Protein AF-A0A2T2W142-F1 (afdb_monomer_lite)

Structure (mmCIF, N/CA/C/O backbone):
data_AF-A0A2T2W142-F1
#
_entry.id   AF-A0A2T2W142-F1
#
loop_
_atom_site.group_PDB
_atom_site.id
_atom_site.type_symbol
_atom_site.label_atom_id
_atom_site.label_alt_id
_atom_site.label_comp_id
_atom_site.label_asym_id
_atom_site.label_entity_id
_atom_site.label_seq_id
_atom_site.pdbx_PDB_ins_code
_atom_site.Cartn_x
_atom_site.Cartn_y
_atom_site.Cartn_z
_atom_site.occupancy
_atom_site.B_iso_or_equiv
_atom_site.auth_seq_id
_atom_site.auth_comp_id
_atom_site.auth_asym_id
_atom_site.auth_atom_id
_atom_site.pdbx_PDB_model_num
ATOM 1 N N . MET A 1 1 ? 31.904 1.984 -30.936 1.00 34.91 1 MET A N 1
ATOM 2 C CA . MET A 1 1 ? 32.055 2.731 -29.671 1.00 34.91 1 MET A CA 1
ATOM 3 C C . MET A 1 1 ? 30.909 3.723 -29.613 1.00 34.91 1 MET A C 1
ATOM 5 O O . MET A 1 1 ? 31.020 4.806 -30.165 1.00 34.91 1 MET A O 1
ATOM 9 N N . THR A 1 2 ? 29.767 3.281 -29.095 1.00 36.16 2 THR A N 1
ATOM 10 C CA . THR A 1 2 ? 28.560 4.094 -28.913 1.00 36.16 2 THR A CA 1
ATOM 11 C C . THR A 1 2 ? 28.808 5.092 -27.784 1.00 36.16 2 THR A C 1
ATOM 13 O O . THR A 1 2 ? 29.339 4.726 -26.738 1.00 36.16 2 THR A O 1
ATOM 16 N N . THR A 1 3 ? 28.498 6.360 -28.032 1.00 33.56 3 THR A N 1
ATOM 17 C CA . THR A 1 3 ? 28.722 7.515 -27.151 1.00 33.56 3 THR A CA 1
ATOM 18 C C . THR A 1 3 ? 27.723 7.555 -25.996 1.00 33.56 3 THR A C 1
ATOM 20 O O . THR A 1 3 ? 26.951 8.493 -25.864 1.00 33.56 3 THR A O 1
ATOM 23 N N . ALA A 1 4 ? 27.776 6.559 -25.118 1.00 43.31 4 ALA A N 1
ATOM 24 C CA . ALA A 1 4 ? 27.441 6.780 -23.721 1.00 43.31 4 ALA A CA 1
ATOM 25 C C . ALA A 1 4 ? 28.763 6.857 -22.968 1.00 43.31 4 ALA A C 1
ATOM 27 O O . ALA A 1 4 ? 29.541 5.900 -22.939 1.00 43.31 4 ALA A O 1
ATOM 28 N N . LEU A 1 5 ? 29.067 8.034 -22.425 1.00 40.81 5 LEU A N 1
ATOM 29 C CA . LEU A 1 5 ? 30.211 8.182 -21.542 1.00 40.81 5 LEU A CA 1
ATOM 30 C C . LEU A 1 5 ? 29.972 7.243 -20.353 1.00 40.81 5 LEU A C 1
ATOM 32 O O . LEU A 1 5 ? 28.958 7.349 -19.669 1.00 40.81 5 LEU A O 1
ATOM 36 N N . LYS A 1 6 ? 30.894 6.306 -20.110 1.00 50.47 6 LYS A N 1
ATOM 37 C CA . LYS A 1 6 ? 31.033 5.722 -18.776 1.00 50.47 6 LYS A CA 1
ATOM 38 C C . LYS A 1 6 ? 31.537 6.863 -17.903 1.00 50.47 6 LYS A C 1
ATOM 40 O O . LYS A 1 6 ? 32.728 7.178 -17.931 1.00 50.47 6 LYS A O 1
ATOM 45 N N . ILE A 1 7 ? 30.617 7.548 -17.244 1.00 54.53 7 ILE A N 1
ATOM 46 C CA . ILE A 1 7 ? 30.944 8.743 -16.482 1.00 54.53 7 ILE A CA 1
ATOM 47 C C . ILE A 1 7 ? 31.582 8.286 -15.167 1.00 54.53 7 ILE A C 1
ATOM 49 O O . ILE A 1 7 ? 31.124 7.350 -14.514 1.00 54.53 7 ILE A O 1
ATOM 53 N N . SER A 1 8 ? 32.730 8.884 -14.844 1.00 48.59 8 SER A N 1
ATOM 54 C CA . SER A 1 8 ? 33.408 8.699 -13.558 1.00 48.59 8 SER A CA 1
ATOM 55 C C . SER A 1 8 ? 32.445 9.065 -12.428 1.00 48.59 8 SER A C 1
ATOM 57 O O . SER A 1 8 ? 31.708 10.035 -12.573 1.00 48.59 8 SER A O 1
ATOM 59 N N . THR A 1 9 ? 32.513 8.373 -11.286 1.00 53.56 9 THR A N 1
ATOM 60 C CA . THR A 1 9 ? 31.696 8.559 -10.059 1.00 53.56 9 THR A CA 1
ATOM 61 C C . THR A 1 9 ? 31.815 9.953 -9.399 1.00 53.56 9 THR A C 1
ATOM 63 O O . THR A 1 9 ? 31.549 10.121 -8.212 1.00 53.56 9 THR A O 1
ATOM 66 N N . THR A 1 10 ? 32.302 10.949 -10.135 1.00 48.62 10 THR A N 1
ATOM 67 C CA . THR A 1 10 ? 32.576 12.331 -9.735 1.00 48.62 10 THR A CA 1
ATOM 68 C C . THR A 1 10 ? 31.622 13.357 -10.352 1.00 48.62 10 THR A C 1
ATOM 70 O O . THR A 1 10 ? 31.603 14.485 -9.864 1.00 48.62 10 THR A O 1
ATOM 73 N N . GLU A 1 11 ? 30.845 13.027 -11.392 1.00 57.62 11 GLU A N 1
ATOM 74 C CA . GLU A 1 11 ? 29.783 13.928 -11.872 1.00 57.62 11 GLU A CA 1
ATOM 75 C C . GLU A 1 11 ? 28.528 13.753 -11.008 1.00 57.62 11 GLU A C 1
ATOM 77 O O . GLU A 1 11 ? 27.898 12.701 -10.989 1.00 57.62 11 GLU A O 1
ATOM 82 N N . LEU A 1 12 ? 28.183 14.791 -10.246 1.00 66.06 12 LEU A N 1
ATOM 83 C CA . LEU A 1 12 ? 26.975 14.820 -9.427 1.00 66.06 12 LEU A CA 1
ATOM 84 C C . LEU A 1 12 ? 25.785 15.242 -10.294 1.00 66.06 12 LEU A C 1
ATOM 86 O O . LEU A 1 12 ? 25.626 16.424 -10.597 1.00 66.06 12 LEU A O 1
ATOM 90 N N . PHE A 1 13 ? 24.935 14.286 -10.657 1.00 81.00 13 PHE A N 1
ATOM 91 C CA . PHE A 1 13 ? 23.633 14.570 -11.257 1.00 81.00 13 PHE A CA 1
ATOM 92 C C . PHE A 1 13 ? 22.675 15.125 -10.198 1.00 81.00 13 PHE A C 1
ATOM 94 O O . PHE A 1 13 ? 22.393 14.468 -9.196 1.00 81.00 13 PHE A O 1
ATOM 101 N N . THR A 1 14 ? 22.187 16.349 -10.399 1.00 85.50 14 THR A N 1
ATOM 102 C CA . THR A 1 14 ? 21.260 17.022 -9.470 1.00 85.50 14 THR A CA 1
ATOM 103 C C . THR A 1 14 ? 19.789 16.873 -9.857 1.00 85.50 14 THR A C 1
ATOM 105 O O . THR A 1 14 ? 18.915 17.287 -9.103 1.00 85.50 14 THR A O 1
ATOM 108 N N . ASP A 1 15 ? 19.527 16.326 -11.041 1.00 92.25 15 ASP A N 1
ATOM 109 C CA . ASP A 1 15 ? 18.220 16.117 -11.675 1.00 92.25 15 ASP A CA 1
ATOM 110 C C . ASP A 1 15 ? 17.622 14.725 -11.395 1.00 92.25 15 ASP A C 1
ATOM 112 O O . ASP A 1 15 ? 16.501 14.445 -11.802 1.00 92.25 15 ASP A O 1
ATOM 116 N N . ILE A 1 16 ? 18.341 13.851 -10.683 1.00 94.38 16 ILE A N 1
ATOM 117 C CA . ILE A 1 16 ? 17.907 12.488 -10.330 1.00 94.38 16 ILE A CA 1
ATOM 118 C C . ILE A 1 16 ? 18.120 12.205 -8.834 1.00 94.38 16 ILE A C 1
ATOM 120 O O . ILE A 1 16 ? 18.906 12.899 -8.181 1.00 94.38 16 ILE A O 1
ATOM 124 N N . PRO A 1 17 ? 17.472 11.170 -8.261 1.00 93.50 17 PRO A N 1
ATOM 125 C CA . PRO A 1 17 ? 17.667 10.811 -6.863 1.00 93.50 17 PRO A CA 1
ATOM 126 C C . PRO A 1 17 ? 19.130 10.473 -6.529 1.00 93.50 17 PRO A C 1
ATOM 128 O O . PRO A 1 17 ? 19.847 9.887 -7.362 1.00 93.50 17 PRO A O 1
ATOM 131 N N . PRO A 1 18 ? 19.572 10.772 -5.290 1.00 94.25 18 PRO A N 1
ATOM 132 C CA . PRO A 1 18 ? 20.905 10.405 -4.838 1.00 94.25 18 PRO A CA 1
ATOM 133 C C . PRO A 1 18 ? 21.102 8.881 -4.914 1.00 94.25 18 PRO A C 1
ATOM 135 O O . PRO A 1 18 ? 20.128 8.128 -4.802 1.00 94.25 18 PRO A O 1
ATOM 138 N N . PRO A 1 19 ? 22.345 8.407 -5.097 1.00 94.75 19 PRO A N 1
ATOM 139 C CA . PRO A 1 19 ? 22.646 6.984 -5.055 1.00 94.75 19 PRO A CA 1
ATOM 140 C C . PRO A 1 19 ? 22.116 6.302 -3.789 1.00 94.75 19 PRO A C 1
ATOM 142 O O . PRO A 1 19 ? 22.293 6.806 -2.682 1.00 94.75 19 PRO A O 1
ATOM 145 N N . LEU A 1 20 ? 21.498 5.130 -3.959 1.00 94.69 20 LEU A N 1
ATOM 146 C CA . LEU A 1 20 ? 21.007 4.294 -2.857 1.00 94.69 20 LEU A CA 1
ATOM 147 C C . LEU A 1 20 ? 22.149 3.584 -2.110 1.00 94.69 20 LEU A C 1
ATOM 149 O O . LEU A 1 20 ? 21.983 3.176 -0.963 1.00 94.69 20 LEU A O 1
ATOM 153 N N . GLY A 1 21 ? 23.299 3.427 -2.766 1.00 94.88 21 GLY A N 1
ATOM 154 C CA . GLY A 1 21 ? 24.477 2.728 -2.268 1.00 94.88 21 GLY A CA 1
ATOM 155 C C . GLY A 1 21 ? 25.709 3.014 -3.128 1.00 94.88 21 GLY A C 1
ATOM 156 O O . GLY A 1 21 ? 25.745 3.989 -3.879 1.00 94.88 21 GLY A O 1
ATOM 157 N N . GLU A 1 22 ? 26.718 2.154 -3.035 1.00 95.56 22 GLU A N 1
ATOM 158 C CA . GLU A 1 22 ? 27.960 2.249 -3.806 1.00 95.56 22 GLU A CA 1
ATOM 159 C C . GLU A 1 22 ? 27.701 2.012 -5.300 1.00 95.56 22 GLU A C 1
ATOM 161 O O . GLU A 1 22 ? 27.257 0.928 -5.694 1.00 95.56 22 GLU A O 1
ATOM 166 N N . VAL A 1 23 ? 27.988 3.025 -6.123 1.00 95.44 23 VAL A N 1
ATOM 167 C CA . VAL A 1 23 ? 27.823 3.011 -7.584 1.00 95.44 23 VAL A CA 1
ATOM 168 C C . VAL A 1 23 ? 29.103 2.527 -8.255 1.00 95.44 23 VAL A C 1
ATOM 170 O O . VAL A 1 23 ? 30.186 3.029 -7.967 1.00 95.44 23 VAL A O 1
ATOM 173 N N . VAL A 1 24 ? 28.978 1.584 -9.189 1.00 95.31 24 VAL A N 1
ATOM 174 C CA . VAL A 1 24 ? 30.106 1.048 -9.977 1.00 95.31 24 VAL A CA 1
ATOM 175 C C . VAL A 1 24 ? 30.088 1.499 -11.437 1.00 95.31 24 VAL A C 1
ATOM 177 O O . VAL A 1 24 ? 31.122 1.472 -12.112 1.00 95.31 24 VAL A O 1
ATOM 180 N N . ALA A 1 25 ? 28.921 1.901 -11.938 1.00 94.38 25 ALA A N 1
ATOM 181 C CA . ALA A 1 25 ? 28.750 2.492 -13.256 1.00 94.38 25 ALA A CA 1
ATOM 182 C C . ALA A 1 25 ? 27.448 3.292 -13.309 1.00 94.38 25 ALA A C 1
ATOM 184 O O . ALA A 1 25 ? 26.464 2.923 -12.672 1.00 94.38 25 ALA A O 1
ATOM 185 N N . GLU A 1 26 ? 27.429 4.345 -14.113 1.00 94.31 26 GLU A N 1
ATOM 186 C CA . GLU A 1 26 ? 26.221 5.101 -14.416 1.00 94.31 26 GLU A CA 1
ATOM 187 C C . GLU A 1 26 ? 26.256 5.635 -15.848 1.00 94.31 26 GLU A C 1
ATOM 189 O O . GLU A 1 26 ? 27.329 5.889 -16.408 1.00 94.31 26 GLU A O 1
ATOM 194 N N . TYR A 1 27 ? 25.075 5.747 -16.451 1.00 95.25 27 TYR A N 1
ATOM 195 C CA . TYR A 1 27 ? 24.883 6.083 -17.853 1.00 95.25 27 TYR A CA 1
ATOM 196 C C . TYR A 1 27 ? 23.648 6.973 -18.019 1.00 95.25 27 TYR A C 1
ATOM 198 O O . TYR A 1 27 ? 22.543 6.599 -17.624 1.00 95.25 27 TYR A O 1
ATOM 206 N N . ARG A 1 28 ? 23.816 8.132 -18.662 1.00 96.62 28 ARG A N 1
ATOM 207 C CA . ARG A 1 28 ? 22.710 8.942 -19.192 1.00 96.62 28 ARG A CA 1
ATOM 208 C C . ARG A 1 28 ? 22.454 8.506 -20.634 1.00 96.62 28 ARG A C 1
ATOM 210 O O . ARG A 1 28 ? 23.360 8.590 -21.461 1.00 96.62 28 ARG A O 1
ATOM 217 N N . ILE A 1 29 ? 21.243 8.041 -20.924 1.00 97.25 29 ILE A N 1
ATOM 218 C CA . ILE A 1 29 ? 20.835 7.602 -22.264 1.00 97.25 29 ILE A CA 1
ATOM 219 C C . ILE A 1 29 ? 19.951 8.700 -22.842 1.00 97.25 29 ILE A C 1
ATOM 221 O O . ILE A 1 29 ? 18.933 9.037 -22.242 1.00 97.25 29 ILE A O 1
ATOM 225 N N . ALA A 1 30 ? 20.372 9.295 -23.957 1.00 97.44 30 ALA A N 1
ATOM 226 C CA . ALA A 1 30 ? 19.612 10.352 -24.616 1.00 97.44 30 ALA A CA 1
ATOM 227 C C . ALA A 1 30 ? 18.273 9.823 -25.149 1.00 97.44 30 ALA A C 1
ATOM 229 O O . ALA A 1 30 ? 18.162 8.641 -25.473 1.00 97.44 30 ALA A O 1
ATOM 230 N N . ALA A 1 31 ? 17.287 10.713 -25.270 1.00 96.81 31 ALA A N 1
ATOM 231 C CA . ALA A 1 31 ? 15.998 10.408 -25.880 1.00 96.81 31 ALA A CA 1
ATOM 232 C C . ALA A 1 31 ? 16.178 9.726 -27.248 1.00 96.81 31 ALA A C 1
ATOM 234 O O . ALA A 1 31 ? 16.949 10.198 -28.089 1.00 96.81 31 ALA A O 1
ATOM 235 N N . GLY A 1 32 ? 15.492 8.602 -27.455 1.00 97.00 32 GLY A N 1
ATOM 236 C CA . GLY A 1 32 ? 15.574 7.829 -28.692 1.00 97.00 32 GLY A CA 1
ATOM 237 C C . GLY A 1 32 ? 16.902 7.108 -28.937 1.00 97.00 32 GLY A C 1
ATOM 238 O O . GLY A 1 32 ? 17.152 6.682 -30.067 1.00 97.00 32 GLY A O 1
ATOM 239 N N . ASP A 1 33 ? 17.747 6.940 -27.917 1.00 98.00 33 ASP A N 1
ATOM 240 C CA . ASP A 1 33 ? 18.974 6.139 -27.973 1.00 98.00 33 ASP A CA 1
ATOM 241 C C . ASP A 1 33 ? 18.916 4.950 -26.997 1.00 98.00 33 ASP A C 1
ATOM 243 O O . ASP A 1 33 ? 18.046 4.854 -26.131 1.00 98.00 33 ASP A O 1
ATOM 247 N N . ALA A 1 34 ? 19.864 4.026 -27.135 1.00 98.25 34 ALA A N 1
ATOM 248 C CA . ALA A 1 34 ? 20.024 2.875 -26.262 1.00 98.25 34 ALA A CA 1
ATOM 249 C C . ALA A 1 34 ? 21.494 2.628 -25.936 1.00 98.25 34 ALA A C 1
ATOM 251 O O . ALA A 1 34 ? 22.404 3.113 -26.610 1.00 98.25 34 ALA A O 1
ATOM 252 N N . ILE A 1 35 ? 21.731 1.798 -24.925 1.00 97.81 35 ILE A N 1
ATOM 253 C CA . ILE A 1 35 ? 23.046 1.224 -24.637 1.00 97.81 35 ILE A CA 1
ATOM 254 C C . ILE A 1 35 ? 22.915 -0.252 -24.285 1.00 97.81 35 ILE A C 1
ATOM 256 O O . ILE A 1 35 ? 21.871 -0.695 -23.813 1.00 97.81 35 ILE A O 1
ATOM 260 N N . ALA A 1 36 ? 24.007 -0.991 -24.457 1.00 96.56 36 ALA A N 1
ATOM 261 C CA . ALA A 1 36 ? 24.186 -2.315 -23.880 1.00 96.56 36 ALA A CA 1
ATOM 262 C C . ALA A 1 36 ? 25.337 -2.270 -22.868 1.00 96.56 36 ALA A C 1
ATOM 264 O O . ALA A 1 36 ? 26.343 -1.593 -23.097 1.00 96.56 36 ALA A O 1
ATOM 265 N N . TYR A 1 37 ? 25.182 -2.955 -21.739 1.00 95.88 37 TYR A N 1
ATOM 266 C CA . TYR A 1 37 ? 26.117 -2.900 -20.619 1.00 95.88 37 TYR A CA 1
ATOM 267 C C . TYR A 1 37 ? 26.152 -4.231 -19.848 1.00 95.88 37 TYR A C 1
ATOM 269 O O . TYR A 1 37 ? 25.104 -4.840 -19.623 1.00 95.88 37 TYR A O 1
ATOM 277 N N . PRO A 1 38 ? 27.345 -4.712 -19.447 1.00 94.50 38 PRO A N 1
ATOM 278 C CA . PRO A 1 38 ? 27.468 -5.912 -18.626 1.00 94.50 38 PRO A CA 1
ATOM 279 C C . PRO A 1 38 ? 27.093 -5.623 -17.167 1.00 94.50 38 PRO A C 1
ATOM 281 O O . PRO A 1 38 ? 27.401 -4.550 -16.643 1.00 94.50 38 PRO A O 1
ATOM 284 N N . VAL A 1 39 ? 26.473 -6.598 -16.506 1.00 95.62 39 VAL A N 1
ATOM 285 C CA . VAL A 1 39 ? 26.093 -6.556 -15.089 1.00 95.62 39 VAL A CA 1
ATOM 286 C C . VAL A 1 39 ? 26.484 -7.878 -14.441 1.00 95.62 39 VAL A C 1
ATOM 288 O O . VAL A 1 39 ? 26.095 -8.944 -14.914 1.00 95.62 39 VAL A O 1
ATOM 291 N N . ALA A 1 40 ? 27.255 -7.808 -13.360 1.00 95.31 40 ALA A N 1
ATOM 292 C CA . ALA A 1 40 ? 27.691 -8.990 -12.630 1.00 95.31 40 ALA A CA 1
ATOM 293 C C . ALA A 1 40 ? 26.593 -9.525 -11.698 1.00 95.31 40 ALA A C 1
ATOM 295 O O . ALA A 1 40 ? 25.733 -8.775 -11.222 1.00 95.31 40 ALA A O 1
ATOM 296 N N . ALA A 1 41 ? 26.658 -10.813 -11.373 1.00 95.69 41 ALA A N 1
ATOM 297 C CA . ALA A 1 41 ? 25.751 -11.441 -10.423 1.00 95.69 41 ALA A CA 1
ATOM 298 C C . ALA A 1 41 ? 25.779 -10.711 -9.066 1.00 95.69 41 ALA A C 1
ATOM 300 O O . ALA A 1 41 ? 26.838 -10.397 -8.518 1.00 95.69 41 ALA A O 1
ATOM 301 N N . GLY A 1 42 ? 24.601 -10.440 -8.504 1.00 96.75 42 GLY A N 1
ATOM 302 C CA . GLY A 1 42 ? 24.446 -9.732 -7.235 1.00 96.75 42 GLY A CA 1
ATOM 303 C C . GLY A 1 42 ? 24.510 -8.203 -7.327 1.00 96.75 42 GLY A C 1
ATOM 304 O O . GLY A 1 42 ? 24.250 -7.543 -6.320 1.00 96.75 42 GLY A O 1
ATOM 305 N N . GLN A 1 43 ? 24.841 -7.624 -8.488 1.00 98.00 43 GLN A N 1
ATOM 306 C CA . GLN A 1 43 ? 24.725 -6.179 -8.708 1.00 98.00 43 GLN A CA 1
ATOM 307 C C . GLN A 1 43 ? 23.263 -5.762 -8.855 1.00 98.00 43 GLN A C 1
ATOM 309 O O . GLN A 1 43 ? 22.405 -6.571 -9.216 1.00 98.00 43 GLN A O 1
ATOM 314 N N . HIS A 1 44 ? 22.993 -4.480 -8.602 1.00 98.56 44 HIS A N 1
ATOM 315 C CA . HIS A 1 44 ? 21.669 -3.912 -8.832 1.00 98.56 44 HIS A CA 1
ATOM 316 C C . HIS A 1 44 ? 21.680 -2.911 -9.979 1.00 98.56 44 HIS A C 1
ATOM 318 O O . HIS A 1 44 ? 22.617 -2.128 -10.102 1.00 98.56 44 HIS A O 1
ATOM 324 N N . ILE A 1 45 ? 20.624 -2.920 -10.783 1.00 98.44 45 ILE A N 1
ATOM 325 C CA . ILE A 1 45 ? 20.393 -2.032 -11.919 1.00 98.44 45 ILE A CA 1
ATOM 326 C C . ILE A 1 45 ? 19.248 -1.104 -11.537 1.00 98.44 45 ILE A C 1
ATOM 328 O O . ILE A 1 45 ? 18.144 -1.569 -11.277 1.00 98.44 45 ILE A O 1
ATOM 332 N N . GLN A 1 46 ? 19.495 0.197 -11.508 1.00 98.44 46 GLN A N 1
ATOM 333 C CA . GLN A 1 46 ? 18.465 1.206 -11.323 1.00 98.44 46 GLN A CA 1
ATOM 334 C C . GLN A 1 46 ? 18.218 1.920 -12.644 1.00 98.44 46 GLN A C 1
ATOM 336 O O . GLN A 1 46 ? 19.134 2.550 -13.170 1.00 98.44 46 GLN A O 1
ATOM 341 N N . ILE A 1 47 ? 16.998 1.825 -13.161 1.00 98.50 47 ILE A N 1
ATOM 342 C CA . ILE A 1 47 ? 16.550 2.552 -14.352 1.00 98.50 47 ILE A CA 1
ATOM 343 C C . ILE A 1 47 ? 15.651 3.680 -13.865 1.00 98.50 47 ILE A C 1
ATOM 345 O O . ILE A 1 47 ? 14.674 3.413 -13.170 1.00 98.50 47 ILE A O 1
ATOM 349 N N . ILE A 1 48 ? 16.020 4.920 -14.175 1.00 98.50 48 ILE A N 1
ATOM 350 C CA . ILE A 1 48 ? 15.406 6.141 -13.649 1.00 98.50 48 ILE A CA 1
ATOM 351 C C . ILE A 1 48 ? 14.837 6.945 -14.815 1.00 98.50 48 ILE A C 1
ATOM 353 O O . ILE A 1 48 ? 15.566 7.257 -15.761 1.00 98.50 48 ILE A O 1
ATOM 357 N N . ASP A 1 49 ? 13.571 7.320 -14.701 1.00 97.81 49 ASP A N 1
ATOM 358 C CA . ASP A 1 49 ? 12.964 8.370 -15.509 1.00 97.81 49 ASP A CA 1
ATOM 359 C C . ASP A 1 49 ? 13.422 9.737 -14.972 1.00 97.81 49 ASP A C 1
ATOM 361 O O . ASP A 1 49 ? 13.253 10.054 -13.794 1.00 97.81 49 ASP A O 1
ATOM 365 N N . VAL A 1 50 ? 14.081 10.531 -15.812 1.00 97.19 50 VAL A N 1
ATOM 366 C CA . VAL A 1 50 ? 14.761 11.765 -15.392 1.00 97.19 50 VAL A CA 1
ATOM 367 C C . VAL A 1 50 ? 13.780 12.914 -15.264 1.00 97.19 50 VAL A C 1
ATOM 369 O O . VAL A 1 50 ? 13.780 13.617 -14.255 1.00 97.19 50 VAL A O 1
ATOM 372 N N . GLU A 1 51 ? 12.950 13.098 -16.285 1.00 96.50 51 GLU A N 1
ATOM 373 C CA . GLU A 1 51 ? 12.056 14.248 -16.419 1.00 96.50 51 GLU A CA 1
ATOM 374 C C . GLU A 1 51 ? 10.590 13.883 -16.150 1.00 96.50 51 GLU A C 1
ATOM 376 O O . GLU A 1 51 ? 9.743 14.773 -16.070 1.00 96.50 51 GLU A O 1
ATOM 381 N N . GLY A 1 52 ? 10.292 12.603 -15.919 1.00 95.50 52 GLY A N 1
ATOM 382 C CA . GLY A 1 52 ? 8.928 12.103 -15.866 1.00 95.50 52 GLY A CA 1
ATOM 383 C C . GLY A 1 52 ? 8.398 11.805 -17.262 1.00 95.50 52 GLY A C 1
ATOM 384 O O . GLY A 1 52 ? 8.926 12.270 -18.273 1.00 95.50 52 GLY A O 1
ATOM 385 N N . SER A 1 53 ? 7.319 11.036 -17.294 1.00 95.69 53 SER A N 1
ATOM 386 C CA . SER A 1 53 ? 6.641 10.617 -18.513 1.00 95.69 53 SER A CA 1
ATOM 387 C C . SER A 1 53 ? 7.502 9.880 -19.551 1.00 95.69 53 SER A C 1
ATOM 389 O O . SER A 1 53 ? 7.007 9.636 -20.643 1.00 95.69 53 SER A O 1
ATOM 391 N N . GLN A 1 54 ? 8.749 9.492 -19.259 1.00 97.62 54 GLN A N 1
ATOM 392 C CA . GLN A 1 54 ? 9.616 8.790 -20.204 1.00 97.62 54 GLN A CA 1
ATOM 393 C C . GLN A 1 54 ? 9.598 7.290 -19.957 1.00 97.62 54 GLN A C 1
ATOM 395 O O . GLN A 1 54 ? 9.963 6.803 -18.885 1.00 97.62 54 GLN A O 1
ATOM 400 N N . CYS A 1 55 ? 9.292 6.534 -21.004 1.00 97.44 55 CYS A N 1
ATOM 401 C CA . CYS A 1 55 ? 9.360 5.088 -20.955 1.00 97.44 55 CYS A CA 1
ATOM 402 C C . CYS A 1 55 ? 10.753 4.537 -21.265 1.00 97.44 55 CYS A C 1
ATOM 404 O O . CYS A 1 55 ? 11.522 5.095 -22.057 1.00 97.44 55 CYS A O 1
ATOM 406 N N . SER A 1 56 ? 11.065 3.388 -20.662 1.00 97.69 56 SER A N 1
ATOM 407 C CA . SER A 1 56 ? 12.305 2.659 -20.923 1.00 97.69 56 SER A CA 1
ATOM 408 C C . SER A 1 56 ? 12.031 1.204 -21.249 1.00 97.69 56 SER A C 1
ATOM 410 O O . SER A 1 56 ? 11.597 0.439 -20.393 1.00 97.69 56 SER A O 1
ATOM 412 N N . ASP A 1 57 ? 12.436 0.771 -22.430 1.00 97.69 57 ASP A N 1
ATOM 413 C CA . ASP A 1 57 ? 12.488 -0.645 -22.773 1.00 97.69 57 ASP A CA 1
ATOM 414 C C . ASP A 1 57 ? 13.742 -1.272 -22.162 1.00 97.69 57 ASP A C 1
ATOM 416 O O . ASP A 1 57 ? 14.829 -0.685 -22.221 1.00 97.69 57 ASP A O 1
ATOM 420 N N . PHE A 1 58 ? 13.609 -2.467 -21.588 1.00 97.88 58 PHE A N 1
ATOM 421 C CA . PHE A 1 58 ? 14.704 -3.193 -20.950 1.00 97.88 58 PHE A CA 1
ATOM 422 C C . PHE A 1 58 ? 14.821 -4.633 -21.450 1.00 97.88 58 PHE A C 1
ATOM 424 O O . PHE A 1 58 ? 13.847 -5.390 -21.493 1.00 97.88 58 PHE A O 1
ATOM 431 N N . LEU A 1 59 ? 16.056 -5.026 -21.760 1.00 96.56 59 LEU A N 1
ATOM 432 C CA . LEU A 1 59 ? 16.456 -6.378 -22.126 1.00 96.56 59 LEU A CA 1
ATOM 433 C C . LEU A 1 59 ? 17.544 -6.887 -21.182 1.00 96.56 59 LEU A C 1
ATOM 435 O O . LEU A 1 59 ? 18.442 -6.146 -20.781 1.00 96.56 59 LEU A O 1
ATOM 439 N N . ALA A 1 60 ? 17.510 -8.187 -20.906 1.00 95.81 60 ALA A N 1
ATOM 440 C CA . ALA A 1 60 ? 18.566 -8.900 -20.201 1.00 95.81 60 ALA A CA 1
ATOM 441 C C . ALA A 1 60 ? 18.820 -10.255 -20.869 1.00 95.81 60 ALA A C 1
ATOM 443 O O . ALA A 1 60 ? 17.884 -10.914 -21.320 1.00 95.81 60 ALA A O 1
ATOM 444 N N . PHE A 1 61 ? 20.082 -10.671 -20.914 1.00 93.88 61 PHE A N 1
ATOM 445 C CA . PHE A 1 61 ? 20.540 -11.933 -21.494 1.00 93.88 61 PHE A CA 1
ATOM 446 C C . PHE A 1 61 ? 21.436 -12.645 -20.476 1.00 93.88 61 PHE A C 1
ATOM 448 O O . PHE A 1 61 ? 22.373 -12.029 -19.967 1.00 93.88 61 PHE A O 1
ATOM 455 N N . GLY A 1 62 ? 21.151 -13.913 -20.165 1.00 87.50 62 GLY A N 1
ATOM 456 C CA . GLY A 1 62 ? 21.879 -14.680 -19.144 1.00 87.50 62 GLY A CA 1
ATOM 457 C C . GLY A 1 62 ? 23.000 -15.581 -19.681 1.00 87.50 62 GLY A C 1
ATOM 458 O O . GLY A 1 62 ? 22.841 -16.241 -20.710 1.00 87.50 62 GLY A O 1
ATOM 459 N N . GLY A 1 63 ? 24.107 -15.674 -18.931 1.00 68.88 63 GLY A N 1
ATOM 460 C CA . GLY A 1 63 ? 25.190 -16.655 -19.133 1.00 68.88 63 GLY A CA 1
ATOM 461 C C . GLY A 1 63 ? 26.014 -16.486 -20.423 1.00 68.88 63 GLY A C 1
ATOM 462 O O . GLY A 1 63 ? 25.959 -15.452 -21.080 1.00 68.88 63 GLY A O 1
ATOM 463 N N . ASP A 1 64 ? 26.756 -17.532 -20.826 1.00 60.25 64 ASP A N 1
ATOM 464 C CA . ASP A 1 64 ? 27.588 -17.601 -22.057 1.00 60.25 64 ASP A CA 1
ATOM 465 C C . ASP A 1 64 ? 26.785 -17.486 -23.384 1.00 60.25 64 ASP A C 1
ATOM 467 O O . ASP A 1 64 ? 27.282 -17.804 -24.468 1.00 60.25 64 ASP A O 1
ATOM 471 N N . ARG A 1 65 ? 25.504 -17.099 -23.338 1.00 58.06 65 ARG A N 1
ATOM 472 C CA 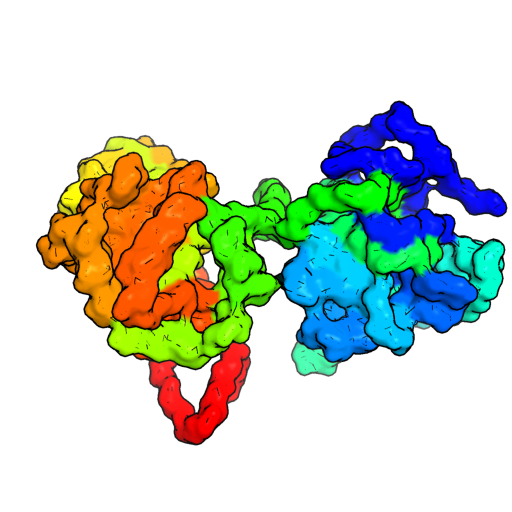. ARG A 1 65 ? 24.552 -17.252 -24.442 1.00 58.06 65 ARG A CA 1
ATOM 473 C C . ARG A 1 65 ? 24.014 -15.905 -24.909 1.00 58.06 65 ARG A C 1
ATOM 475 O O . ARG A 1 65 ? 23.081 -15.359 -24.338 1.00 58.06 65 ARG A O 1
ATOM 482 N N . GLN A 1 66 ? 24.458 -15.491 -26.094 1.00 60.12 66 GLN A N 1
ATOM 483 C CA . GLN A 1 66 ? 23.836 -14.455 -26.942 1.00 60.12 66 GLN A CA 1
ATOM 484 C C . GLN A 1 66 ? 22.357 -14.742 -27.330 1.00 60.12 66 GLN A C 1
ATOM 486 O O . GLN A 1 66 ? 21.788 -14.031 -28.155 1.00 60.12 66 GLN A O 1
ATOM 491 N N . HIS A 1 67 ? 21.730 -15.798 -26.794 1.00 70.25 67 HIS A N 1
ATOM 492 C CA . HIS A 1 67 ? 20.512 -16.408 -27.341 1.00 70.25 67 HIS A CA 1
ATOM 493 C C . HIS A 1 67 ? 19.406 -16.704 -26.318 1.00 70.25 67 HIS A C 1
ATOM 495 O O . HIS A 1 67 ? 18.370 -17.217 -26.729 1.00 70.25 67 HIS A O 1
ATOM 501 N N . ASP A 1 68 ? 19.586 -16.402 -25.029 1.00 84.50 68 ASP A N 1
ATOM 502 C CA . ASP A 1 68 ? 18.549 -16.632 -24.008 1.00 84.50 68 ASP A CA 1
ATOM 503 C C . ASP A 1 68 ? 18.082 -15.298 -23.403 1.00 84.50 68 ASP A C 1
ATOM 505 O O . ASP A 1 68 ? 18.527 -14.916 -22.315 1.00 84.50 68 ASP A O 1
ATOM 509 N N . PRO A 1 69 ? 17.272 -14.524 -24.153 1.00 90.44 69 PRO A N 1
ATOM 510 C CA . PRO A 1 69 ? 16.777 -13.241 -23.689 1.00 90.44 69 PRO A CA 1
ATOM 511 C C . PRO A 1 69 ? 15.718 -13.422 -22.602 1.00 90.44 69 PRO A C 1
ATOM 513 O O . PRO A 1 69 ? 15.055 -14.460 -22.506 1.00 90.44 69 PRO A O 1
ATOM 516 N N . LEU A 1 70 ? 15.514 -12.345 -21.851 1.00 93.50 70 LEU A N 1
ATOM 517 C CA . LEU A 1 70 ? 14.300 -12.080 -21.095 1.00 93.50 70 LEU A CA 1
ATOM 518 C C . LEU A 1 70 ? 13.062 -12.403 -21.937 1.00 93.50 70 LEU A C 1
ATOM 520 O O . LEU A 1 70 ? 12.969 -12.024 -23.105 1.00 93.50 70 LEU A O 1
ATOM 524 N N . ASP A 1 71 ? 12.104 -13.093 -21.323 1.00 93.19 71 ASP A N 1
ATOM 525 C CA . ASP A 1 71 ? 10.835 -13.435 -21.949 1.00 93.19 71 ASP A CA 1
ATOM 526 C C . ASP A 1 71 ? 9.675 -13.090 -21.014 1.00 93.19 71 ASP A C 1
ATOM 528 O O . ASP A 1 71 ? 9.463 -13.700 -19.958 1.00 93.19 71 ASP A O 1
ATOM 532 N N . ALA A 1 72 ? 8.907 -12.077 -21.409 1.00 92.12 72 ALA A N 1
ATOM 533 C CA . ALA A 1 72 ? 7.773 -11.609 -20.632 1.00 92.12 72 ALA A CA 1
ATOM 534 C C . ALA A 1 72 ? 6.640 -12.649 -20.570 1.00 92.12 72 ALA A C 1
ATOM 536 O O . ALA A 1 72 ? 5.956 -12.746 -19.554 1.00 92.12 72 ALA A O 1
ATOM 537 N N . THR A 1 73 ? 6.474 -13.493 -21.594 1.00 93.88 73 THR A N 1
ATOM 538 C CA . THR A 1 73 ? 5.464 -14.565 -21.589 1.00 93.88 73 THR A CA 1
ATOM 539 C C . THR A 1 73 ? 5.819 -15.639 -20.573 1.00 93.88 73 THR A C 1
ATOM 541 O O . THR A 1 73 ? 4.965 -16.034 -19.774 1.00 93.88 73 THR A O 1
ATOM 544 N N . VAL A 1 74 ? 7.079 -16.080 -20.550 1.00 94.44 74 VAL A N 1
ATOM 545 C CA . VAL A 1 74 ? 7.570 -17.003 -19.515 1.00 94.44 74 VAL A CA 1
ATOM 546 C C . VAL A 1 74 ? 7.429 -16.371 -18.138 1.00 94.44 74 VAL A C 1
ATOM 548 O O . VAL A 1 74 ? 6.933 -17.012 -17.214 1.00 94.44 74 VAL A O 1
ATOM 551 N N . THR A 1 75 ? 7.795 -15.096 -18.012 1.00 94.75 75 THR A N 1
ATOM 552 C CA . THR A 1 75 ? 7.686 -14.366 -16.752 1.00 94.75 75 THR A CA 1
ATOM 553 C C . THR A 1 75 ? 6.252 -14.363 -16.228 1.00 94.75 75 THR A C 1
ATOM 555 O O . THR A 1 75 ? 6.028 -14.857 -15.128 1.00 94.75 75 THR A O 1
ATOM 558 N N . ARG A 1 76 ? 5.264 -13.928 -17.024 1.00 94.19 76 ARG A N 1
ATOM 559 C CA . ARG A 1 76 ? 3.843 -13.953 -16.627 1.00 94.19 76 ARG A CA 1
ATOM 560 C C . ARG A 1 76 ? 3.345 -15.362 -16.306 1.00 94.19 76 ARG A C 1
ATOM 562 O O . ARG A 1 76 ? 2.557 -15.539 -15.383 1.00 94.19 76 ARG A O 1
ATOM 569 N N . THR A 1 77 ? 3.816 -16.367 -17.048 1.00 93.75 77 THR A N 1
ATOM 570 C CA . THR A 1 77 ? 3.454 -17.775 -16.819 1.00 93.75 77 THR A CA 1
ATOM 571 C C . THR A 1 77 ? 3.919 -18.257 -15.445 1.00 93.75 77 THR A C 1
ATOM 573 O O . THR A 1 77 ? 3.180 -18.960 -14.761 1.00 93.75 77 THR A O 1
ATOM 576 N N . LEU A 1 78 ? 5.132 -17.884 -15.031 1.00 93.81 78 LEU A N 1
ATOM 577 C CA . LEU A 1 78 ? 5.725 -18.337 -13.772 1.00 93.81 78 LEU A CA 1
ATOM 578 C C . LEU A 1 78 ? 5.303 -17.489 -12.568 1.00 93.81 78 LEU A C 1
ATOM 580 O O . LEU A 1 78 ? 5.198 -18.021 -11.464 1.00 93.81 78 LEU A O 1
ATOM 584 N N . THR A 1 79 ? 5.066 -16.189 -12.755 1.00 91.50 79 THR A N 1
ATOM 585 C CA . THR A 1 79 ? 4.662 -15.286 -11.666 1.00 91.50 79 THR A CA 1
ATOM 586 C C . THR A 1 79 ? 3.151 -15.242 -11.457 1.00 91.50 79 THR A C 1
ATOM 588 O O . THR A 1 79 ? 2.702 -14.891 -10.367 1.00 91.50 79 THR A O 1
ATOM 591 N N . GLY A 1 80 ? 2.361 -15.569 -12.485 1.00 91.00 80 GLY A N 1
ATOM 592 C CA . GLY A 1 80 ? 0.908 -15.403 -12.470 1.00 91.00 80 GLY A CA 1
ATOM 593 C C . GLY A 1 80 ? 0.456 -13.938 -12.444 1.00 91.00 80 GLY A C 1
ATOM 594 O O . GLY A 1 80 ? -0.710 -13.677 -12.157 1.00 91.00 80 GLY A O 1
ATOM 595 N N . LEU A 1 81 ? 1.355 -12.984 -12.719 1.00 89.31 81 LEU A N 1
ATOM 596 C CA . LEU A 1 81 ? 1.060 -11.553 -12.777 1.00 89.31 81 LEU A CA 1
ATOM 597 C C . LEU A 1 81 ? 1.349 -10.988 -14.162 1.00 89.31 81 LEU A C 1
ATOM 599 O O . LEU A 1 81 ? 2.312 -11.386 -14.810 1.00 89.31 81 LEU A O 1
ATOM 603 N N . ALA A 1 82 ? 0.546 -10.005 -14.571 1.00 88.12 82 ALA A N 1
ATOM 604 C CA . ALA A 1 82 ? 0.769 -9.221 -15.782 1.00 88.12 82 ALA A CA 1
ATOM 605 C C . ALA A 1 82 ? 2.126 -8.508 -15.778 1.00 88.12 82 ALA A C 1
ATOM 607 O O . ALA A 1 82 ? 2.797 -8.467 -16.801 1.00 88.12 82 ALA A O 1
ATOM 608 N N . VAL A 1 83 ? 2.541 -7.976 -14.630 1.00 89.12 83 VAL A N 1
ATOM 609 C CA . VAL A 1 83 ? 3.809 -7.269 -14.444 1.00 89.12 83 VAL A CA 1
ATOM 610 C C . VAL A 1 83 ? 4.453 -7.790 -13.154 1.00 89.12 83 VAL A C 1
ATOM 612 O O . VAL A 1 83 ? 3.756 -7.897 -12.142 1.00 89.12 83 VAL A O 1
ATOM 615 N N . PRO A 1 84 ? 5.749 -8.152 -13.162 1.00 86.88 84 PRO A N 1
ATOM 616 C CA . PRO A 1 84 ? 6.486 -8.508 -11.950 1.00 86.88 84 PRO A CA 1
ATOM 617 C C . PRO A 1 84 ? 6.486 -7.365 -10.934 1.00 86.88 84 PRO A C 1
ATOM 619 O O . PRO A 1 84 ? 6.657 -6.208 -11.301 1.00 86.88 84 PRO A O 1
ATOM 622 N N . GLN A 1 85 ? 6.335 -7.689 -9.652 1.00 88.19 85 GLN A N 1
ATOM 623 C CA . GLN A 1 85 ? 6.276 -6.703 -8.567 1.00 88.19 85 GLN A CA 1
ATOM 624 C C . GLN A 1 85 ? 7.193 -7.117 -7.420 1.00 88.19 85 GLN A C 1
ATOM 626 O O . GLN A 1 85 ? 7.380 -8.310 -7.171 1.00 88.19 85 GLN A O 1
ATOM 631 N N . ALA A 1 86 ? 7.731 -6.143 -6.681 1.00 88.12 86 ALA A N 1
ATOM 632 C CA . ALA A 1 86 ? 8.508 -6.430 -5.478 1.00 88.12 86 ALA A CA 1
ATOM 633 C C . ALA A 1 86 ? 7.698 -7.314 -4.505 1.00 88.12 86 ALA A C 1
ATOM 635 O O . ALA A 1 86 ? 6.531 -7.044 -4.226 1.00 88.12 86 ALA A O 1
ATOM 636 N N . GLY A 1 87 ? 8.311 -8.385 -3.990 1.00 85.38 87 GLY A N 1
ATOM 637 C CA . GLY A 1 87 ? 7.625 -9.399 -3.180 1.00 85.38 87 GLY A CA 1
ATOM 638 C C . GLY A 1 87 ? 7.952 -10.818 -3.644 1.00 85.38 87 GLY A C 1
ATOM 639 O O . GLY A 1 87 ? 9.070 -11.079 -4.076 1.00 85.38 87 GLY A O 1
ATOM 640 N N . LEU A 1 88 ? 6.994 -11.743 -3.538 1.00 83.25 88 LEU A N 1
ATOM 641 C CA . LEU A 1 88 ? 7.138 -13.103 -4.079 1.00 83.25 88 LEU A CA 1
ATOM 642 C C . LEU A 1 88 ? 7.206 -13.169 -5.622 1.00 83.25 88 LEU A C 1
ATOM 644 O O . LEU A 1 88 ? 8.050 -13.907 -6.134 1.00 83.25 88 LEU A O 1
ATOM 648 N N . PRO A 1 89 ? 6.368 -12.441 -6.390 1.00 89.19 89 PRO A N 1
ATOM 649 C CA . PRO A 1 89 ? 6.350 -12.516 -7.854 1.00 89.19 89 PRO A CA 1
ATOM 650 C C . PRO A 1 89 ? 7.314 -11.500 -8.500 1.00 89.19 89 PRO A C 1
ATOM 652 O O . PRO A 1 89 ? 6.985 -10.854 -9.493 1.00 89.19 89 PRO A O 1
ATOM 655 N N . SER A 1 90 ? 8.503 -11.343 -7.918 1.00 92.56 90 SER A N 1
ATOM 656 C CA . SER A 1 90 ? 9.473 -10.294 -8.258 1.00 92.56 90 SER A CA 1
ATOM 657 C C . SER A 1 90 ? 10.420 -10.655 -9.398 1.00 92.56 90 SER A C 1
ATOM 659 O O . SER A 1 90 ? 11.057 -9.779 -9.979 1.00 92.56 90 SER A O 1
ATOM 661 N N . LYS A 1 91 ? 10.549 -11.944 -9.715 1.00 95.69 91 LYS A N 1
ATOM 662 C CA . LYS A 1 91 ? 11.535 -12.439 -10.677 1.00 95.69 91 LYS A CA 1
ATOM 663 C C . LYS A 1 91 ? 11.064 -12.280 -12.114 1.00 95.69 91 LYS A C 1
ATOM 665 O O . LYS A 1 91 ? 9.911 -12.544 -12.445 1.00 95.69 91 LYS A O 1
ATOM 670 N N . VAL A 1 92 ? 12.019 -11.936 -12.964 1.00 95.88 92 VAL A N 1
ATOM 671 C CA . VAL A 1 92 ? 11.893 -11.883 -14.415 1.00 95.88 92 VAL A CA 1
ATOM 672 C C . VAL A 1 92 ? 12.751 -12.989 -15.011 1.00 95.88 92 VAL A C 1
ATOM 674 O O . VAL A 1 92 ? 13.898 -13.189 -14.601 1.00 95.88 92 VAL A O 1
ATOM 677 N N . PHE A 1 93 ? 12.191 -13.727 -15.961 1.00 95.00 93 PHE A N 1
ATOM 678 C CA . PHE A 1 93 ? 12.751 -14.985 -16.436 1.00 95.00 93 PHE A CA 1
ATOM 679 C C . PHE A 1 93 ? 13.172 -14.911 -17.901 1.00 95.00 93 PHE A C 1
ATOM 681 O O . PHE A 1 93 ? 12.592 -14.175 -18.699 1.00 95.00 93 PHE A O 1
ATOM 688 N N . ALA A 1 94 ? 14.182 -15.703 -18.245 1.00 93.75 94 ALA A N 1
ATOM 689 C CA . ALA A 1 94 ? 14.571 -15.964 -19.623 1.00 93.75 94 ALA A CA 1
ATOM 690 C C . ALA A 1 94 ? 13.641 -16.994 -20.289 1.00 93.75 94 ALA A C 1
ATOM 692 O O . ALA A 1 94 ? 12.850 -17.661 -19.613 1.00 93.75 94 ALA A O 1
ATOM 693 N N . GLN A 1 95 ? 13.803 -17.211 -21.597 1.00 89.44 95 GLN A N 1
ATOM 694 C CA . GLN A 1 95 ? 13.115 -18.291 -22.324 1.00 89.44 95 GLN A CA 1
ATOM 695 C C . GLN A 1 95 ? 13.385 -19.676 -21.726 1.00 89.44 95 GLN A C 1
ATOM 697 O O . GLN A 1 95 ? 12.501 -20.531 -21.699 1.00 89.44 95 GLN A O 1
ATOM 702 N N . SER A 1 96 ? 14.585 -19.886 -21.182 1.00 90.94 96 SER A N 1
ATOM 703 C CA . SER A 1 96 ? 14.959 -21.104 -20.454 1.00 90.94 96 SER A CA 1
ATOM 704 C C . SER A 1 96 ? 14.310 -21.268 -19.071 1.00 90.94 96 SER A C 1
ATOM 706 O O . SER A 1 96 ? 14.645 -22.213 -18.350 1.00 90.94 96 SER A O 1
ATOM 708 N N . MET A 1 97 ? 13.409 -20.361 -18.671 1.00 93.12 97 MET A N 1
ATOM 709 C CA . MET A 1 97 ? 12.788 -20.306 -17.341 1.00 93.12 97 MET A CA 1
ATOM 710 C C . MET A 1 97 ? 13.784 -20.084 -16.191 1.00 93.12 97 MET A C 1
ATOM 712 O O . MET A 1 97 ? 13.448 -20.302 -15.028 1.00 93.12 97 MET A O 1
ATOM 716 N N . GLN A 1 98 ? 15.010 -19.640 -16.485 1.00 92.62 98 GLN A N 1
ATOM 717 C CA . GLN A 1 98 ? 15.965 -19.224 -15.458 1.00 92.62 98 GLN A CA 1
ATOM 718 C C . GLN A 1 98 ? 15.732 -17.761 -15.061 1.00 92.62 98 GLN A C 1
ATOM 720 O O . GLN A 1 98 ? 15.469 -16.931 -15.936 1.00 92.62 98 GLN A O 1
ATOM 725 N N . PRO A 1 99 ? 15.825 -17.414 -13.765 1.00 94.69 99 PRO A N 1
ATOM 726 C CA . PRO A 1 99 ? 15.690 -16.031 -13.328 1.00 94.69 99 PRO A CA 1
ATOM 727 C C . PRO A 1 99 ? 16.889 -15.199 -13.805 1.00 94.69 99 PRO A C 1
ATOM 729 O O . PRO A 1 99 ? 18.046 -15.583 -13.627 1.00 94.69 99 PRO A O 1
ATOM 732 N N . LEU A 1 100 ? 16.609 -14.047 -14.411 1.00 95.56 100 LEU A N 1
ATOM 733 C CA . LEU A 1 100 ? 17.619 -13.081 -14.849 1.00 95.56 100 LEU A CA 1
ATOM 734 C C . LEU A 1 100 ? 17.771 -11.986 -13.802 1.00 95.56 100 LEU A C 1
ATOM 736 O O . LEU A 1 100 ? 18.840 -11.827 -13.211 1.00 95.56 100 LEU A O 1
ATOM 740 N N . VAL A 1 101 ? 16.672 -11.282 -13.541 1.00 96.62 101 VAL A N 1
ATOM 741 C CA . VAL A 1 101 ? 16.611 -10.182 -12.582 1.00 96.62 101 VAL A CA 1
ATOM 742 C C . VAL A 1 101 ? 15.434 -10.338 -11.627 1.00 96.62 101 VAL A C 1
ATOM 744 O O . VAL A 1 101 ? 14.470 -11.044 -11.919 1.00 96.62 101 VAL A O 1
ATOM 747 N N . GLU A 1 102 ? 15.507 -9.665 -10.488 1.00 96.38 102 GLU A N 1
ATOM 748 C CA . GLU A 1 102 ? 14.435 -9.549 -9.502 1.00 96.38 102 GLU A CA 1
ATOM 749 C C . GLU A 1 102 ? 14.107 -8.074 -9.252 1.00 96.38 102 GLU A C 1
ATOM 751 O O . GLU A 1 102 ? 15.006 -7.287 -8.978 1.00 96.38 102 GLU A O 1
ATOM 756 N N . VAL A 1 103 ? 12.828 -7.694 -9.304 1.00 96.75 103 VAL A N 1
ATOM 757 C CA . VAL A 1 103 ? 12.361 -6.354 -8.924 1.00 96.75 103 VAL A CA 1
ATOM 758 C C . VAL A 1 103 ? 12.477 -6.188 -7.408 1.00 96.75 103 VAL A C 1
ATOM 760 O O . VAL A 1 103 ? 11.778 -6.846 -6.636 1.00 96.75 103 VAL A O 1
ATOM 763 N N . VAL A 1 104 ? 13.368 -5.296 -6.975 1.00 96.62 104 VAL A N 1
ATOM 764 C CA . VAL A 1 104 ? 13.609 -4.977 -5.562 1.00 96.62 104 VAL A CA 1
ATOM 765 C C . VAL A 1 104 ? 12.806 -3.751 -5.147 1.00 96.62 104 VAL A C 1
ATOM 767 O O . VAL A 1 104 ? 12.120 -3.786 -4.128 1.00 96.62 104 VAL A O 1
ATOM 770 N N . GLN A 1 105 ? 12.869 -2.677 -5.933 1.00 96.88 105 GLN A N 1
ATOM 771 C CA . GLN A 1 105 ? 12.062 -1.476 -5.724 1.00 96.88 105 GLN A CA 1
ATOM 772 C C . GLN A 1 105 ? 11.420 -1.046 -7.033 1.00 96.88 105 GLN A C 1
ATOM 774 O O . GLN A 1 105 ? 12.043 -1.145 -8.085 1.00 96.88 105 GLN A O 1
ATOM 779 N N . ASP A 1 106 ? 10.199 -0.545 -6.960 1.00 96.38 106 ASP A N 1
ATOM 780 C CA . ASP A 1 106 ? 9.498 0.046 -8.096 1.00 96.38 106 ASP A CA 1
ATOM 781 C C . ASP A 1 106 ? 8.697 1.236 -7.587 1.00 96.38 106 ASP A C 1
ATOM 783 O O . ASP A 1 106 ? 7.808 1.060 -6.757 1.00 96.38 106 ASP A O 1
ATOM 787 N N . THR A 1 107 ? 9.036 2.446 -8.033 1.00 95.75 107 THR A N 1
ATOM 788 C CA . THR A 1 107 ? 8.389 3.669 -7.549 1.00 95.75 107 THR A CA 1
ATOM 789 C C . THR A 1 107 ? 7.197 4.132 -8.384 1.00 95.75 107 THR A C 1
ATOM 791 O O . THR A 1 107 ? 6.503 5.059 -7.964 1.00 95.75 107 THR A O 1
ATOM 794 N N . CYS A 1 108 ? 6.952 3.499 -9.535 1.00 92.50 108 CYS A N 1
ATOM 795 C CA . CYS A 1 108 ? 5.920 3.892 -10.493 1.00 92.50 108 CYS A CA 1
ATOM 796 C C . CYS A 1 108 ? 4.740 2.911 -10.505 1.00 92.50 108 CYS A C 1
ATOM 798 O O . CYS A 1 108 ? 3.592 3.346 -10.577 1.00 92.50 108 CYS A O 1
ATOM 800 N N . SER A 1 109 ? 5.006 1.603 -10.405 1.00 88.50 109 SER A N 1
ATOM 801 C CA . SER A 1 109 ? 3.993 0.532 -10.403 1.00 88.50 109 SER A CA 1
ATOM 802 C C . SER A 1 109 ? 3.147 0.408 -11.673 1.00 88.50 109 SER A C 1
ATOM 804 O O . SER A 1 109 ? 2.202 -0.380 -11.694 1.00 88.50 109 SER A O 1
ATOM 806 N N . SER A 1 110 ? 3.493 1.141 -12.734 1.00 91.19 110 SER A N 1
ATOM 807 C CA . SER A 1 110 ? 2.851 1.071 -14.048 1.00 91.19 110 SER A CA 1
ATOM 808 C C . SER A 1 110 ? 3.897 0.768 -15.113 1.00 91.19 110 SER A C 1
ATOM 810 O O . SER A 1 110 ? 4.808 1.568 -15.343 1.00 91.19 110 SER A O 1
ATOM 812 N N . HIS A 1 111 ? 3.820 -0.428 -15.691 1.00 94.69 111 HIS A N 1
ATOM 813 C CA . HIS A 1 111 ? 4.752 -0.937 -16.694 1.00 94.69 111 HIS A CA 1
ATOM 814 C C . HIS A 1 111 ? 3.997 -1.797 -17.710 1.00 94.69 111 HIS A C 1
ATOM 816 O O . HIS A 1 111 ? 2.911 -2.304 -17.425 1.00 94.69 111 HIS A O 1
ATOM 822 N N . ASP A 1 112 ? 4.632 -2.061 -18.845 1.00 93.31 112 ASP A N 1
ATOM 823 C CA . ASP A 1 112 ? 4.152 -3.005 -19.843 1.00 93.31 112 ASP A CA 1
ATOM 824 C C . ASP A 1 112 ? 5.082 -4.224 -19.949 1.00 93.31 112 ASP A C 1
ATOM 826 O O . ASP A 1 112 ? 6.308 -4.124 -19.979 1.00 93.31 112 ASP A O 1
ATOM 830 N N . SER A 1 113 ? 4.478 -5.412 -19.978 1.00 90.75 113 SER A N 1
ATOM 831 C CA . SER A 1 113 ? 5.167 -6.664 -20.311 1.00 90.75 113 SER A CA 1
ATOM 832 C C . SER A 1 113 ? 4.474 -7.424 -21.450 1.00 90.75 113 SER A C 1
ATOM 834 O O . SER A 1 113 ? 4.905 -8.510 -21.836 1.00 90.75 113 SER A O 1
ATOM 836 N N . PHE A 1 114 ? 3.367 -6.907 -21.978 1.00 86.88 114 PHE A N 1
ATOM 837 C CA . PHE A 1 114 ? 2.545 -7.558 -22.989 1.00 86.88 114 PHE A CA 1
ATOM 838 C C . PHE A 1 114 ? 3.110 -7.362 -24.388 1.00 86.88 114 PHE A C 1
ATOM 840 O O . PHE A 1 114 ? 3.132 -8.319 -25.168 1.00 86.88 114 PHE A O 1
ATOM 847 N N . LEU A 1 115 ? 3.533 -6.138 -24.701 1.00 91.62 115 LEU A N 1
ATOM 848 C CA . LEU A 1 115 ? 3.948 -5.762 -26.041 1.00 91.62 115 LEU A CA 1
ATOM 849 C C . LEU A 1 115 ? 5.463 -5.833 -26.219 1.00 91.62 115 LEU A C 1
ATOM 851 O O . LEU A 1 115 ? 6.251 -5.949 -25.281 1.00 91.62 115 LEU A O 1
ATOM 855 N N . LEU A 1 116 ? 5.865 -5.818 -27.485 1.00 94.81 116 LEU A N 1
ATOM 856 C CA . LEU A 1 116 ? 7.264 -5.672 -27.854 1.00 94.81 116 LEU A CA 1
ATOM 857 C C . LEU A 1 116 ? 7.700 -4.228 -27.613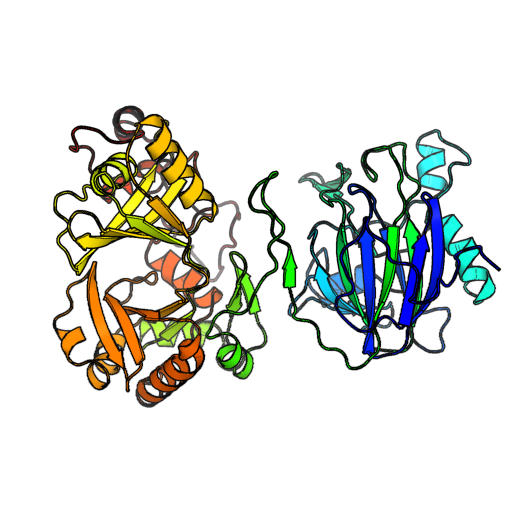 1.00 94.81 116 LEU A C 1
ATOM 859 O O . LEU A 1 116 ? 6.875 -3.317 -27.660 1.00 94.81 116 LEU A O 1
ATOM 863 N N . ALA A 1 117 ? 9.007 -4.026 -27.484 1.00 96.00 117 ALA A N 1
ATOM 864 C CA . ALA A 1 117 ? 9.582 -2.705 -27.673 1.00 96.00 117 ALA A CA 1
ATOM 865 C C . ALA A 1 117 ? 9.145 -2.133 -29.029 1.00 96.00 117 ALA A C 1
ATOM 867 O O . ALA A 1 117 ? 8.988 -2.894 -29.997 1.00 96.00 117 ALA A O 1
ATOM 868 N N . CYS A 1 118 ? 8.979 -0.810 -29.125 1.00 96.25 118 CYS A N 1
ATOM 869 C CA . CYS A 1 118 ? 8.470 -0.197 -30.351 1.00 96.25 118 CYS A CA 1
ATOM 870 C C . CYS A 1 118 ? 9.316 -0.597 -31.578 1.00 96.25 118 CYS A C 1
ATOM 872 O O . CYS A 1 118 ? 10.519 -0.893 -31.489 1.00 96.25 118 CYS A O 1
ATOM 874 N N . THR A 1 119 ? 8.660 -0.673 -32.737 1.00 97.62 119 THR A N 1
ATOM 875 C CA . THR A 1 119 ? 9.230 -1.249 -33.966 1.00 97.62 119 THR A CA 1
ATOM 876 C C . THR A 1 119 ? 9.096 -0.278 -35.129 1.00 97.62 119 THR A C 1
ATOM 878 O O . THR A 1 119 ? 8.133 0.482 -35.188 1.00 97.62 119 THR A O 1
ATOM 881 N N . ALA A 1 120 ? 10.000 -0.349 -36.109 1.00 96.38 120 ALA A N 1
ATOM 882 C CA . ALA A 1 120 ? 9.858 0.413 -37.353 1.00 96.38 120 ALA A CA 1
ATOM 883 C C . ALA A 1 120 ? 8.501 0.160 -38.036 1.00 96.38 120 ALA A C 1
ATOM 885 O O . ALA A 1 120 ? 7.877 1.085 -38.549 1.00 96.38 120 ALA A O 1
ATOM 886 N N . ARG A 1 121 ? 8.003 -1.084 -37.972 1.00 96.44 121 ARG A N 1
ATOM 887 C CA . ARG A 1 121 ? 6.713 -1.478 -38.549 1.00 96.44 121 ARG A CA 1
ATOM 888 C C . ARG A 1 121 ? 5.536 -0.714 -37.939 1.00 96.44 121 ARG A C 1
ATOM 890 O O . ARG A 1 121 ? 4.640 -0.323 -38.678 1.00 96.44 121 ARG A O 1
ATOM 897 N N . TYR A 1 122 ? 5.544 -0.516 -36.619 1.00 95.12 122 TYR A N 1
ATOM 898 C CA . TYR A 1 122 ? 4.523 0.269 -35.922 1.00 95.12 122 TYR A CA 1
ATOM 899 C C . TYR A 1 122 ? 4.444 1.688 -36.494 1.00 95.12 122 TYR A C 1
ATOM 901 O O . TYR A 1 122 ? 3.377 2.129 -36.913 1.00 95.12 122 TYR A O 1
ATOM 909 N N . TYR A 1 123 ? 5.588 2.362 -36.607 1.00 97.44 123 TYR A N 1
ATOM 910 C CA . TYR A 1 123 ? 5.643 3.725 -37.127 1.00 97.44 123 TYR A CA 1
ATOM 911 C C . TYR A 1 123 ? 5.289 3.811 -38.615 1.00 97.44 123 TYR A C 1
ATOM 913 O O . TYR A 1 123 ? 4.559 4.715 -39.014 1.00 97.44 123 TYR A O 1
ATOM 921 N N . GLU A 1 124 ? 5.746 2.864 -39.438 1.00 97.31 124 GLU A N 1
ATOM 922 C CA . GLU A 1 124 ? 5.379 2.786 -40.858 1.00 97.31 124 GLU A CA 1
ATOM 923 C C . GLU A 1 124 ? 3.863 2.674 -41.056 1.00 97.31 124 GLU A C 1
ATOM 925 O O . GLU A 1 124 ? 3.294 3.427 -41.849 1.00 97.31 124 GLU A O 1
ATOM 930 N N . ASP A 1 125 ? 3.209 1.770 -40.320 1.00 96.69 125 ASP A N 1
ATOM 931 C CA . ASP A 1 125 ? 1.761 1.555 -40.409 1.00 96.69 125 ASP A CA 1
ATOM 932 C C . ASP A 1 125 ? 0.968 2.757 -39.856 1.00 96.69 125 ASP A C 1
ATOM 934 O O . ASP A 1 125 ? -0.117 3.058 -40.358 1.00 96.69 125 ASP A O 1
ATOM 938 N N . SER A 1 126 ? 1.538 3.495 -38.899 1.00 95.75 126 SER A N 1
ATOM 939 C CA . SER A 1 126 ? 0.998 4.762 -38.383 1.00 95.75 126 SER A CA 1
ATOM 940 C C . SER A 1 126 ? 1.263 5.972 -39.296 1.00 95.75 126 SER A C 1
ATOM 942 O O . SER A 1 126 ? 0.769 7.064 -39.020 1.00 95.75 126 SER A O 1
ATOM 944 N N . GLY A 1 127 ? 2.003 5.807 -40.400 1.00 97.31 127 GLY A N 1
ATOM 945 C CA . GLY A 1 127 ? 2.264 6.867 -41.383 1.00 97.31 127 GLY A CA 1
ATOM 946 C C . GLY A 1 127 ? 3.553 7.669 -41.167 1.00 97.31 127 GLY A C 1
ATOM 947 O O . GLY A 1 127 ? 3.730 8.710 -41.802 1.00 97.31 127 GLY A O 1
ATOM 948 N N . TYR A 1 128 ? 4.470 7.173 -40.334 1.00 96.88 128 TYR A N 1
ATOM 949 C CA . TYR A 1 128 ? 5.757 7.788 -39.991 1.00 96.88 128 TYR A CA 1
ATOM 950 C C . TYR A 1 128 ? 6.943 6.910 -40.446 1.00 96.88 128 TYR A C 1
ATOM 952 O O . TYR A 1 128 ? 7.704 6.393 -39.625 1.00 96.88 128 TYR A O 1
ATOM 960 N N . PRO A 1 129 ? 7.134 6.692 -41.763 1.00 95.12 129 PRO A N 1
ATOM 961 C CA . PRO A 1 129 ? 8.225 5.860 -42.260 1.00 95.12 129 PRO A CA 1
ATOM 962 C C . PRO A 1 129 ? 9.596 6.460 -41.912 1.00 95.12 129 PRO A C 1
ATOM 964 O O . PRO A 1 129 ? 9.838 7.650 -42.111 1.00 95.12 129 PRO A O 1
ATOM 967 N N . GLY A 1 130 ? 10.515 5.615 -41.439 1.00 94.38 130 GLY A N 1
ATOM 968 C CA . GLY A 1 130 ? 11.868 6.023 -41.043 1.00 94.38 130 GLY A CA 1
ATOM 969 C C . GLY A 1 130 ? 11.976 6.612 -39.634 1.00 94.38 130 GLY A C 1
ATOM 970 O O . GLY A 1 130 ? 13.071 7.017 -39.243 1.00 94.38 130 GLY A O 1
ATOM 971 N N . HIS A 1 131 ? 10.877 6.646 -38.874 1.00 97.50 131 HIS A N 1
ATOM 972 C CA . HIS A 1 131 ? 10.914 6.994 -37.458 1.00 97.50 131 HIS A CA 1
ATOM 973 C C . HIS A 1 131 ? 11.810 6.006 -36.680 1.00 97.50 131 HIS A C 1
ATOM 975 O O . HIS A 1 131 ? 11.731 4.796 -36.925 1.00 97.50 131 HIS A O 1
ATOM 981 N N . PRO A 1 132 ? 12.677 6.480 -35.763 1.00 95.94 132 PRO A N 1
ATOM 982 C CA . PRO A 1 132 ? 13.507 5.603 -34.940 1.00 95.94 132 PRO A CA 1
ATOM 983 C C . PRO A 1 132 ? 12.658 4.695 -34.043 1.00 95.94 132 PRO A C 1
ATOM 985 O O . PRO A 1 132 ? 11.573 5.064 -33.605 1.00 95.94 132 PRO A O 1
ATOM 988 N N . SER A 1 133 ? 13.168 3.504 -33.734 1.00 97.88 133 SER A N 1
ATOM 989 C CA . SER A 1 133 ? 12.487 2.554 -32.853 1.00 97.88 133 SER A CA 1
ATOM 990 C C . SER A 1 133 ? 13.444 1.952 -31.828 1.00 97.88 133 SER A C 1
ATOM 992 O O . SER A 1 133 ? 14.639 1.787 -32.094 1.00 97.88 133 SER A O 1
ATOM 994 N N . CYS A 1 134 ? 12.922 1.575 -30.661 1.00 97.88 134 CYS A N 1
ATOM 995 C CA . CYS A 1 134 ? 13.678 0.866 -29.630 1.00 97.88 134 CYS A CA 1
ATOM 996 C C . CYS A 1 134 ? 14.252 -0.440 -30.157 1.00 97.88 134 CYS A C 1
ATOM 998 O O . CYS A 1 134 ? 15.393 -0.783 -29.852 1.00 97.88 134 CYS A O 1
ATOM 1000 N N . SER A 1 135 ? 13.504 -1.150 -31.002 1.00 98.00 135 SER A N 1
ATOM 1001 C CA . SER A 1 135 ? 13.987 -2.397 -31.585 1.00 98.00 135 SER A CA 1
ATOM 1002 C C . SER A 1 135 ? 15.211 -2.191 -32.485 1.00 98.00 135 SER A C 1
ATOM 1004 O O . SER A 1 135 ? 16.168 -2.966 -32.404 1.00 98.00 135 SER A O 1
ATOM 1006 N N . ASP A 1 136 ? 15.245 -1.115 -33.275 1.00 97.94 136 ASP A N 1
ATOM 1007 C CA . ASP A 1 136 ? 16.416 -0.760 -34.087 1.00 97.94 136 ASP A CA 1
ATOM 1008 C C . ASP A 1 136 ? 17.581 -0.248 -33.235 1.00 97.94 136 ASP A C 1
ATOM 1010 O O . ASP A 1 136 ? 18.740 -0.604 -33.482 1.00 97.94 136 ASP A O 1
ATOM 1014 N N . ASN A 1 137 ? 17.283 0.527 -32.189 1.00 98.06 137 ASN A N 1
ATOM 1015 C CA . ASN A 1 137 ? 18.274 0.961 -31.211 1.00 98.06 137 ASN A CA 1
ATOM 1016 C C . ASN A 1 137 ? 18.948 -0.242 -30.537 1.00 98.06 137 ASN A C 1
ATOM 1018 O O . ASN A 1 137 ? 20.179 -0.302 -30.478 1.00 98.06 137 ASN A O 1
ATOM 1022 N N . PHE A 1 138 ? 18.173 -1.245 -30.112 1.00 98.00 138 PHE A N 1
ATOM 1023 C CA . PHE A 1 138 ? 18.701 -2.491 -29.559 1.00 98.00 138 PHE A CA 1
ATOM 1024 C C . PHE A 1 138 ? 19.554 -3.254 -30.565 1.00 98.00 138 PHE A C 1
ATOM 1026 O O . PHE A 1 138 ? 20.678 -3.634 -30.237 1.00 98.00 138 PHE A O 1
ATOM 1033 N N . ASN A 1 139 ? 19.086 -3.417 -31.804 1.00 97.31 139 ASN A N 1
ATOM 1034 C CA . ASN A 1 139 ? 19.871 -4.065 -32.857 1.00 97.31 139 ASN A CA 1
ATOM 1035 C C . ASN A 1 139 ? 21.245 -3.395 -33.033 1.00 97.31 139 ASN A C 1
ATOM 1037 O O . ASN A 1 139 ? 22.263 -4.083 -33.126 1.00 97.31 139 ASN A O 1
ATOM 1041 N N . ARG A 1 140 ? 21.297 -2.055 -33.012 1.00 97.75 140 ARG A N 1
ATOM 1042 C CA . ARG A 1 140 ? 22.544 -1.283 -33.116 1.00 97.75 140 ARG A CA 1
ATOM 1043 C C . ARG A 1 140 ? 23.497 -1.556 -31.953 1.00 97.75 140 ARG A C 1
ATOM 1045 O O . ARG A 1 140 ? 24.689 -1.756 -32.186 1.00 97.75 140 ARG A O 1
ATOM 1052 N N . VAL A 1 141 ? 23.007 -1.529 -30.713 1.00 96.88 141 VAL A N 1
ATOM 1053 C CA . VAL A 1 141 ? 23.876 -1.615 -29.523 1.00 96.88 141 VAL A CA 1
ATOM 1054 C C . VAL A 1 141 ? 24.231 -3.038 -29.116 1.00 96.88 141 VAL A C 1
ATOM 1056 O O . VAL A 1 141 ? 25.255 -3.239 -28.467 1.00 96.88 141 VAL A O 1
ATOM 1059 N N . LEU A 1 142 ? 23.438 -4.024 -29.535 1.00 95.25 142 LEU A N 1
ATOM 1060 C CA . LEU A 1 142 ? 23.683 -5.442 -29.279 1.00 95.25 142 LEU A CA 1
ATOM 1061 C C . LEU A 1 142 ? 24.560 -6.101 -30.361 1.00 95.25 142 LEU A C 1
ATOM 1063 O O . LEU A 1 142 ? 25.235 -7.090 -30.074 1.00 95.25 142 LEU A O 1
ATOM 1067 N N . ALA A 1 143 ? 24.639 -5.535 -31.574 1.00 95.00 143 ALA A N 1
ATOM 1068 C CA . ALA A 1 143 ? 25.479 -6.062 -32.657 1.00 95.00 143 ALA A CA 1
ATOM 1069 C C . ALA A 1 143 ? 26.970 -6.255 -32.282 1.00 95.00 143 ALA A C 1
ATOM 1071 O O . ALA A 1 143 ? 27.525 -7.304 -32.620 1.00 95.00 143 ALA A O 1
ATOM 1072 N N . PRO A 1 144 ? 27.639 -5.340 -31.543 1.00 93.69 144 PRO A N 1
ATOM 1073 C CA . PRO A 1 144 ? 29.017 -5.547 -31.080 1.00 93.69 144 PRO A CA 1
ATOM 1074 C C . PRO A 1 144 ? 29.198 -6.760 -30.159 1.00 93.69 144 PRO A C 1
ATOM 1076 O O . PRO A 1 144 ? 30.309 -7.269 -30.033 1.00 93.69 144 PRO A O 1
ATOM 1079 N N . TYR A 1 145 ? 28.117 -7.224 -29.530 1.00 90.75 145 TYR A N 1
ATOM 1080 C CA . TYR A 1 145 ? 28.097 -8.396 -28.658 1.00 90.75 145 TYR A CA 1
ATOM 1081 C C . TYR A 1 145 ? 27.719 -9.678 -29.405 1.00 90.75 145 TYR A C 1
ATOM 1083 O O . TYR A 1 145 ? 27.568 -10.715 -28.768 1.00 90.75 145 TYR A O 1
ATOM 1091 N N . GLY A 1 146 ? 27.577 -9.631 -30.737 1.00 91.25 146 GLY A N 1
ATOM 1092 C CA . GLY A 1 146 ? 27.264 -10.786 -31.583 1.00 91.25 146 GLY A CA 1
ATOM 1093 C C . GLY A 1 146 ? 25.802 -11.235 -31.543 1.00 91.25 146 GLY A C 1
ATOM 1094 O O . GLY A 1 146 ? 25.486 -12.312 -32.039 1.00 91.25 146 GLY A O 1
ATOM 1095 N N . ILE A 1 147 ? 24.903 -10.432 -30.972 1.00 91.56 147 ILE A N 1
ATOM 1096 C CA . ILE A 1 147 ? 23.474 -10.747 -30.917 1.00 91.56 147 ILE A CA 1
ATOM 1097 C C . ILE A 1 147 ? 22.826 -10.387 -32.257 1.00 91.56 147 ILE A C 1
ATOM 1099 O O . ILE A 1 147 ? 22.964 -9.266 -32.752 1.00 91.56 147 ILE A O 1
ATOM 1103 N N . ALA A 1 148 ? 22.121 -11.353 -32.847 1.00 92.25 148 ALA A N 1
ATOM 1104 C CA . ALA A 1 148 ? 21.448 -11.176 -34.127 1.00 92.25 148 ALA A CA 1
ATOM 1105 C C . ALA A 1 148 ? 20.297 -10.155 -34.026 1.00 92.25 148 ALA A C 1
ATOM 1107 O O . ALA A 1 148 ? 19.557 -10.169 -33.036 1.00 92.25 148 ALA A O 1
ATOM 1108 N N . PRO A 1 149 ? 20.105 -9.303 -35.051 1.00 94.81 149 PRO A N 1
ATOM 1109 C CA . PRO A 1 149 ? 19.036 -8.318 -35.045 1.00 94.81 149 PRO A CA 1
ATOM 1110 C C . PRO A 1 149 ? 17.657 -8.983 -35.112 1.00 94.81 149 PRO A C 1
ATOM 1112 O O . PRO A 1 149 ? 17.487 -10.037 -35.733 1.00 94.81 149 PRO A O 1
ATOM 1115 N N . ARG A 1 150 ? 16.655 -8.337 -34.512 1.00 94.69 150 ARG A N 1
ATOM 1116 C CA . ARG A 1 150 ? 15.245 -8.746 -34.566 1.00 94.69 150 ARG A CA 1
ATOM 1117 C C . ARG A 1 150 ? 14.368 -7.593 -35.056 1.00 94.69 150 ARG A C 1
ATOM 1119 O O . ARG A 1 150 ? 14.671 -6.444 -34.745 1.00 94.69 150 ARG A O 1
ATOM 1126 N N . PRO A 1 151 ? 13.266 -7.877 -35.773 1.00 95.12 151 PRO A N 1
ATOM 1127 C CA . PRO A 1 151 ? 12.309 -6.840 -36.170 1.00 95.12 151 PRO A CA 1
ATOM 1128 C C . PRO A 1 151 ? 11.549 -6.242 -34.975 1.00 95.12 151 PRO A C 1
ATOM 1130 O O . PRO A 1 151 ? 11.057 -5.124 -35.061 1.00 95.12 151 PRO A O 1
ATOM 1133 N N . GLY A 1 152 ? 11.459 -6.983 -33.868 1.00 95.00 152 GLY A N 1
ATOM 1134 C CA . GLY A 1 152 ? 10.870 -6.538 -32.612 1.00 95.00 152 GLY A CA 1
ATOM 1135 C C . GLY A 1 152 ? 11.429 -7.341 -31.442 1.00 95.00 152 GLY A C 1
ATOM 1136 O O . GLY A 1 152 ? 11.688 -8.543 -31.581 1.00 95.00 152 GLY A O 1
ATOM 1137 N N . TRP A 1 153 ? 11.639 -6.683 -30.304 1.00 94.94 153 TRP A N 1
ATOM 1138 C CA . TRP A 1 153 ? 12.203 -7.305 -29.105 1.00 94.94 153 TRP A CA 1
ATOM 1139 C C . TRP A 1 153 ? 11.145 -7.492 -28.012 1.00 94.94 153 TRP A C 1
ATOM 1141 O O . TRP A 1 153 ? 10.448 -6.532 -27.692 1.00 94.94 153 TRP A O 1
ATOM 1151 N N . PRO A 1 154 ? 11.022 -8.693 -27.412 1.00 91.38 154 PRO A N 1
ATOM 1152 C CA . PRO A 1 154 ? 10.234 -8.867 -26.199 1.00 91.38 154 PRO A CA 1
ATOM 1153 C C . PRO A 1 154 ? 11.002 -8.230 -25.039 1.00 91.38 154 PRO A C 1
ATOM 1155 O O . PRO A 1 154 ? 12.000 -8.779 -24.575 1.00 91.38 154 PRO A O 1
ATOM 1158 N N . ALA A 1 155 ? 10.564 -7.049 -24.623 1.00 91.81 155 ALA A N 1
ATOM 1159 C CA . ALA A 1 155 ? 11.187 -6.278 -23.562 1.00 91.81 155 ALA A CA 1
ATOM 1160 C C . ALA A 1 155 ? 10.272 -6.210 -22.339 1.00 91.81 155 ALA A C 1
ATOM 1162 O O . ALA A 1 155 ? 9.081 -6.521 -22.399 1.00 91.81 155 ALA A O 1
ATOM 1163 N N . LEU A 1 156 ? 10.864 -5.840 -21.207 1.00 94.69 156 LEU A N 1
ATOM 1164 C CA . LEU A 1 156 ? 10.100 -5.296 -20.097 1.00 94.69 156 LEU A CA 1
ATOM 1165 C C . LEU A 1 156 ? 10.093 -3.777 -20.275 1.00 94.69 156 LEU A C 1
ATOM 1167 O O . LEU A 1 156 ? 11.148 -3.146 -20.219 1.00 94.69 156 LEU A O 1
ATOM 1171 N N . ASN A 1 157 ? 8.921 -3.217 -20.542 1.00 95.56 157 ASN A N 1
ATOM 1172 C CA . ASN A 1 157 ? 8.747 -1.827 -20.935 1.00 95.56 157 ASN A CA 1
ATOM 1173 C C . ASN A 1 157 ? 8.381 -1.020 -19.682 1.00 95.56 157 ASN A C 1
ATOM 1175 O O . ASN A 1 157 ? 7.221 -0.932 -19.273 1.00 95.56 157 ASN A O 1
ATOM 1179 N N . PHE A 1 158 ? 9.391 -0.482 -19.005 1.00 97.06 158 PHE A N 1
ATOM 1180 C CA . PHE A 1 158 ? 9.208 0.279 -17.776 1.00 97.06 158 PHE A CA 1
ATOM 1181 C C . PHE A 1 158 ? 8.530 1.625 -18.037 1.00 97.06 158 PHE A C 1
ATOM 1183 O O . PHE A 1 158 ? 8.746 2.264 -19.066 1.00 97.06 158 PHE A O 1
ATOM 1190 N N . PHE A 1 159 ? 7.735 2.037 -17.050 1.00 96.56 159 PHE A N 1
ATOM 1191 C CA . PHE A 1 159 ? 6.929 3.266 -16.988 1.00 96.56 159 PHE A CA 1
ATOM 1192 C C . PHE A 1 159 ? 5.748 3.360 -17.968 1.00 96.56 159 PHE A C 1
ATOM 1194 O O . PHE A 1 159 ? 4.895 4.226 -17.794 1.00 96.56 159 PHE A O 1
ATOM 1201 N N . TYR A 1 160 ? 5.616 2.432 -18.917 1.00 95.75 160 TYR A N 1
ATOM 1202 C CA . TYR A 1 160 ? 4.473 2.390 -19.830 1.00 95.75 160 TYR A CA 1
ATOM 1203 C C . TYR A 1 160 ? 3.136 2.251 -19.097 1.00 95.75 160 TYR A C 1
ATOM 1205 O O . TYR A 1 160 ? 2.917 1.293 -18.356 1.00 95.75 160 TYR A O 1
ATOM 1213 N N . ASN A 1 161 ? 2.203 3.159 -19.395 1.00 94.25 161 ASN A N 1
ATOM 1214 C CA . ASN A 1 161 ? 0.819 3.095 -18.933 1.00 94.25 161 ASN A CA 1
ATOM 1215 C C . ASN A 1 161 ? -0.057 2.401 -19.987 1.00 94.25 161 ASN A C 1
ATOM 1217 O O . ASN A 1 161 ? -0.777 3.033 -20.761 1.00 94.25 161 ASN A O 1
ATOM 1221 N N . THR A 1 162 ? 0.082 1.075 -20.057 1.00 92.56 162 THR A N 1
ATOM 1222 C CA . THR A 1 162 ? -0.656 0.228 -21.003 1.00 92.56 162 THR A CA 1
ATOM 1223 C C . THR A 1 162 ? -1.889 -0.368 -20.337 1.00 92.56 162 THR A C 1
ATOM 1225 O O . THR A 1 162 ? -1.806 -0.928 -19.243 1.00 92.56 162 THR A O 1
ATOM 1228 N N . SER A 1 163 ? -3.033 -0.301 -21.016 1.00 90.00 163 SER A N 1
ATOM 1229 C CA . SER A 1 163 ? -4.292 -0.888 -20.553 1.00 90.00 163 SER A CA 1
ATOM 1230 C C . SER A 1 163 ? -4.831 -1.918 -21.543 1.00 90.00 163 SER A C 1
ATOM 1232 O O . SER A 1 163 ? -4.567 -1.854 -22.743 1.00 90.00 163 SER A O 1
ATOM 1234 N N . VAL A 1 164 ? -5.590 -2.888 -21.027 1.00 89.31 164 VAL A N 1
ATOM 1235 C CA . VAL A 1 164 ? -6.373 -3.831 -21.832 1.00 89.31 164 VAL A CA 1
ATOM 1236 C C . VAL A 1 164 ? -7.822 -3.728 -21.383 1.00 89.31 164 VAL A C 1
ATOM 1238 O O . VAL A 1 164 ? -8.129 -3.993 -20.219 1.00 89.31 164 VAL A O 1
ATOM 1241 N N . ASP A 1 165 ? -8.706 -3.308 -22.282 1.00 87.62 165 ASP A N 1
ATOM 1242 C CA . ASP A 1 165 ? -10.116 -3.119 -21.954 1.00 87.62 165 ASP A CA 1
ATOM 1243 C C . ASP A 1 165 ? -10.917 -4.437 -21.975 1.00 87.62 165 ASP A C 1
ATOM 1245 O O . ASP A 1 165 ? -10.418 -5.516 -22.306 1.00 87.62 165 ASP A O 1
ATOM 1249 N N . CYS A 1 166 ? -12.205 -4.361 -21.630 1.00 87.12 166 CYS A N 1
ATOM 1250 C CA . CYS A 1 166 ? -13.093 -5.528 -21.607 1.00 87.12 166 CYS A CA 1
ATOM 1251 C C . CYS A 1 166 ? -13.383 -6.147 -22.990 1.00 87.12 166 CYS A C 1
ATOM 1253 O O . CYS A 1 166 ? -13.925 -7.250 -23.061 1.00 87.12 166 CYS A O 1
ATOM 1255 N N . HIS A 1 167 ? -13.028 -5.462 -24.081 1.00 93.19 167 HIS A N 1
ATOM 1256 C CA . HIS A 1 167 ? -13.093 -5.970 -25.450 1.00 93.19 167 HIS A CA 1
ATOM 1257 C C . HIS A 1 167 ? -11.753 -6.552 -25.922 1.00 93.19 167 HIS A C 1
ATOM 1259 O O . HIS A 1 167 ? -11.675 -7.075 -27.035 1.00 93.19 167 HIS A O 1
ATOM 1265 N N . GLY A 1 168 ? -10.717 -6.502 -25.080 1.00 87.75 168 GLY A N 1
ATOM 1266 C CA . GLY A 1 168 ? -9.368 -6.941 -25.411 1.00 87.75 168 GLY A CA 1
ATOM 1267 C C . GLY A 1 168 ? -8.594 -5.937 -26.265 1.00 87.75 168 GLY A C 1
ATOM 1268 O O . GLY A 1 168 ? -7.575 -6.312 -26.844 1.00 87.75 168 GLY A O 1
ATOM 1269 N N . ALA A 1 169 ? -9.059 -4.688 -26.375 1.00 90.69 169 ALA A N 1
ATOM 1270 C CA . ALA A 1 169 ? -8.301 -3.635 -27.032 1.00 90.69 169 ALA A CA 1
ATOM 1271 C C . ALA A 1 169 ? -7.156 -3.186 -26.121 1.00 90.69 169 ALA A C 1
ATOM 1273 O O . ALA A 1 169 ? -7.359 -2.963 -24.926 1.00 90.69 169 ALA A O 1
ATOM 1274 N N . ILE A 1 170 ? -5.961 -3.062 -26.698 1.00 91.00 170 ILE A N 1
ATOM 1275 C CA . ILE A 1 170 ? -4.780 -2.558 -25.999 1.00 91.00 170 ILE A CA 1
ATOM 1276 C C . ILE A 1 170 ? -4.669 -1.061 -26.279 1.00 91.00 170 ILE A C 1
ATOM 1278 O O . ILE A 1 170 ? -4.687 -0.653 -27.442 1.00 91.00 170 ILE A O 1
ATOM 1282 N N . GLY A 1 171 ? -4.590 -0.261 -25.220 1.00 89.69 171 GLY A N 1
ATOM 1283 C CA . GLY A 1 171 ? -4.467 1.191 -25.287 1.00 89.69 171 GLY A CA 1
ATOM 1284 C C . GLY A 1 171 ? -3.228 1.695 -24.558 1.00 89.69 171 GLY A C 1
ATOM 1285 O O . GLY A 1 171 ? -2.747 1.058 -23.619 1.00 89.69 171 GLY A O 1
ATOM 1286 N N . PHE A 1 172 ? -2.752 2.863 -24.984 1.00 90.25 172 PHE A N 1
ATOM 1287 C CA . PHE A 1 172 ? -1.657 3.592 -24.352 1.00 90.25 172 PHE A CA 1
ATOM 1288 C C . PHE A 1 172 ? -2.182 4.905 -23.793 1.00 90.25 172 PHE A C 1
ATOM 1290 O O . PHE A 1 172 ? -2.889 5.648 -24.478 1.00 90.25 172 PHE A O 1
ATOM 1297 N N . GLU A 1 173 ? -1.820 5.187 -22.554 1.00 93.50 173 GLU A N 1
ATOM 1298 C CA . GLU A 1 173 ? -2.048 6.468 -21.906 1.00 93.50 173 GLU A CA 1
ATOM 1299 C C . GLU A 1 173 ? -0.706 7.107 -21.549 1.00 93.50 173 GLU A C 1
ATOM 1301 O O . GLU A 1 173 ? 0.347 6.470 -21.627 1.00 93.50 173 GLU A O 1
ATOM 1306 N N . GLU A 1 174 ? -0.743 8.379 -21.158 1.00 94.75 174 GLU A N 1
ATOM 1307 C CA . GLU A 1 174 ? 0.452 9.053 -20.663 1.00 94.75 174 GLU A CA 1
ATOM 1308 C C . GLU A 1 174 ? 1.013 8.288 -19.446 1.00 94.75 174 GLU A C 1
ATOM 1310 O O . GLU A 1 174 ? 0.234 7.884 -18.565 1.00 94.75 174 GLU A O 1
ATOM 1315 N N . PRO A 1 175 ? 2.335 8.040 -19.389 1.00 95.00 175 PRO A N 1
ATOM 1316 C CA . PRO A 1 175 ? 2.957 7.374 -18.256 1.00 95.00 175 PRO A CA 1
ATOM 1317 C C . PRO A 1 175 ? 2.666 8.064 -16.926 1.00 95.00 175 PRO A C 1
ATOM 1319 O O . PRO A 1 175 ? 2.522 9.281 -16.830 1.00 95.00 175 PRO A O 1
ATOM 1322 N N . LEU A 1 176 ? 2.629 7.266 -15.861 1.00 93.38 176 LEU A N 1
ATOM 1323 C CA . LEU A 1 176 ? 2.408 7.771 -14.503 1.00 93.38 176 LEU A CA 1
ATOM 1324 C C . LEU A 1 176 ? 3.715 8.144 -13.784 1.00 93.38 176 LEU A C 1
ATOM 1326 O O . LEU A 1 176 ? 3.672 8.625 -12.645 1.00 93.38 176 LEU A O 1
ATOM 1330 N N . SER A 1 177 ? 4.865 7.885 -14.413 1.00 94.81 177 SER A N 1
ATOM 1331 C CA . SER A 1 177 ? 6.184 8.200 -13.871 1.00 94.81 177 SER A CA 1
A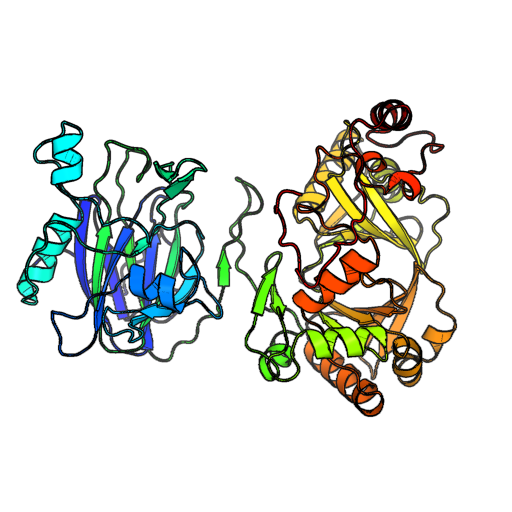TOM 1332 C C . SER A 1 177 ? 6.387 9.708 -13.743 1.00 94.81 177 SER A C 1
ATOM 1334 O O . SER A 1 177 ? 5.960 10.512 -14.568 1.00 94.81 177 SER A O 1
ATOM 1336 N N . ARG A 1 178 ? 7.057 10.105 -12.666 1.00 94.38 178 ARG A N 1
ATOM 1337 C CA . ARG A 1 178 ? 7.451 11.488 -12.378 1.00 94.38 178 ARG A CA 1
ATOM 1338 C C . ARG A 1 178 ? 8.969 11.625 -12.425 1.00 94.38 178 ARG A C 1
ATOM 1340 O O . ARG A 1 178 ? 9.651 10.607 -12.303 1.00 94.38 178 ARG A O 1
ATOM 1347 N N . PRO A 1 179 ? 9.508 12.860 -12.492 1.00 95.88 179 PRO A N 1
ATOM 1348 C CA . PRO A 1 179 ? 10.944 13.076 -12.380 1.00 95.88 179 PRO A CA 1
ATOM 1349 C C . PRO A 1 179 ? 11.551 12.308 -11.202 1.00 95.88 179 PRO A C 1
ATOM 1351 O O . PRO A 1 179 ? 11.139 12.474 -10.046 1.00 95.88 179 PRO A O 1
ATOM 1354 N N . GLY A 1 180 ? 12.530 11.463 -11.504 1.00 95.81 180 GLY A N 1
ATOM 1355 C CA . GLY A 1 180 ? 13.243 10.640 -10.542 1.00 95.81 180 GLY A CA 1
ATOM 1356 C C . GLY A 1 180 ? 12.540 9.352 -10.118 1.00 95.81 180 GLY A C 1
ATOM 1357 O O . GLY A 1 180 ? 13.072 8.681 -9.233 1.00 95.81 180 GLY A O 1
ATOM 1358 N N . ASP A 1 181 ? 11.391 8.984 -10.692 1.00 97.12 181 ASP A N 1
ATOM 1359 C CA . ASP A 1 181 ? 10.836 7.643 -10.494 1.00 97.12 181 ASP A CA 1
ATOM 1360 C C . ASP A 1 181 ? 11.754 6.584 -11.123 1.00 97.12 181 ASP A C 1
ATOM 1362 O O . ASP A 1 181 ? 12.451 6.828 -12.108 1.00 97.12 181 ASP A O 1
ATOM 1366 N N . TYR A 1 182 ? 11.820 5.405 -10.506 1.00 97.81 182 TYR A N 1
ATOM 1367 C CA . TYR A 1 182 ? 12.754 4.362 -10.899 1.00 97.81 182 TYR A CA 1
ATOM 1368 C C . TYR A 1 182 ? 12.249 2.954 -10.608 1.00 97.81 182 TYR A C 1
ATOM 1370 O O . TYR A 1 182 ? 11.413 2.722 -9.732 1.00 97.81 182 TYR A O 1
ATOM 1378 N N . VAL A 1 183 ? 12.871 1.998 -11.291 1.00 98.00 183 VAL A N 1
ATOM 1379 C CA . VAL A 1 183 ? 12.873 0.581 -10.922 1.00 98.00 183 VAL A CA 1
ATOM 1380 C C . VAL A 1 183 ? 14.283 0.166 -10.519 1.00 98.00 183 VAL A C 1
ATOM 1382 O O . VAL A 1 183 ? 15.263 0.589 -11.131 1.00 98.00 183 VAL A O 1
ATOM 1385 N N . LEU A 1 184 ? 14.398 -0.641 -9.467 1.00 98.25 184 LEU A N 1
ATOM 1386 C CA . LEU A 1 184 ? 15.643 -1.224 -8.977 1.00 98.25 184 LEU A CA 1
ATOM 1387 C C . LEU A 1 184 ? 15.563 -2.741 -9.112 1.00 98.25 184 LEU A C 1
ATOM 1389 O O . LEU A 1 184 ? 14.709 -3.380 -8.499 1.00 98.25 184 LEU A O 1
ATOM 1393 N N . LEU A 1 185 ? 16.481 -3.312 -9.877 1.00 98.25 185 LEU A N 1
ATOM 1394 C CA . LEU A 1 185 ? 16.522 -4.725 -10.228 1.00 98.25 185 LEU A CA 1
ATOM 1395 C C . LEU A 1 185 ? 17.781 -5.369 -9.644 1.00 98.25 185 LEU A C 1
ATOM 1397 O O . LEU A 1 185 ? 18.853 -4.791 -9.759 1.00 98.25 185 LEU A O 1
ATOM 1401 N N . LEU A 1 186 ? 17.689 -6.561 -9.064 1.00 98.00 186 LEU A N 1
ATOM 1402 C CA . LEU A 1 186 ? 18.828 -7.384 -8.642 1.00 98.00 186 LEU A CA 1
ATOM 1403 C C . LEU A 1 186 ? 19.170 -8.393 -9.741 1.00 98.00 186 LEU A C 1
ATOM 1405 O O . LEU A 1 186 ? 18.295 -9.142 -10.160 1.00 98.00 186 LEU A O 1
ATOM 1409 N N . ALA A 1 187 ? 20.429 -8.468 -10.171 1.00 97.19 187 ALA A N 1
ATOM 1410 C CA . ALA A 1 187 ? 20.895 -9.489 -11.109 1.00 97.19 187 ALA A CA 1
ATOM 1411 C C . ALA A 1 187 ? 21.182 -10.823 -10.394 1.00 97.19 187 ALA A C 1
ATOM 1413 O O . ALA A 1 187 ? 21.955 -10.872 -9.437 1.00 97.19 187 ALA A O 1
ATOM 1414 N N . HIS A 1 188 ? 20.604 -11.928 -10.875 1.00 95.25 188 HIS A N 1
ATOM 1415 C CA . HIS A 1 188 ? 20.812 -13.266 -10.295 1.00 95.25 188 HIS A CA 1
ATOM 1416 C C . HIS A 1 188 ? 22.010 -14.028 -10.874 1.00 95.25 188 HIS A C 1
ATOM 1418 O O . HIS A 1 188 ? 22.423 -15.045 -10.319 1.00 95.25 188 HIS A O 1
ATOM 1424 N N . GLN A 1 189 ? 22.561 -13.552 -11.984 1.00 93.50 189 GLN A N 1
ATOM 1425 C CA . GLN A 1 189 ? 23.683 -14.155 -12.698 1.00 93.50 189 GLN A CA 1
ATOM 1426 C C . GLN A 1 189 ? 24.443 -13.067 -13.467 1.00 93.50 189 GLN A C 1
ATOM 1428 O O . GLN A 1 189 ? 24.055 -11.902 -13.416 1.00 93.50 189 GLN A O 1
ATOM 1433 N N . GLU A 1 190 ? 25.518 -13.435 -14.162 1.00 93.88 190 GLU A N 1
ATOM 1434 C CA . GLU A 1 190 ? 26.163 -12.535 -15.122 1.00 93.88 190 GLU A CA 1
ATOM 1435 C C . GLU A 1 190 ? 25.195 -12.254 -16.277 1.00 93.88 190 GLU A C 1
ATOM 1437 O O . GLU A 1 190 ? 24.670 -13.187 -16.899 1.00 93.88 190 GLU A O 1
ATOM 1442 N N . LEU A 1 191 ? 24.956 -10.972 -16.543 1.00 95.06 191 LEU A N 1
ATOM 1443 C CA . LEU A 1 191 ? 24.026 -10.502 -17.557 1.00 95.06 191 LEU A CA 1
ATOM 1444 C C . LEU A 1 191 ? 24.716 -9.562 -18.539 1.00 95.06 191 LEU A C 1
ATOM 1446 O O . LEU A 1 191 ? 25.513 -8.701 -18.161 1.00 95.06 191 LEU A O 1
ATOM 1450 N N . LEU A 1 192 ? 24.321 -9.659 -19.803 1.00 95.31 192 LEU A N 1
ATOM 1451 C CA . LEU A 1 192 ? 24.352 -8.509 -20.697 1.00 95.31 192 LEU A CA 1
ATOM 1452 C C . LEU A 1 192 ? 22.966 -7.868 -20.656 1.00 95.31 192 LEU A C 1
ATOM 1454 O O . LEU A 1 192 ? 21.976 -8.531 -20.954 1.00 95.31 192 LEU A O 1
ATOM 1458 N N . CYS A 1 193 ? 22.893 -6.595 -20.292 1.00 96.56 193 CYS A N 1
ATOM 1459 C CA . CYS A 1 193 ? 21.652 -5.831 -20.276 1.00 96.56 193 CYS A CA 1
ATOM 1460 C C . CYS A 1 193 ? 21.655 -4.792 -21.395 1.00 96.56 193 CYS A C 1
ATOM 1462 O O . CYS A 1 193 ? 22.718 -4.361 -21.847 1.00 96.56 193 CYS A O 1
ATOM 1464 N N . ALA A 1 194 ? 20.473 -4.365 -21.822 1.00 97.25 194 ALA A N 1
ATOM 1465 C CA . ALA A 1 194 ? 20.319 -3.189 -22.660 1.00 97.25 194 ALA A CA 1
ATOM 1466 C C . ALA A 1 194 ? 19.075 -2.403 -22.258 1.00 97.25 194 ALA A C 1
ATOM 1468 O O . ALA A 1 194 ? 18.035 -2.995 -21.977 1.00 97.25 194 ALA A O 1
ATOM 1469 N N . SER A 1 195 ? 19.192 -1.078 -22.282 1.00 98.38 195 SER A N 1
ATOM 1470 C CA . SER A 1 195 ? 18.078 -0.162 -22.038 1.00 98.38 195 SER A CA 1
ATOM 1471 C C . SER A 1 195 ? 17.991 0.855 -23.162 1.00 98.38 195 SER A C 1
ATOM 1473 O O . SER A 1 195 ? 19.030 1.326 -23.637 1.00 98.38 195 SER A O 1
ATOM 1475 N N . SER A 1 196 ? 16.771 1.194 -23.567 1.00 98.38 196 SER A N 1
ATOM 1476 C CA . SER A 1 196 ? 16.479 2.230 -24.561 1.00 98.38 196 SER A CA 1
ATOM 1477 C C . SER A 1 196 ? 15.603 3.306 -23.931 1.00 98.38 196 SER A C 1
ATOM 1479 O O . SER A 1 196 ? 14.603 2.968 -23.305 1.00 98.38 196 SER A O 1
ATOM 1481 N N . ALA A 1 197 ? 15.947 4.582 -24.118 1.00 98.31 197 ALA A N 1
ATOM 1482 C CA . ALA A 1 197 ? 14.988 5.667 -23.924 1.00 98.31 197 ALA A CA 1
ATOM 1483 C C . ALA A 1 197 ? 14.072 5.672 -25.149 1.00 98.31 197 ALA A C 1
ATOM 1485 O O . ALA A 1 197 ? 14.546 5.882 -26.271 1.00 98.31 197 ALA A O 1
ATOM 1486 N N . CYS A 1 198 ? 12.792 5.362 -24.961 1.00 97.81 198 CYS A N 1
ATOM 1487 C CA . CYS A 1 198 ? 11.870 5.219 -26.075 1.00 97.81 198 CYS A CA 1
ATOM 1488 C C . CYS A 1 198 ? 11.768 6.502 -26.922 1.00 97.81 198 CYS A C 1
ATOM 1490 O O . CYS A 1 198 ? 11.602 7.578 -26.348 1.00 97.81 198 CYS A O 1
ATOM 1492 N N . PRO A 1 199 ? 11.894 6.417 -28.265 1.00 97.75 199 PRO A N 1
ATOM 1493 C CA . PRO A 1 199 ? 11.780 7.571 -29.149 1.00 97.75 199 PRO A CA 1
ATOM 1494 C C . PRO A 1 199 ? 10.335 7.977 -29.463 1.00 97.75 199 PRO A C 1
ATOM 1496 O O . PRO A 1 199 ? 10.163 8.911 -30.234 1.00 97.75 199 PRO A O 1
ATOM 1499 N N . ASP A 1 200 ? 9.319 7.257 -28.977 1.00 96.88 200 ASP A N 1
ATOM 1500 C CA . ASP A 1 200 ? 7.937 7.463 -29.421 1.00 96.88 200 ASP A CA 1
ATOM 1501 C C . ASP A 1 200 ? 7.411 8.855 -29.069 1.00 96.88 200 ASP A C 1
ATOM 1503 O O . ASP A 1 200 ? 7.270 9.188 -27.891 1.00 96.88 200 ASP A O 1
ATOM 1507 N N . ASP A 1 201 ? 7.113 9.650 -30.090 1.00 96.50 201 ASP A N 1
ATOM 1508 C CA . ASP A 1 201 ? 6.512 10.975 -29.978 1.00 96.50 201 ASP A CA 1
ATOM 1509 C C . ASP A 1 201 ? 5.175 11.089 -30.732 1.00 96.50 201 ASP A C 1
ATOM 1511 O O . ASP A 1 201 ? 4.581 12.172 -30.783 1.00 96.50 201 ASP A O 1
ATOM 1515 N N . ILE A 1 202 ? 4.672 9.985 -31.300 1.00 95.81 202 ILE A N 1
ATOM 1516 C CA . ILE A 1 202 ? 3.451 9.988 -32.119 1.00 95.81 202 ILE A CA 1
ATOM 1517 C C . ILE A 1 202 ? 2.202 9.608 -31.319 1.00 95.81 202 ILE A C 1
ATOM 1519 O O . ILE A 1 202 ? 1.079 9.820 -31.784 1.00 95.81 202 ILE A O 1
ATOM 1523 N N . ASP A 1 203 ? 2.387 9.081 -30.111 1.00 94.06 203 ASP A N 1
ATOM 1524 C CA . ASP A 1 203 ? 1.330 8.678 -29.193 1.00 94.06 203 ASP A CA 1
ATOM 1525 C C . ASP A 1 203 ? 1.651 9.093 -27.731 1.00 94.06 203 ASP A C 1
ATOM 1527 O O . ASP A 1 203 ? 2.691 9.706 -27.463 1.00 94.06 203 ASP A O 1
ATOM 1531 N N . PRO A 1 204 ? 0.744 8.838 -26.765 1.00 95.38 204 PRO A N 1
ATOM 1532 C CA . PRO A 1 204 ? 0.936 9.252 -25.377 1.00 95.38 204 PRO A CA 1
ATOM 1533 C C . PRO A 1 204 ? 2.117 8.603 -24.637 1.00 95.38 204 PRO A C 1
ATOM 1535 O O . PRO A 1 204 ? 2.432 9.065 -23.543 1.00 95.38 204 PRO A O 1
ATOM 1538 N N . ALA A 1 205 ? 2.754 7.551 -25.162 1.00 92.19 205 ALA A N 1
ATOM 1539 C CA . ALA A 1 205 ? 3.680 6.687 -24.427 1.00 92.19 205 ALA A CA 1
ATOM 1540 C C . ALA A 1 205 ? 4.891 7.405 -23.821 1.00 92.19 205 ALA A C 1
ATOM 1542 O O . ALA A 1 205 ? 5.432 6.908 -22.844 1.00 92.19 205 ALA A O 1
ATOM 1543 N N . ASN A 1 206 ? 5.313 8.559 -24.349 1.00 95.12 206 ASN A N 1
ATOM 1544 C CA . ASN A 1 206 ? 6.335 9.403 -23.710 1.00 95.12 206 ASN A CA 1
ATOM 1545 C C . ASN A 1 206 ? 5.840 10.832 -23.431 1.00 95.12 206 ASN A C 1
ATOM 1547 O O . ASN A 1 206 ? 6.603 11.794 -23.507 1.00 95.12 206 ASN A O 1
ATOM 1551 N N . GLY A 1 207 ? 4.527 11.008 -23.242 1.00 94.06 207 GLY A N 1
ATOM 1552 C CA . GLY A 1 207 ? 3.914 12.336 -23.151 1.00 94.06 207 GLY A CA 1
ATOM 1553 C C . GLY A 1 207 ? 4.172 13.199 -24.394 1.00 94.06 207 GLY A C 1
ATOM 1554 O O . GLY A 1 207 ? 4.272 14.420 -24.277 1.00 94.06 207 GLY A O 1
ATOM 1555 N N . TRP A 1 208 ? 4.306 12.578 -25.576 1.00 96.00 208 TRP A N 1
ATOM 1556 C CA . TRP A 1 208 ? 4.670 13.223 -26.851 1.00 96.00 208 TRP A CA 1
ATOM 1557 C C . TRP A 1 208 ? 6.015 13.970 -26.851 1.00 96.00 208 TRP A C 1
ATOM 1559 O O . TRP A 1 208 ? 6.303 14.730 -27.776 1.00 96.00 208 TRP A O 1
ATOM 1569 N N . HIS A 1 209 ? 6.842 13.797 -25.819 1.00 96.56 209 HIS A N 1
ATOM 1570 C CA . HIS A 1 209 ? 8.114 14.496 -25.691 1.00 96.56 209 HIS A CA 1
ATOM 1571 C C . HIS A 1 209 ? 9.178 13.558 -25.113 1.00 96.56 209 HIS A C 1
ATOM 1573 O O . HIS A 1 209 ? 9.423 13.581 -23.908 1.00 96.56 209 HIS A O 1
ATOM 1579 N N . PRO A 1 210 ? 9.831 12.744 -25.964 1.00 97.38 210 PRO A N 1
ATOM 1580 C CA . PRO A 1 210 ? 10.905 11.863 -25.536 1.00 97.38 210 PRO A CA 1
ATOM 1581 C C . PRO A 1 210 ? 12.015 12.618 -24.795 1.00 97.38 210 PRO A C 1
ATOM 1583 O O . PRO A 1 210 ? 12.612 13.562 -25.321 1.00 97.38 210 PRO A O 1
ATOM 1586 N N . THR A 1 211 ? 12.325 12.170 -23.584 1.00 97.94 211 THR A N 1
ATOM 1587 C CA . THR A 1 211 ? 13.383 12.688 -22.716 1.00 97.94 211 THR A CA 1
ATOM 1588 C C . THR A 1 211 ? 14.427 11.603 -22.397 1.00 97.94 211 THR A C 1
ATOM 1590 O O . THR A 1 211 ? 14.282 10.432 -22.766 1.00 97.94 211 THR A O 1
ATOM 1593 N N . PRO A 1 212 ? 15.568 11.963 -21.787 1.00 97.94 212 PRO A N 1
ATOM 1594 C CA . PRO A 1 212 ? 16.580 10.989 -21.399 1.00 97.94 212 PRO A CA 1
ATOM 1595 C C . PRO A 1 212 ? 16.139 10.074 -20.247 1.00 97.94 212 PRO A C 1
ATOM 1597 O O . PRO A 1 212 ? 15.411 10.488 -19.350 1.00 97.94 212 PRO A O 1
ATOM 1600 N N . ILE A 1 213 ? 16.728 8.877 -20.175 1.00 98.44 213 ILE A N 1
ATOM 1601 C CA . ILE A 1 213 ? 16.691 8.028 -18.968 1.00 98.44 213 ILE A CA 1
ATOM 1602 C C . ILE A 1 213 ? 18.071 7.955 -18.304 1.00 98.44 213 ILE A C 1
ATOM 1604 O O . ILE A 1 213 ? 19.102 8.314 -18.888 1.00 98.44 213 ILE A O 1
ATOM 1608 N N . HIS A 1 214 ? 18.118 7.488 -17.058 1.00 98.25 214 HIS A N 1
ATOM 1609 C CA . HIS A 1 214 ? 19.362 7.142 -16.372 1.00 98.25 214 HIS A CA 1
ATOM 1610 C C . HIS A 1 214 ? 19.426 5.649 -16.073 1.00 98.25 214 HIS A C 1
ATOM 1612 O O . HIS A 1 214 ? 18.450 5.070 -15.606 1.00 98.25 214 HIS A O 1
ATOM 1618 N N . VAL A 1 215 ? 20.602 5.053 -16.229 1.00 98.31 215 VAL A N 1
ATOM 1619 C CA . VAL A 1 215 ? 20.902 3.720 -15.708 1.00 98.31 215 VAL A CA 1
ATOM 1620 C C . VAL A 1 215 ? 22.047 3.827 -14.718 1.00 98.31 215 VAL A C 1
ATOM 1622 O O . VAL A 1 215 ? 23.118 4.313 -15.066 1.00 98.31 215 VAL A O 1
ATOM 1625 N N . ARG A 1 216 ? 21.852 3.327 -13.500 1.00 97.38 216 ARG A N 1
ATOM 1626 C CA . ARG A 1 216 ? 22.875 3.273 -12.450 1.00 97.38 216 ARG A CA 1
ATOM 1627 C C . ARG A 1 216 ? 23.056 1.842 -11.967 1.00 97.38 216 ARG A C 1
ATOM 1629 O O . ARG A 1 216 ? 22.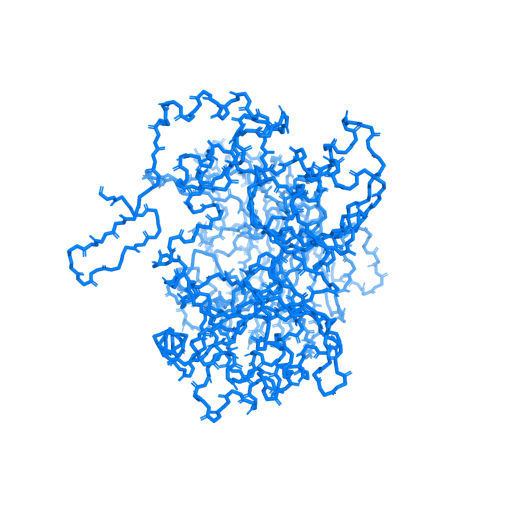081 1.158 -11.677 1.00 97.38 216 ARG A O 1
ATOM 1636 N N . ILE A 1 217 ? 24.301 1.394 -11.865 1.00 98.00 217 ILE A N 1
ATOM 1637 C CA . ILE A 1 217 ? 24.666 0.053 -11.412 1.00 98.00 217 ILE A CA 1
ATOM 1638 C C . ILE A 1 217 ? 25.312 0.151 -10.036 1.00 98.00 217 ILE A C 1
ATOM 1640 O O . ILE A 1 217 ? 26.294 0.874 -9.854 1.00 98.00 217 ILE A O 1
ATOM 1644 N N . TYR A 1 218 ? 24.783 -0.601 -9.078 1.00 98.00 218 TYR A N 1
ATOM 1645 C CA . TYR A 1 218 ? 25.306 -0.685 -7.720 1.00 98.00 218 TYR A CA 1
ATOM 1646 C C . TYR A 1 218 ? 26.179 -1.927 -7.529 1.00 98.00 218 TYR A C 1
ATOM 1648 O O . TYR A 1 218 ? 25.903 -2.987 -8.098 1.00 98.00 218 TYR A O 1
ATOM 1656 N N . ALA A 1 219 ? 27.217 -1.803 -6.698 1.00 97.12 219 ALA A N 1
ATOM 1657 C CA . ALA A 1 219 ? 28.113 -2.900 -6.337 1.00 97.12 219 ALA A CA 1
ATOM 1658 C C . ALA A 1 219 ? 27.356 -4.113 -5.768 1.00 97.12 219 ALA A C 1
ATOM 1660 O O . ALA A 1 219 ? 26.319 -3.966 -5.112 1.00 97.12 219 ALA A O 1
ATOM 1661 N N . ALA A 1 220 ? 27.901 -5.309 -6.000 1.00 96.38 220 ALA A N 1
ATOM 1662 C CA . ALA A 1 220 ? 27.341 -6.555 -5.490 1.00 96.38 220 ALA A CA 1
ATOM 1663 C C . ALA A 1 220 ? 27.457 -6.661 -3.960 1.00 96.38 220 ALA A C 1
ATOM 1665 O O . ALA A 1 220 ? 28.311 -6.030 -3.341 1.00 96.38 220 ALA A O 1
ATOM 1666 N N . GLY A 1 221 ? 26.598 -7.478 -3.344 1.00 92.69 221 GLY A N 1
ATOM 1667 C CA . GLY A 1 221 ? 26.588 -7.697 -1.889 1.00 92.69 221 GLY A CA 1
ATOM 1668 C C . GLY A 1 221 ? 25.894 -6.595 -1.080 1.00 92.69 221 GLY A C 1
ATOM 1669 O O . GLY A 1 221 ? 25.747 -6.726 0.134 1.00 92.69 221 GLY A O 1
ATOM 1670 N N . GLN A 1 222 ? 25.419 -5.536 -1.738 1.00 92.81 222 GLN A N 1
ATOM 1671 C CA . GLN A 1 222 ? 24.556 -4.533 -1.122 1.00 92.81 222 GLN A CA 1
ATOM 1672 C C . GLN A 1 222 ? 23.132 -5.071 -0.975 1.00 92.81 222 GLN A C 1
ATOM 1674 O O . GLN A 1 222 ? 22.647 -5.818 -1.822 1.00 92.81 222 GLN A O 1
ATOM 1679 N N . THR A 1 223 ? 22.460 -4.698 0.112 1.00 91.81 223 THR A N 1
ATOM 1680 C CA . THR A 1 223 ? 21.071 -5.088 0.376 1.00 91.81 223 THR A CA 1
ATOM 1681 C C . THR A 1 223 ? 20.200 -3.844 0.397 1.00 91.81 223 THR A C 1
ATOM 1683 O O . THR A 1 223 ? 20.442 -2.935 1.190 1.00 91.81 223 THR A O 1
ATOM 1686 N N . PHE A 1 224 ? 19.166 -3.828 -0.439 1.00 94.38 224 PHE A N 1
ATOM 1687 C CA . PHE A 1 224 ? 18.155 -2.777 -0.453 1.00 94.38 224 PHE A CA 1
ATOM 1688 C C . PHE A 1 224 ? 16.825 -3.331 0.053 1.00 94.38 224 PHE A C 1
ATOM 1690 O O . PHE A 1 224 ? 16.476 -4.485 -0.202 1.00 94.38 224 PHE A O 1
ATOM 1697 N N . ALA A 1 225 ? 16.079 -2.512 0.794 1.00 91.31 225 ALA A N 1
ATOM 1698 C CA . ALA A 1 225 ? 14.754 -2.897 1.254 1.00 91.31 225 ALA A CA 1
ATOM 1699 C C . ALA A 1 225 ? 13.818 -3.063 0.053 1.00 91.31 225 ALA A C 1
ATOM 1701 O O . ALA A 1 225 ? 13.749 -2.178 -0.804 1.00 91.31 225 ALA A O 1
ATOM 1702 N N . ARG A 1 226 ? 13.075 -4.173 0.021 1.00 93.00 226 ARG A N 1
ATOM 1703 C CA . ARG A 1 226 ? 12.013 -4.363 -0.967 1.00 93.00 226 ARG A CA 1
ATOM 1704 C C . ARG A 1 226 ? 10.921 -3.330 -0.732 1.00 93.00 226 ARG A C 1
ATOM 1706 O O . ARG A 1 226 ? 10.462 -3.194 0.405 1.00 93.00 226 ARG A O 1
ATOM 1713 N N . ALA A 1 227 ? 10.503 -2.629 -1.778 1.00 94.88 227 ALA A N 1
ATOM 1714 C CA . ALA A 1 227 ? 9.489 -1.592 -1.651 1.00 94.88 227 ALA A CA 1
ATOM 1715 C C . ALA A 1 227 ? 8.698 -1.367 -2.937 1.00 94.88 227 ALA A C 1
ATOM 1717 O O . ALA A 1 227 ? 9.241 -1.454 -4.034 1.00 94.88 227 ALA A O 1
ATOM 1718 N N . ILE A 1 228 ? 7.430 -1.005 -2.777 1.00 94.75 228 ILE A N 1
ATOM 1719 C CA . ILE A 1 228 ? 6.581 -0.509 -3.854 1.00 94.75 228 ILE A CA 1
ATOM 1720 C C . ILE A 1 228 ? 6.282 0.963 -3.562 1.00 94.75 228 ILE A C 1
ATOM 1722 O O . ILE A 1 228 ? 6.028 1.360 -2.422 1.00 94.75 228 ILE A O 1
ATOM 1726 N N . GLY A 1 229 ? 6.393 1.799 -4.582 1.00 93.38 229 GLY A N 1
ATOM 1727 C CA . GLY A 1 229 ? 6.081 3.210 -4.523 1.00 93.38 229 GLY A CA 1
ATOM 1728 C C . GLY A 1 229 ? 4.588 3.438 -4.529 1.00 93.38 229 GLY A C 1
ATOM 1729 O O . GLY A 1 229 ? 3.853 2.874 -5.329 1.00 93.38 229 GLY A O 1
ATOM 1730 N N . ARG A 1 230 ? 4.134 4.314 -3.641 1.00 89.94 230 ARG A N 1
ATOM 1731 C CA . ARG A 1 230 ? 2.735 4.695 -3.547 1.00 89.94 230 ARG A CA 1
ATOM 1732 C C . ARG A 1 230 ? 2.603 6.204 -3.473 1.00 89.94 230 ARG A C 1
ATOM 1734 O O . ARG A 1 230 ? 3.244 6.861 -2.650 1.00 89.94 230 ARG A O 1
ATOM 1741 N N . ARG A 1 231 ? 1.712 6.741 -4.304 1.00 89.88 231 ARG A N 1
ATOM 1742 C CA . ARG A 1 231 ? 1.253 8.131 -4.261 1.00 89.88 231 ARG A CA 1
ATOM 1743 C C . ARG A 1 231 ? -0.255 8.112 -4.072 1.00 89.88 231 ARG A C 1
ATOM 1745 O O . ARG A 1 231 ? -0.981 7.607 -4.915 1.00 89.88 231 ARG A O 1
ATOM 1752 N N . VAL A 1 232 ? -0.713 8.607 -2.927 1.00 85.44 232 VAL A N 1
ATOM 1753 C CA . VAL A 1 232 ? -2.140 8.573 -2.561 1.00 85.44 232 VAL A CA 1
ATOM 1754 C C . VAL A 1 232 ? -2.949 9.566 -3.400 1.00 85.44 232 VAL A C 1
ATOM 1756 O O . VAL A 1 232 ? -4.085 9.283 -3.762 1.00 85.44 232 VAL A O 1
ATOM 1759 N N . ALA A 1 233 ? -2.357 10.717 -3.721 1.00 82.44 233 ALA A N 1
ATOM 1760 C CA . ALA A 1 233 ? -2.947 11.735 -4.579 1.00 82.44 233 ALA A CA 1
ATOM 1761 C C . ALA A 1 233 ? -1.886 12.331 -5.519 1.00 82.44 233 ALA A C 1
ATOM 1763 O O . ALA A 1 233 ? -0.681 12.123 -5.339 1.00 82.44 233 ALA A O 1
ATOM 1764 N N . ALA A 1 234 ? -2.330 13.092 -6.521 1.00 76.88 234 ALA A N 1
ATOM 1765 C CA . ALA A 1 234 ? -1.454 13.675 -7.535 1.00 76.88 234 ALA A CA 1
ATOM 1766 C C . ALA A 1 234 ? -0.355 14.576 -6.936 1.00 76.88 234 ALA A C 1
ATOM 1768 O O . ALA A 1 234 ? 0.789 14.524 -7.364 1.00 76.88 234 ALA A O 1
ATOM 1769 N N . ASP A 1 235 ? -0.647 15.339 -5.894 1.00 82.38 235 ASP A N 1
ATOM 1770 C CA . ASP A 1 235 ? 0.287 16.256 -5.234 1.00 82.38 235 ASP A CA 1
ATOM 1771 C C . ASP A 1 235 ? 1.058 15.629 -4.059 1.00 82.38 235 ASP A C 1
ATOM 1773 O O . ASP A 1 235 ? 1.920 16.277 -3.463 1.00 82.38 235 ASP A O 1
ATOM 1777 N N . TRP A 1 236 ? 0.792 14.363 -3.727 1.00 85.31 236 TRP A N 1
ATOM 1778 C CA . TRP A 1 236 ? 1.452 13.699 -2.608 1.00 85.31 236 TRP A CA 1
ATOM 1779 C C . TRP A 1 236 ? 2.871 13.225 -2.963 1.00 85.31 236 TRP A C 1
ATOM 1781 O O . TRP A 1 236 ? 3.125 12.762 -4.086 1.00 85.31 236 TRP A O 1
ATOM 1791 N N . PRO A 1 237 ? 3.813 13.292 -2.001 1.00 88.81 237 PRO A N 1
ATOM 1792 C CA . PRO A 1 237 ? 5.148 12.746 -2.191 1.00 88.81 237 PRO A CA 1
ATOM 1793 C C . PRO A 1 237 ? 5.095 11.223 -2.352 1.00 88.81 237 PRO A C 1
ATOM 1795 O O . PRO A 1 237 ? 4.176 10.556 -1.872 1.00 88.81 237 PRO A O 1
ATOM 1798 N N . LEU A 1 238 ? 6.117 10.678 -3.013 1.00 91.19 238 LEU A N 1
ATOM 1799 C CA . LEU A 1 238 ? 6.321 9.237 -3.097 1.00 91.19 238 LEU A CA 1
ATOM 1800 C C . LEU A 1 238 ? 6.533 8.673 -1.694 1.00 91.19 238 LEU A C 1
ATOM 1802 O O . LEU A 1 238 ? 7.399 9.145 -0.954 1.00 91.19 238 LEU A O 1
ATOM 1806 N N . ARG A 1 239 ? 5.791 7.622 -1.359 1.00 91.31 239 ARG A N 1
ATOM 1807 C CA . ARG A 1 239 ? 6.034 6.819 -0.169 1.00 91.31 239 ARG A CA 1
ATOM 1808 C C . ARG A 1 239 ? 6.358 5.394 -0.582 1.00 91.31 239 ARG A C 1
ATOM 1810 O O . ARG A 1 239 ? 5.576 4.766 -1.282 1.00 91.31 239 ARG A O 1
ATOM 1817 N N . LEU A 1 240 ? 7.491 4.887 -0.116 1.00 93.62 240 LEU A N 1
ATOM 1818 C CA . LEU A 1 240 ? 7.859 3.487 -0.288 1.00 93.62 240 LEU A CA 1
ATOM 1819 C C . LEU A 1 240 ? 7.149 2.616 0.753 1.00 93.62 240 LEU A C 1
ATOM 1821 O O . LEU A 1 240 ? 6.992 3.030 1.907 1.00 93.62 240 LEU A O 1
ATOM 1825 N N . THR A 1 241 ? 6.747 1.408 0.355 1.00 95.38 241 THR A N 1
ATOM 1826 C CA . THR A 1 241 ? 6.325 0.366 1.296 1.00 95.38 241 THR A CA 1
ATOM 1827 C C . THR A 1 241 ? 7.410 0.146 2.340 1.00 95.38 241 THR A C 1
ATOM 1829 O O . THR A 1 241 ? 8.593 0.055 2.011 1.00 95.38 241 THR A O 1
ATOM 1832 N N . GLN A 1 242 ? 7.004 0.035 3.600 1.00 93.62 242 GLN A N 1
ATOM 1833 C CA . GLN A 1 242 ? 7.915 -0.161 4.718 1.00 93.62 242 GLN A CA 1
ATOM 1834 C C . GLN A 1 242 ? 7.518 -1.362 5.574 1.00 93.62 242 GLN A C 1
ATOM 1836 O O . GLN A 1 242 ? 6.386 -1.848 5.545 1.00 93.62 242 GLN A O 1
ATOM 1841 N N . ASP A 1 243 ? 8.466 -1.821 6.376 1.00 95.38 243 ASP A N 1
ATOM 1842 C CA . ASP A 1 243 ? 8.220 -2.835 7.388 1.00 95.38 243 ASP A CA 1
ATOM 1843 C C . ASP A 1 243 ? 7.407 -2.236 8.551 1.00 95.38 243 ASP A C 1
ATOM 1845 O O . ASP A 1 243 ? 7.623 -1.102 8.993 1.00 95.38 243 ASP A O 1
ATOM 1849 N N . SER A 1 244 ? 6.471 -3.016 9.084 1.00 97.00 244 SER A N 1
ATOM 1850 C CA . SER A 1 244 ? 5.892 -2.760 10.399 1.00 97.00 244 SER A CA 1
ATOM 1851 C C . SER A 1 244 ? 6.887 -3.135 11.504 1.00 97.00 244 SER A C 1
ATOM 1853 O O . SER A 1 244 ? 7.934 -3.742 11.280 1.00 97.00 244 SER A O 1
ATOM 1855 N N . ALA A 1 245 ? 6.514 -2.861 12.753 1.00 97.31 245 ALA A N 1
ATOM 1856 C CA . ALA A 1 245 ? 7.329 -3.252 13.906 1.00 97.31 245 ALA A CA 1
ATOM 1857 C C . ALA A 1 245 ? 7.332 -4.765 14.166 1.00 97.31 245 ALA A C 1
ATOM 1859 O O . ALA A 1 245 ? 8.109 -5.243 14.992 1.00 97.31 245 ALA A O 1
ATOM 1860 N N . PHE A 1 246 ? 6.451 -5.496 13.485 1.00 97.81 246 PHE A N 1
ATOM 1861 C CA . PHE A 1 246 ? 6.277 -6.936 13.612 1.00 97.81 246 PHE A CA 1
ATOM 1862 C C . PHE A 1 246 ? 6.808 -7.679 12.382 1.00 97.81 246 PHE A C 1
ATOM 1864 O O . PHE A 1 246 ? 7.050 -8.880 12.462 1.00 97.81 246 PHE A O 1
ATOM 1871 N N . THR A 1 247 ? 7.057 -6.977 11.267 1.00 95.81 247 THR A N 1
ATOM 1872 C CA . THR A 1 247 ? 7.557 -7.575 10.018 1.00 95.81 247 THR A CA 1
ATOM 1873 C C . THR A 1 247 ? 8.836 -8.403 10.206 1.00 95.81 247 THR A C 1
ATOM 1875 O O . THR A 1 247 ? 8.880 -9.503 9.655 1.00 95.81 247 THR A O 1
ATOM 1878 N N . PRO A 1 248 ? 9.836 -7.996 11.020 1.00 94.12 248 PRO A N 1
ATOM 1879 C CA . PRO A 1 248 ? 11.012 -8.835 11.269 1.00 94.12 248 PRO A CA 1
ATOM 1880 C C . PRO A 1 248 ? 10.696 -10.195 11.910 1.00 94.12 248 PRO A C 1
ATOM 1882 O O . PRO A 1 248 ? 11.376 -11.174 11.611 1.00 94.12 248 PRO A O 1
ATOM 1885 N N . SER A 1 249 ? 9.675 -10.280 12.770 1.00 95.62 249 SER A N 1
ATOM 1886 C CA . SER A 1 249 ? 9.216 -11.558 13.336 1.00 95.62 249 SER A CA 1
ATOM 1887 C C . SER A 1 249 ? 8.319 -12.318 12.355 1.00 95.62 249 SER A C 1
ATOM 1889 O O . SER A 1 249 ? 8.437 -13.532 12.232 1.00 95.62 249 SER A O 1
ATOM 1891 N N . ILE A 1 250 ? 7.463 -11.622 11.600 1.00 95.69 250 ILE A N 1
ATOM 1892 C CA . ILE A 1 250 ? 6.586 -12.233 10.586 1.00 95.69 250 ILE A CA 1
ATOM 1893 C C . ILE A 1 250 ? 7.406 -12.911 9.480 1.00 95.69 250 ILE A C 1
ATOM 1895 O O . ILE A 1 250 ? 7.091 -14.039 9.109 1.00 95.69 250 ILE A O 1
ATOM 1899 N N . ARG A 1 251 ? 8.488 -12.278 9.004 1.00 93.69 251 ARG A N 1
ATOM 1900 C CA . ARG A 1 251 ? 9.388 -12.839 7.977 1.00 93.69 251 ARG A CA 1
ATOM 1901 C C . ARG A 1 251 ? 10.106 -14.117 8.409 1.00 93.69 251 ARG A C 1
ATOM 1903 O O . ARG A 1 251 ? 10.556 -14.874 7.563 1.00 93.69 251 ARG A O 1
ATOM 1910 N N . GLN A 1 252 ? 10.190 -14.396 9.711 1.00 93.25 252 GLN A N 1
ATOM 1911 C CA . GLN A 1 252 ? 10.702 -15.686 10.194 1.00 93.25 252 GLN A CA 1
ATOM 1912 C C . GLN A 1 252 ? 9.691 -16.826 10.000 1.00 93.25 252 GLN A C 1
ATOM 1914 O O . GLN A 1 252 ? 10.058 -17.992 10.107 1.00 93.25 252 GLN A O 1
ATOM 1919 N N . LEU A 1 253 ? 8.419 -16.497 9.753 1.00 93.44 253 LEU A N 1
ATOM 1920 C CA . LEU A 1 253 ? 7.308 -17.444 9.663 1.00 93.44 253 LEU A CA 1
ATOM 1921 C C . LEU A 1 253 ? 6.732 -17.557 8.245 1.00 93.44 253 LEU A C 1
ATOM 1923 O O . LEU A 1 253 ? 6.092 -18.561 7.931 1.00 93.44 253 LEU A O 1
ATOM 1927 N N . THR A 1 254 ? 6.900 -16.529 7.407 1.00 93.62 254 THR A N 1
ATOM 1928 C CA . THR A 1 254 ? 6.409 -16.512 6.024 1.00 93.62 254 THR A CA 1
ATOM 1929 C C . THR A 1 254 ? 7.131 -15.473 5.167 1.00 93.62 254 THR A C 1
ATOM 1931 O O . THR A 1 254 ? 7.416 -14.370 5.630 1.00 93.62 254 THR A O 1
ATOM 1934 N N . ASP A 1 255 ? 7.337 -15.807 3.894 1.00 90.50 255 ASP A N 1
ATOM 1935 C CA . ASP A 1 255 ? 7.741 -14.861 2.846 1.00 90.50 255 ASP A CA 1
ATOM 1936 C C . ASP A 1 255 ? 6.543 -14.376 1.999 1.00 90.50 255 ASP A C 1
ATOM 1938 O O . ASP A 1 255 ? 6.705 -13.500 1.148 1.00 90.50 255 ASP A O 1
ATOM 1942 N N . ASP A 1 256 ? 5.331 -14.913 2.223 1.00 92.56 256 ASP A N 1
ATOM 1943 C CA . ASP A 1 256 ? 4.097 -14.517 1.520 1.00 92.56 256 ASP A CA 1
ATOM 1944 C C . ASP A 1 256 ? 3.536 -13.208 2.085 1.00 92.56 256 ASP A C 1
ATOM 1946 O O . ASP A 1 256 ? 2.539 -13.171 2.811 1.00 92.56 256 ASP A O 1
ATOM 1950 N N . LEU A 1 257 ? 4.238 -12.118 1.770 1.00 93.69 257 LEU A N 1
ATOM 1951 C CA . LEU A 1 257 ? 3.873 -10.749 2.111 1.00 93.69 257 LEU A CA 1
ATOM 1952 C C . LEU A 1 257 ? 3.260 -10.032 0.905 1.00 93.69 257 LEU A C 1
ATOM 1954 O O . LEU A 1 257 ? 3.665 -10.235 -0.240 1.00 93.69 257 LEU A O 1
ATOM 1958 N N . VAL A 1 258 ? 2.319 -9.138 1.184 1.00 93.38 258 VAL A N 1
ATOM 1959 C CA . VAL A 1 258 ? 1.733 -8.207 0.217 1.00 93.38 258 VAL A CA 1
ATOM 1960 C C . VAL A 1 258 ? 1.837 -6.779 0.719 1.00 93.38 258 VAL A C 1
ATOM 1962 O O . VAL A 1 258 ? 1.928 -6.536 1.923 1.00 93.38 258 VAL A O 1
ATOM 1965 N N . GLU A 1 259 ? 1.822 -5.835 -0.215 1.00 92.88 259 GLU A N 1
ATOM 1966 C CA . GLU A 1 259 ? 1.655 -4.424 0.103 1.00 92.88 259 GLU A CA 1
ATOM 1967 C C . GLU A 1 259 ? 0.207 -4.178 0.530 1.00 92.88 259 GLU A C 1
ATOM 1969 O O . GLU A 1 259 ? -0.739 -4.622 -0.124 1.00 92.88 259 GLU A O 1
ATOM 1974 N N . TYR A 1 260 ? 0.042 -3.501 1.662 1.00 93.19 260 TYR A N 1
ATOM 1975 C CA . TYR A 1 260 ? -1.232 -2.943 2.070 1.00 93.19 260 TYR A CA 1
ATOM 1976 C C . TYR A 1 260 ? -1.003 -1.586 2.718 1.00 93.19 260 TYR A C 1
ATOM 1978 O O . TYR A 1 260 ? -0.409 -1.486 3.797 1.00 93.19 260 TYR A O 1
ATOM 1986 N N . ASN A 1 261 ? -1.490 -0.524 2.072 1.00 92.12 261 ASN A N 1
ATOM 1987 C CA . ASN A 1 261 ? -1.446 0.834 2.613 1.00 92.12 261 ASN A CA 1
ATOM 1988 C C . ASN A 1 261 ? -0.024 1.234 3.068 1.00 92.12 261 ASN A C 1
ATOM 1990 O O . ASN A 1 261 ? 0.199 1.742 4.167 1.00 92.12 261 ASN A O 1
ATOM 1994 N N . GLY A 1 262 ? 0.977 1.023 2.230 1.00 92.31 262 GLY A N 1
ATOM 1995 C CA . GLY A 1 262 ? 2.375 1.369 2.468 1.00 92.31 262 GLY A CA 1
ATOM 1996 C C . GLY A 1 262 ? 3.103 0.470 3.468 1.00 92.31 262 GLY A C 1
ATOM 1997 O O . GLY A 1 262 ? 4.199 0.837 3.885 1.00 92.31 262 GLY A O 1
ATOM 1998 N N . PHE A 1 263 ? 2.537 -0.672 3.867 1.00 95.44 263 PHE A N 1
ATOM 1999 C CA . PHE A 1 263 ? 3.196 -1.641 4.745 1.00 95.44 263 PHE A CA 1
ATOM 2000 C C . PHE A 1 263 ? 3.229 -3.039 4.134 1.00 95.44 263 PHE A C 1
ATOM 2002 O O . PHE A 1 263 ? 2.304 -3.438 3.430 1.00 95.44 263 PHE A O 1
ATOM 2009 N N . TRP A 1 264 ? 4.273 -3.801 4.457 1.00 95.88 264 TRP A N 1
ATOM 2010 C CA . TRP A 1 264 ? 4.300 -5.239 4.207 1.00 95.88 264 TRP A CA 1
ATOM 2011 C C . TRP A 1 264 ? 3.442 -5.975 5.241 1.00 95.88 264 TRP A C 1
ATOM 2013 O O . TRP A 1 264 ? 3.714 -5.900 6.439 1.00 95.88 264 TRP A O 1
ATOM 2023 N N . VAL A 1 265 ? 2.423 -6.707 4.784 1.00 96.12 265 VAL A N 1
ATOM 2024 C CA . VAL A 1 265 ? 1.537 -7.521 5.635 1.00 96.12 265 VAL A CA 1
ATOM 2025 C C . VAL A 1 265 ? 1.485 -8.972 5.143 1.00 96.12 265 VAL A C 1
ATOM 2027 O O . VAL A 1 265 ? 1.585 -9.207 3.938 1.00 96.12 265 VAL A O 1
ATOM 2030 N N . PRO A 1 266 ? 1.332 -9.971 6.031 1.00 95.81 266 PRO A N 1
ATOM 2031 C CA . PRO A 1 266 ? 1.270 -11.370 5.621 1.00 95.81 266 PRO A CA 1
ATOM 2032 C C . PRO A 1 266 ? -0.042 -11.671 4.896 1.00 95.81 266 PRO A C 1
ATOM 2034 O O . PRO A 1 266 ? -1.129 -11.476 5.439 1.00 95.81 266 PRO A O 1
ATOM 2037 N N . ARG A 1 267 ? 0.046 -12.204 3.676 1.00 94.56 267 ARG A N 1
ATOM 2038 C CA . ARG A 1 267 ? -1.111 -12.746 2.953 1.00 94.56 267 ARG A CA 1
ATOM 2039 C C . ARG A 1 267 ? -1.575 -14.053 3.594 1.00 94.56 267 ARG A C 1
ATOM 2041 O O . ARG A 1 267 ? -2.776 -14.233 3.798 1.00 94.56 267 ARG A O 1
ATOM 2048 N N . SER A 1 268 ? -0.624 -14.930 3.911 1.00 95.06 268 SER A N 1
ATOM 2049 C CA . SER A 1 268 ? -0.795 -16.179 4.658 1.00 95.06 268 SER A CA 1
ATOM 2050 C C . SER A 1 268 ? 0.543 -16.612 5.268 1.00 95.06 268 SER A C 1
ATOM 2052 O O . SER A 1 268 ? 1.620 -16.198 4.832 1.00 95.06 268 SER A O 1
ATOM 2054 N N . PHE A 1 269 ? 0.481 -17.461 6.284 1.00 94.12 269 PHE A N 1
ATOM 2055 C CA . PHE A 1 269 ? 1.613 -18.136 6.890 1.00 94.12 269 PHE A CA 1
ATOM 2056 C C . PHE A 1 269 ? 1.775 -19.534 6.283 1.00 94.12 269 PHE A C 1
ATOM 2058 O O . PHE A 1 269 ? 1.027 -20.464 6.595 1.00 94.12 269 PHE A O 1
ATOM 2065 N N . ALA A 1 270 ? 2.771 -19.683 5.401 1.00 77.00 270 ALA A N 1
ATOM 2066 C CA . ALA A 1 270 ? 2.928 -20.846 4.523 1.00 77.00 270 ALA A CA 1
ATOM 2067 C C . ALA A 1 270 ? 2.985 -22.203 5.252 1.00 77.00 270 ALA A C 1
ATOM 2069 O O . ALA A 1 270 ? 2.514 -23.206 4.720 1.00 77.00 270 ALA A O 1
ATOM 2070 N N . HIS A 1 271 ? 3.536 -22.253 6.469 1.00 80.00 271 HIS A N 1
ATOM 2071 C CA . HIS A 1 271 ? 3.656 -23.501 7.230 1.00 80.00 271 HIS A CA 1
ATOM 2072 C C . HIS A 1 271 ? 2.317 -24.056 7.731 1.00 80.00 271 HIS A C 1
ATOM 2074 O O . HIS A 1 271 ? 2.198 -25.267 7.912 1.00 80.00 271 HIS A O 1
ATOM 2080 N N . GLN A 1 272 ? 1.332 -23.196 7.992 1.00 79.19 272 GLN A N 1
ATOM 2081 C CA . GLN A 1 272 ? 0.028 -23.595 8.527 1.00 79.19 272 GLN A CA 1
ATOM 2082 C C . GLN A 1 272 ? -1.067 -23.548 7.457 1.00 79.19 272 GLN A C 1
ATOM 2084 O O . GLN A 1 272 ? -1.946 -24.410 7.449 1.00 79.19 272 GLN A O 1
ATOM 2089 N N . GLY A 1 273 ? -0.995 -22.569 6.553 1.00 88.25 273 GLY A N 1
ATOM 2090 C CA . GLY A 1 273 ? -2.010 -22.297 5.542 1.00 88.25 273 GLY A CA 1
ATOM 2091 C C . GLY A 1 273 ? -3.227 -21.550 6.097 1.00 88.25 273 GLY A C 1
ATOM 2092 O O . GLY A 1 273 ? -3.625 -21.713 7.254 1.00 88.25 273 GLY A O 1
ATOM 2093 N N . ASP A 1 274 ? -3.865 -20.768 5.232 1.00 90.94 274 ASP A N 1
ATOM 2094 C CA . ASP A 1 274 ? -5.000 -19.892 5.546 1.00 90.94 274 ASP A CA 1
ATOM 2095 C C . ASP A 1 274 ? -6.192 -20.609 6.214 1.00 90.94 274 ASP A C 1
ATOM 2097 O O . ASP A 1 274 ? -6.865 -20.036 7.071 1.00 90.94 274 ASP A O 1
ATOM 2101 N N . GLN A 1 275 ? -6.442 -21.883 5.894 1.00 94.38 275 GLN A N 1
ATOM 2102 C CA . GLN A 1 275 ? -7.473 -22.678 6.572 1.00 94.38 275 GLN A CA 1
ATOM 2103 C C . GLN A 1 275 ? -7.167 -22.913 8.057 1.00 94.38 275 GLN A C 1
ATOM 2105 O O . GLN A 1 275 ? -8.068 -22.816 8.894 1.00 94.38 275 GLN A O 1
ATOM 2110 N N . ALA A 1 276 ? -5.919 -23.236 8.402 1.00 96.06 276 ALA A N 1
ATOM 2111 C CA . ALA A 1 276 ? -5.532 -23.470 9.790 1.00 96.06 276 ALA A CA 1
ATOM 2112 C C . ALA A 1 276 ? -5.541 -22.164 10.590 1.00 96.06 276 ALA A C 1
ATOM 2114 O O . ALA A 1 276 ? -5.993 -22.158 11.738 1.00 96.06 276 ALA A O 1
ATOM 2115 N N . GLU A 1 277 ? -5.104 -21.064 9.970 1.00 97.19 277 GLU A N 1
ATOM 2116 C CA . GLU A 1 277 ? -5.189 -19.716 10.536 1.00 97.19 277 GLU A CA 1
ATOM 2117 C C . GLU A 1 277 ? -6.651 -19.345 10.852 1.00 97.19 277 GLU A C 1
ATOM 2119 O O . GLU A 1 277 ? -6.972 -18.946 11.974 1.00 97.19 277 GLU A O 1
ATOM 2124 N N . TYR A 1 278 ? -7.566 -19.571 9.898 1.00 97.19 278 TYR A N 1
ATOM 2125 C CA . TYR A 1 278 ? -9.004 -19.341 10.069 1.00 97.19 278 TYR A CA 1
ATOM 2126 C C . TYR A 1 278 ? -9.592 -20.171 11.223 1.00 97.19 278 TYR A C 1
ATOM 2128 O O . TYR A 1 278 ? -10.304 -19.644 12.080 1.00 97.19 278 TYR A O 1
ATOM 2136 N N . TRP A 1 279 ? -9.277 -21.468 11.304 1.00 97.44 279 TRP A N 1
ATOM 2137 C CA . TRP A 1 279 ? -9.786 -22.305 12.395 1.00 97.44 279 TRP A CA 1
ATOM 2138 C C . TRP A 1 279 ? -9.168 -21.958 13.751 1.00 97.44 279 TRP A C 1
ATOM 2140 O O . TRP A 1 279 ? -9.841 -22.094 14.773 1.00 97.44 279 TRP A O 1
ATOM 2150 N N . ALA A 1 280 ? -7.921 -21.479 13.789 1.00 97.56 280 ALA A N 1
ATOM 2151 C CA . ALA A 1 280 ? -7.332 -20.943 15.012 1.00 97.56 280 ALA A CA 1
ATOM 2152 C C . ALA A 1 280 ? -8.083 -19.696 15.489 1.00 97.56 280 ALA A C 1
ATOM 2154 O O . ALA A 1 280 ? -8.415 -19.618 16.670 1.00 97.56 280 ALA A O 1
ATOM 2155 N N . LEU A 1 281 ? -8.432 -18.782 14.580 1.00 98.06 281 LEU A N 1
ATOM 2156 C CA . LEU A 1 281 ? -9.269 -17.625 14.891 1.00 98.06 281 LEU A CA 1
ATOM 2157 C C . LEU A 1 281 ? -10.639 -18.045 15.451 1.00 98.06 281 LEU A C 1
ATOM 2159 O O . LEU A 1 281 ? -11.017 -17.583 16.524 1.00 98.06 281 LEU A O 1
ATOM 2163 N N . ARG A 1 282 ? -11.360 -18.945 14.768 1.00 97.94 282 ARG A N 1
ATOM 2164 C CA . ARG A 1 282 ? -12.726 -19.351 15.155 1.00 97.94 282 ARG A CA 1
ATOM 2165 C C . ARG A 1 282 ? -12.795 -20.177 16.441 1.00 97.94 282 ARG A C 1
ATOM 2167 O O . ARG A 1 282 ? -13.775 -20.095 17.172 1.00 97.94 282 ARG A O 1
ATOM 2174 N N . GLN A 1 283 ? -11.791 -21.010 16.714 1.00 97.94 283 GLN A N 1
ATOM 2175 C CA . GLN A 1 283 ? -11.855 -21.994 17.806 1.00 97.94 283 GLN A CA 1
ATOM 2176 C C . GLN A 1 283 ? -10.916 -21.685 18.974 1.00 97.94 283 GLN A C 1
ATOM 2178 O O . GLN A 1 283 ? -11.087 -22.246 20.055 1.00 97.94 283 GLN A O 1
ATOM 2183 N N . ARG A 1 284 ? -9.892 -20.851 18.763 1.00 97.69 284 ARG A N 1
ATOM 2184 C CA . ARG A 1 284 ? -8.808 -20.613 19.724 1.00 97.69 284 ARG A CA 1
ATOM 2185 C C . ARG A 1 284 ? -8.501 -19.121 19.825 1.00 97.69 284 ARG A C 1
ATOM 2187 O O . ARG A 1 284 ? -9.282 -18.370 20.401 1.00 97.69 284 ARG A O 1
ATOM 2194 N N . ALA A 1 285 ? -7.355 -18.698 19.317 1.00 98.06 285 ALA A N 1
ATOM 2195 C CA . ALA A 1 285 ? -6.985 -17.306 19.165 1.00 98.06 285 ALA A CA 1
ATOM 2196 C C . ALA A 1 285 ? -6.084 -17.165 17.935 1.00 98.06 285 ALA A C 1
ATOM 2198 O O . ALA A 1 285 ? -5.413 -18.120 17.529 1.00 98.06 285 ALA A O 1
ATOM 2199 N N . ALA A 1 286 ? -6.037 -15.963 17.382 1.00 98.06 286 ALA A N 1
ATOM 2200 C CA . ALA A 1 286 ? -5.138 -15.601 16.314 1.00 98.06 286 ALA A CA 1
ATOM 2201 C C . ALA A 1 286 ? -4.563 -14.193 16.505 1.00 98.06 286 ALA A C 1
ATOM 2203 O O . ALA A 1 286 ? -5.217 -13.321 17.084 1.00 98.06 286 ALA A O 1
ATOM 2204 N N . LEU A 1 287 ? -3.329 -13.996 16.037 1.00 98.06 287 LEU A N 1
ATOM 2205 C CA . LEU A 1 287 ? -2.585 -12.743 16.155 1.00 98.06 287 LEU A CA 1
ATOM 2206 C C . LEU A 1 287 ? -2.328 -12.142 14.770 1.00 98.06 287 LEU A C 1
ATOM 2208 O O . LEU A 1 287 ? -1.758 -12.801 13.908 1.00 98.06 287 LEU A O 1
ATOM 2212 N N . MET A 1 288 ? -2.720 -10.891 14.563 1.00 97.31 288 MET A N 1
ATOM 2213 C CA . MET A 1 288 ? -2.658 -10.230 13.259 1.00 97.31 288 MET A CA 1
ATOM 2214 C C . MET A 1 288 ? -1.992 -8.863 13.353 1.00 97.31 288 MET A C 1
ATOM 2216 O O . MET A 1 288 ? -2.244 -8.117 14.296 1.00 97.31 288 MET A O 1
ATOM 2220 N N . ASP A 1 289 ? -1.197 -8.511 12.348 1.00 98.00 289 ASP A N 1
ATOM 2221 C CA . ASP A 1 289 ? -0.641 -7.169 12.195 1.00 98.00 289 ASP A CA 1
ATOM 2222 C C . ASP A 1 289 ? -1.631 -6.231 11.495 1.00 98.00 289 ASP A C 1
ATOM 2224 O O . ASP A 1 289 ? -2.001 -6.448 10.346 1.00 98.00 289 ASP A O 1
ATOM 2228 N N . LEU A 1 290 ? -2.044 -5.173 12.196 1.00 96.94 290 LEU A N 1
ATOM 2229 C CA . LEU A 1 290 ? -2.936 -4.126 11.689 1.00 96.94 290 LEU A CA 1
ATOM 2230 C C . LEU A 1 290 ? -2.241 -2.759 11.608 1.00 96.94 290 LEU A C 1
ATOM 2232 O O . LEU A 1 290 ? -2.890 -1.709 11.515 1.00 96.94 290 LEU A O 1
ATOM 2236 N N . SER A 1 291 ? -0.906 -2.743 11.615 1.00 97.62 291 SER A N 1
ATOM 2237 C CA . SER A 1 291 ? -0.103 -1.514 11.577 1.00 97.62 291 SER A CA 1
ATOM 2238 C C . SER A 1 291 ? -0.409 -0.645 10.357 1.00 97.62 291 SER A C 1
ATOM 2240 O O . SER A 1 291 ? -0.349 0.578 10.467 1.00 97.62 291 SER A O 1
ATOM 2242 N N . ALA A 1 292 ? -0.847 -1.259 9.256 1.00 96.38 292 ALA A N 1
ATOM 2243 C CA . ALA A 1 292 ? -1.264 -0.588 8.031 1.00 96.38 292 ALA A CA 1
ATOM 2244 C C . ALA A 1 292 ? -2.505 0.316 8.175 1.00 96.38 292 ALA A C 1
ATOM 2246 O O . ALA A 1 292 ? -2.640 1.268 7.406 1.00 96.38 292 ALA A O 1
ATOM 2247 N N . LEU A 1 293 ? -3.383 0.090 9.166 1.00 96.88 293 LEU A N 1
ATOM 2248 C CA . LEU A 1 293 ? -4.520 0.989 9.426 1.00 96.88 293 LEU A CA 1
ATOM 2249 C C . LEU A 1 293 ? -4.042 2.415 9.708 1.00 96.88 293 LEU A C 1
ATOM 2251 O O . LEU A 1 293 ? -2.942 2.618 10.232 1.00 96.88 293 LEU A O 1
ATOM 2255 N N . ARG A 1 294 ? -4.867 3.418 9.420 1.00 97.25 294 ARG A N 1
ATOM 2256 C CA . ARG A 1 294 ? -4.495 4.825 9.570 1.00 97.25 294 ARG A CA 1
ATOM 2257 C C . ARG A 1 294 ? -4.905 5.371 10.910 1.00 97.25 294 ARG A C 1
ATOM 2259 O O . ARG A 1 294 ? -6.064 5.306 11.287 1.00 97.25 294 ARG A O 1
ATOM 2266 N N . LYS A 1 295 ? -3.930 5.898 11.652 1.00 98.25 295 LYS A N 1
ATOM 2267 C CA . LYS A 1 295 ? -4.136 6.466 12.983 1.00 98.25 295 LYS A CA 1
ATOM 2268 C C . LYS A 1 295 ? -3.907 7.965 12.931 1.00 98.25 295 LYS A C 1
ATOM 2270 O O . LYS A 1 295 ? -2.819 8.418 12.578 1.00 9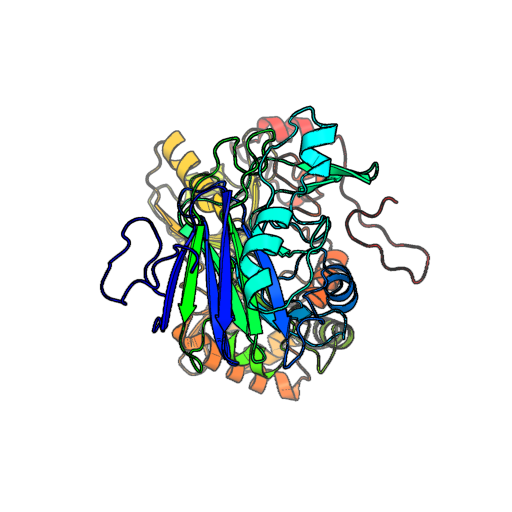8.25 295 LYS A O 1
ATOM 2275 N N . PHE A 1 296 ? -4.892 8.723 13.389 1.00 98.69 296 PHE A N 1
ATOM 2276 C CA . PHE A 1 296 ? -4.831 10.174 13.497 1.00 98.69 296 PHE A CA 1
ATOM 2277 C C . PHE A 1 296 ? -5.061 10.599 14.943 1.00 98.69 296 PHE A C 1
ATOM 2279 O O . PHE A 1 296 ? -6.069 10.239 15.554 1.00 98.69 296 PHE A O 1
ATOM 2286 N N . LYS A 1 297 ? -4.146 11.386 15.510 1.00 98.44 297 LYS A N 1
ATOM 2287 C CA . LYS A 1 297 ? -4.416 12.133 16.743 1.00 98.44 297 LYS A CA 1
ATOM 2288 C C . LYS A 1 297 ? -5.235 13.364 16.385 1.00 98.44 297 LYS A C 1
ATOM 2290 O O . LYS A 1 297 ? -4.834 14.134 15.519 1.00 98.44 297 LYS A O 1
ATOM 2295 N N . VAL A 1 298 ? -6.356 13.558 17.072 1.00 98.69 298 VAL A N 1
ATOM 2296 C CA . VAL A 1 298 ? -7.253 14.700 16.874 1.00 98.69 298 VAL A CA 1
ATOM 2297 C C . VAL A 1 298 ? -7.397 15.419 18.208 1.00 98.69 298 VAL A C 1
ATOM 2299 O O . VAL A 1 298 ? -7.995 14.889 19.146 1.00 98.69 298 VAL A O 1
ATOM 2302 N N . HIS A 1 299 ? -6.797 16.601 18.334 1.00 97.81 299 HIS A N 1
ATOM 2303 C CA . HIS A 1 299 ? -6.720 17.307 19.612 1.00 97.81 299 HIS A CA 1
ATOM 2304 C C . HIS A 1 299 ? -6.866 18.821 19.470 1.00 97.81 299 HIS A C 1
ATOM 2306 O O . HIS A 1 299 ? -6.492 19.406 18.460 1.00 97.81 299 HIS A O 1
ATOM 2312 N N . GLY A 1 300 ? -7.427 19.460 20.495 1.00 97.69 300 GLY A N 1
ATOM 2313 C CA . GLY A 1 300 ? -7.734 20.891 20.494 1.00 97.69 300 GLY A CA 1
ATOM 2314 C C . GLY A 1 300 ? -9.100 21.183 21.105 1.00 97.69 300 GLY A C 1
ATOM 2315 O O . GLY A 1 300 ? -9.874 20.264 21.386 1.00 97.69 300 GLY A O 1
ATOM 2316 N N . LYS A 1 301 ? -9.401 22.468 21.319 1.00 97.62 301 LYS A N 1
ATOM 2317 C CA . LYS A 1 301 ? -10.667 22.895 21.941 1.00 97.62 301 LYS A CA 1
ATOM 2318 C C . LYS A 1 301 ? -11.894 22.486 21.117 1.00 97.62 301 LYS A C 1
ATOM 2320 O O . LYS A 1 301 ? -12.927 22.177 21.697 1.00 97.62 301 LYS A O 1
ATOM 2325 N N . ASP A 1 302 ? -11.743 22.405 19.794 1.00 98.44 302 ASP A N 1
ATOM 2326 C CA . ASP A 1 302 ? -12.825 22.086 18.860 1.00 98.44 302 ASP A CA 1
ATOM 2327 C C . ASP A 1 302 ? -12.744 20.642 18.320 1.00 98.44 302 ASP A C 1
ATOM 2329 O O . ASP A 1 302 ? -13.460 20.283 17.388 1.00 98.44 302 ASP A O 1
ATOM 2333 N N . ALA A 1 303 ? -11.903 19.777 18.908 1.00 98.44 303 ALA A N 1
ATOM 2334 C CA . ALA A 1 303 ? -11.727 18.392 18.453 1.00 98.44 303 ALA A CA 1
ATOM 2335 C C . ALA A 1 303 ? -13.032 17.580 18.495 1.00 98.44 303 ALA A C 1
ATOM 2337 O O . ALA A 1 303 ? -13.353 16.863 17.546 1.00 98.44 303 ALA A O 1
ATOM 2338 N N . PHE A 1 304 ? -13.814 17.738 19.568 1.00 98.12 304 PHE A N 1
ATOM 2339 C CA . PHE A 1 304 ? -15.141 17.134 19.663 1.00 98.12 304 PHE A CA 1
ATOM 2340 C C . PHE A 1 304 ? -16.076 17.665 18.572 1.00 98.12 304 PHE A C 1
ATOM 2342 O O . PHE A 1 304 ? -16.740 16.871 17.917 1.00 98.12 304 PHE A O 1
ATOM 2349 N N . ALA A 1 305 ? -16.113 18.985 18.352 1.00 98.31 305 ALA A N 1
ATOM 2350 C CA . ALA A 1 305 ? -16.988 19.600 17.355 1.00 98.31 305 ALA A CA 1
ATOM 2351 C C . ALA A 1 305 ? -16.682 19.083 15.941 1.00 98.31 305 ALA A C 1
ATOM 2353 O O . ALA A 1 305 ? -17.608 18.702 15.223 1.00 98.31 305 ALA A O 1
ATOM 2354 N N . LEU A 1 306 ? -15.395 18.972 15.590 1.00 98.69 306 LEU A N 1
ATOM 2355 C CA . LEU A 1 306 ? -14.949 18.386 14.328 1.00 98.69 306 LEU A CA 1
ATOM 2356 C C . LEU A 1 306 ? -15.450 16.952 14.156 1.00 98.69 306 LEU A C 1
ATOM 2358 O O . LEU A 1 306 ? -16.132 16.656 13.178 1.00 98.69 306 LEU A O 1
ATOM 2362 N N . LEU A 1 307 ? -15.135 16.062 15.099 1.00 98.50 307 LEU A N 1
ATOM 2363 C CA . LEU A 1 307 ? -15.476 14.642 14.979 1.00 98.50 307 LEU A CA 1
ATOM 2364 C C . LEU A 1 307 ? -16.990 14.412 15.048 1.00 98.50 307 LEU A C 1
ATOM 2366 O O . LEU A 1 307 ? -17.536 13.614 14.289 1.00 98.50 307 LEU A O 1
ATOM 2370 N N . GLN A 1 308 ? -17.688 15.154 15.909 1.00 98.06 308 GLN A N 1
ATOM 2371 C CA . GLN A 1 308 ? -19.142 15.113 16.020 1.00 98.06 308 GLN A CA 1
ATOM 2372 C C . GLN A 1 308 ? -19.820 15.574 14.726 1.00 98.06 308 GLN A C 1
ATOM 2374 O O . GLN A 1 308 ? -20.884 15.055 14.400 1.00 98.06 308 GLN A O 1
ATOM 2379 N N . TYR A 1 309 ? -19.237 16.516 13.984 1.00 98.56 309 TYR A N 1
ATOM 2380 C CA . TYR A 1 309 ? -19.760 16.947 12.688 1.00 98.56 309 TYR A CA 1
ATOM 2381 C C . TYR A 1 309 ? -19.374 16.001 11.546 1.00 98.56 309 TYR A C 1
ATOM 2383 O O . TYR A 1 309 ? -20.201 15.749 10.676 1.00 98.56 309 TYR A O 1
ATOM 2391 N N . ALA A 1 310 ? -18.150 15.473 11.543 1.00 98.44 310 ALA A N 1
ATOM 2392 C CA . ALA A 1 310 ? -17.613 14.671 10.444 1.00 98.44 310 ALA A CA 1
ATOM 2393 C C . ALA A 1 310 ? -18.154 13.228 10.408 1.00 98.44 310 ALA A C 1
ATOM 2395 O O . ALA A 1 310 ? -18.325 12.664 9.328 1.00 98.44 310 ALA A O 1
ATOM 2396 N N . PHE A 1 311 ? -18.438 12.633 11.573 1.00 98.25 311 PHE A N 1
ATOM 2397 C CA . PHE A 1 311 ? -18.879 11.238 11.673 1.00 98.25 311 PHE A CA 1
ATOM 2398 C C . PHE A 1 311 ? -20.400 11.078 11.731 1.00 98.25 311 PHE A C 1
ATOM 2400 O O . PHE A 1 311 ? -21.121 11.882 12.323 1.00 98.25 311 PHE A O 1
ATOM 2407 N N . SER A 1 312 ? -20.898 9.952 11.221 1.00 97.06 312 SER A N 1
ATOM 2408 C CA . SER A 1 312 ? -22.308 9.551 11.306 1.00 97.06 312 SER A CA 1
ATOM 2409 C C . SER A 1 312 ? -22.762 9.245 12.742 1.00 97.06 312 SER A C 1
ATOM 2411 O O . SER A 1 312 ? -23.923 9.460 13.101 1.00 97.06 312 SER A O 1
ATOM 2413 N N . ARG A 1 313 ? -21.854 8.747 13.589 1.00 96.75 313 ARG A N 1
ATOM 2414 C CA . ARG A 1 313 ? -22.126 8.321 14.970 1.00 96.75 313 ARG A CA 1
ATOM 2415 C C . ARG A 1 313 ? -22.272 9.525 15.907 1.00 96.75 313 ARG A C 1
ATOM 2417 O O . ARG A 1 313 ? -21.697 10.588 15.680 1.00 96.75 313 ARG A O 1
ATOM 2424 N N . ASN A 1 314 ? -23.059 9.386 16.976 1.00 96.44 314 ASN A N 1
ATOM 2425 C CA . ASN A 1 314 ? -23.146 10.407 18.026 1.00 96.44 314 ASN A CA 1
ATOM 2426 C C . ASN A 1 314 ? -22.091 10.149 19.104 1.00 96.44 314 ASN A C 1
ATOM 2428 O O . ASN A 1 314 ? -22.226 9.198 19.873 1.00 96.44 314 ASN A O 1
ATOM 2432 N N . LEU A 1 315 ? -21.092 11.023 19.178 1.00 96.06 315 LEU A N 1
ATOM 2433 C CA . LEU A 1 315 ? -19.970 10.931 20.107 1.00 96.06 315 LEU A CA 1
ATOM 2434 C C . LEU A 1 315 ? -20.243 11.628 21.446 1.00 96.06 315 LEU A C 1
ATOM 2436 O O . LEU A 1 315 ? -19.460 11.479 22.371 1.00 96.06 315 LEU A O 1
ATOM 2440 N N . ASN A 1 316 ? -21.367 12.339 21.611 1.00 93.50 316 ASN A N 1
ATOM 2441 C CA . ASN A 1 316 ? -21.690 13.045 22.864 1.00 93.50 316 ASN A CA 1
ATOM 2442 C C . ASN A 1 316 ? -21.815 12.112 24.086 1.00 93.50 316 ASN A C 1
ATOM 2444 O O . ASN A 1 316 ? -21.745 12.555 25.225 1.00 93.50 316 ASN A O 1
ATOM 2448 N N . LYS A 1 317 ? -22.051 10.816 23.853 1.00 87.50 317 LYS A N 1
ATOM 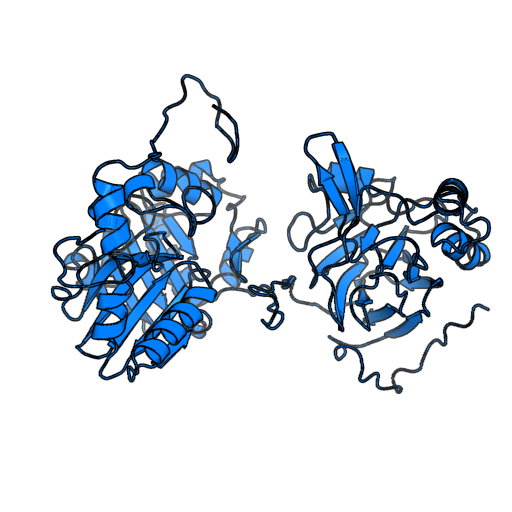2449 C CA . LYS A 1 317 ? -22.137 9.795 24.908 1.00 87.50 317 LYS A CA 1
ATOM 2450 C C . LYS A 1 317 ? -20.799 9.102 25.185 1.00 87.50 317 LYS A C 1
ATOM 2452 O O . LYS A 1 317 ? -20.771 8.187 25.998 1.00 87.50 317 LYS A O 1
ATOM 2457 N N . LEU A 1 318 ? -19.734 9.482 24.479 1.00 94.19 318 LEU A N 1
ATOM 2458 C CA . LEU A 1 318 ? -18.451 8.800 24.525 1.00 94.19 318 LEU A CA 1
ATOM 2459 C C . LEU A 1 318 ? -17.594 9.346 25.672 1.00 94.19 318 LEU A C 1
ATOM 2461 O O . LEU A 1 318 ? -17.072 10.458 25.593 1.00 94.19 318 LEU A O 1
ATOM 2465 N N . ALA A 1 319 ? -17.457 8.568 26.742 1.00 96.56 319 ALA A N 1
ATOM 2466 C CA . ALA A 1 319 ? -16.613 8.923 27.876 1.00 96.56 319 ALA A CA 1
ATOM 2467 C C . ALA A 1 319 ? -15.127 8.642 27.593 1.00 96.56 319 ALA A C 1
ATOM 2469 O O . ALA A 1 319 ? -14.775 7.895 26.679 1.00 96.56 319 ALA A O 1
ATOM 2470 N N . SER A 1 320 ? -14.241 9.225 28.406 1.00 97.88 320 SER A N 1
ATOM 2471 C CA . SER A 1 320 ? -12.812 8.899 28.351 1.00 97.88 320 SER A CA 1
ATOM 2472 C C . SER A 1 320 ? -12.593 7.402 28.598 1.00 97.88 320 SER A C 1
ATOM 2474 O O . SER A 1 320 ? -13.204 6.839 29.504 1.00 97.88 320 SER A O 1
ATOM 2476 N N . GLY A 1 321 ? -11.720 6.768 27.813 1.00 98.19 321 GLY A N 1
ATOM 2477 C CA . GLY A 1 321 ? -11.508 5.315 27.843 1.00 98.19 321 GLY A CA 1
ATOM 2478 C C . GLY A 1 321 ? -12.513 4.523 26.999 1.00 98.19 321 GLY A C 1
ATOM 2479 O O . GLY A 1 321 ? -12.498 3.295 27.022 1.00 98.19 321 GLY A O 1
ATOM 2480 N N . GLN A 1 322 ? -13.386 5.201 26.247 1.00 98.44 322 GLN A N 1
ATOM 2481 C CA . GLN A 1 322 ? -14.327 4.573 25.322 1.00 98.44 322 GLN A CA 1
ATOM 2482 C C . GLN A 1 322 ? -14.026 4.944 23.874 1.00 98.44 322 GLN A C 1
ATOM 2484 O O . GLN A 1 322 ? -13.494 6.015 23.568 1.00 98.44 322 GLN A O 1
ATOM 2489 N N . ALA A 1 323 ? -14.427 4.063 22.972 1.00 98.19 323 ALA A N 1
ATOM 2490 C CA . ALA A 1 323 ? -14.344 4.234 21.541 1.00 98.19 323 ALA A CA 1
ATOM 2491 C C . ALA A 1 323 ? -15.714 4.030 20.874 1.00 98.19 323 ALA A C 1
ATOM 2493 O O . ALA A 1 323 ? -16.642 3.478 21.464 1.00 98.19 323 ALA A O 1
ATOM 2494 N N . ALA A 1 324 ? -15.875 4.501 19.645 1.00 97.50 324 ALA A N 1
ATOM 2495 C CA . ALA A 1 324 ? -17.099 4.296 18.885 1.00 97.50 324 ALA A CA 1
ATOM 2496 C C . ALA A 1 324 ? -16.803 4.146 17.400 1.00 97.50 324 ALA A C 1
ATOM 2498 O O . ALA A 1 324 ? -16.064 4.942 16.828 1.00 97.50 324 ALA A O 1
ATOM 2499 N N . TYR A 1 325 ? -17.443 3.155 16.789 1.00 97.56 325 TYR A N 1
ATOM 2500 C CA . TYR A 1 325 ? -17.439 2.978 15.347 1.00 97.56 325 TYR A CA 1
ATOM 2501 C C . TYR A 1 325 ? -18.434 3.922 14.658 1.00 97.56 325 TYR A C 1
ATOM 2503 O O . TYR A 1 325 ? -19.546 4.146 15.161 1.00 97.56 325 TYR A O 1
ATOM 2511 N N . GLY A 1 326 ? -18.048 4.460 13.504 1.00 96.75 326 GLY A N 1
ATOM 2512 C CA . GLY A 1 326 ? -18.909 5.271 12.652 1.00 96.75 326 GLY A CA 1
ATOM 2513 C C . GLY A 1 326 ? -18.304 5.521 11.275 1.00 96.75 326 GLY A C 1
ATOM 2514 O O . GLY A 1 326 ? -17.130 5.260 11.046 1.00 96.75 326 GLY A O 1
ATOM 2515 N N . CYS A 1 327 ? -19.115 6.079 10.380 1.00 98.25 327 CYS A N 1
ATOM 2516 C CA . CYS A 1 327 ? -18.684 6.446 9.035 1.00 98.25 327 CYS A CA 1
ATOM 2517 C C . CYS A 1 327 ? -18.242 7.912 9.017 1.00 98.25 327 CYS A C 1
ATOM 2519 O O . CYS A 1 327 ? -18.979 8.775 9.509 1.00 98.25 327 CYS A O 1
ATOM 2521 N N . LEU A 1 328 ? -17.080 8.193 8.440 1.00 98.38 328 LEU A N 1
ATOM 2522 C CA . LEU A 1 328 ? -16.644 9.518 8.021 1.00 98.38 328 LEU A CA 1
ATOM 2523 C C . LEU A 1 328 ? -17.371 9.865 6.717 1.00 98.38 328 LEU A C 1
ATOM 2525 O O . LEU A 1 328 ? -17.345 9.091 5.764 1.00 98.38 328 LEU A O 1
ATOM 2529 N N . LEU A 1 329 ? -18.078 10.994 6.677 1.00 98.50 329 LEU A N 1
ATOM 2530 C CA . LEU A 1 329 ? -19.014 11.289 5.587 1.00 98.50 329 LEU A CA 1
ATOM 2531 C C . LEU A 1 329 ? -18.586 12.485 4.734 1.00 98.50 329 LEU A C 1
ATOM 2533 O O . LEU A 1 329 ? -17.906 13.404 5.202 1.00 98.50 329 LEU A O 1
ATOM 2537 N N . ASN A 1 330 ? -19.062 12.496 3.488 1.00 98.19 330 ASN A N 1
ATOM 2538 C CA . ASN A 1 330 ? -19.025 13.657 2.602 1.00 98.19 330 ASN A CA 1
ATOM 2539 C C . ASN A 1 330 ? -20.371 14.426 2.614 1.00 98.19 330 ASN A C 1
ATOM 2541 O O . ASN A 1 330 ? -21.368 13.937 3.157 1.00 98.19 330 ASN A O 1
ATOM 2545 N N . PRO A 1 331 ? -20.447 15.641 2.028 1.00 98.00 331 PRO A N 1
ATOM 2546 C CA . PRO A 1 331 ? -21.678 16.440 1.995 1.00 98.00 331 PRO A CA 1
ATOM 2547 C C . PRO A 1 331 ? -22.870 15.770 1.300 1.00 98.00 331 PRO A C 1
ATOM 2549 O O . PRO A 1 331 ? -24.010 16.153 1.556 1.00 98.00 331 PRO A O 1
ATOM 2552 N N . HIS A 1 332 ? -22.619 14.781 0.443 1.00 97.19 332 HIS A N 1
ATOM 2553 C CA . HIS A 1 332 ? -23.639 14.040 -0.298 1.00 97.19 332 HIS A CA 1
ATOM 2554 C C . HIS A 1 332 ? -24.107 12.776 0.443 1.00 97.19 332 HIS A C 1
ATOM 2556 O O . HIS A 1 332 ? -24.949 12.042 -0.064 1.00 97.19 332 HIS A O 1
ATOM 2562 N N . GLY A 1 333 ? -23.606 12.536 1.661 1.00 96.94 333 GLY A N 1
ATOM 2563 C CA . GLY A 1 333 ? -23.974 11.382 2.480 1.00 96.94 333 GLY A CA 1
ATOM 2564 C C . GLY A 1 333 ? -23.233 10.094 2.121 1.00 96.94 333 GLY A C 1
ATOM 2565 O O . GLY A 1 333 ? -23.558 9.047 2.677 1.00 96.94 333 GLY A O 1
ATOM 2566 N N . GLY A 1 334 ? -22.251 10.155 1.222 1.00 97.50 334 GLY A N 1
ATOM 2567 C CA . GLY A 1 334 ? -21.372 9.034 0.913 1.00 97.50 334 GLY A CA 1
ATOM 2568 C C . GLY A 1 334 ? -20.296 8.823 1.978 1.00 97.50 334 GLY A C 1
ATOM 2569 O O . GLY A 1 334 ? -19.941 9.754 2.711 1.00 97.50 334 GLY A O 1
ATOM 2570 N N . ILE A 1 335 ? -19.806 7.589 2.076 1.00 98.06 335 ILE A N 1
ATOM 2571 C CA . ILE A 1 335 ? -18.798 7.164 3.050 1.00 98.06 335 ILE A CA 1
ATOM 2572 C C . ILE A 1 335 ? -17.408 7.500 2.506 1.00 98.06 335 ILE A C 1
ATOM 2574 O O . ILE A 1 335 ? -16.923 6.845 1.591 1.00 98.06 335 ILE A O 1
ATOM 2578 N N . VAL A 1 336 ? -16.768 8.521 3.078 1.00 97.31 336 VAL A N 1
ATOM 2579 C CA . VAL A 1 336 ? -15.359 8.841 2.793 1.00 97.31 336 VAL A CA 1
ATOM 2580 C C . VAL A 1 336 ? -14.458 7.737 3.324 1.00 97.31 336 VAL A C 1
ATOM 2582 O O . VAL A 1 336 ? -13.552 7.321 2.623 1.00 97.31 336 VAL A O 1
ATOM 2585 N N . ASP A 1 337 ? -14.732 7.276 4.542 1.00 97.62 337 ASP A N 1
ATOM 2586 C CA . ASP A 1 337 ? -14.131 6.091 5.150 1.00 97.62 337 ASP A CA 1
ATOM 2587 C C . ASP A 1 337 ? -15.002 5.650 6.341 1.00 97.62 337 ASP A C 1
ATOM 2589 O O . ASP A 1 337 ? -15.943 6.348 6.742 1.00 97.62 337 ASP A O 1
ATOM 2593 N N . ASP A 1 338 ? -14.708 4.510 6.944 1.00 96.88 338 ASP A N 1
ATOM 2594 C CA . ASP A 1 338 ? -15.245 4.094 8.231 1.00 96.88 338 ASP A CA 1
ATOM 2595 C C . ASP A 1 338 ? -14.132 3.935 9.276 1.00 96.88 338 ASP A C 1
ATOM 2597 O O . ASP A 1 338 ? -12.954 4.205 9.039 1.00 96.88 338 ASP A O 1
ATOM 2601 N N . GLY A 1 339 ? -14.509 3.623 10.513 1.00 96.94 339 GLY A N 1
ATOM 2602 C CA . GLY A 1 339 ? -13.530 3.321 11.547 1.00 96.94 339 GLY A CA 1
ATOM 2603 C C . GLY A 1 339 ? -13.952 3.751 12.938 1.00 96.94 339 GLY A C 1
ATOM 2604 O O . GLY A 1 339 ? -15.132 3.949 13.235 1.00 96.94 339 GLY A O 1
ATOM 2605 N N . ILE A 1 340 ? -12.965 3.845 13.826 1.00 98.31 340 ILE A N 1
ATOM 2606 C CA . ILE A 1 340 ? -13.173 3.919 15.270 1.00 98.31 340 ILE A CA 1
ATOM 2607 C C . ILE A 1 340 ? -12.577 5.208 15.835 1.00 98.31 340 ILE A C 1
ATOM 2609 O O . ILE A 1 340 ? -11.388 5.491 15.693 1.00 98.31 340 ILE A O 1
ATOM 2613 N N . VAL A 1 341 ? -13.403 5.974 16.548 1.00 98.62 341 VAL A N 1
ATOM 2614 C CA . VAL A 1 341 ? -12.989 7.165 17.298 1.00 98.62 341 VAL A CA 1
ATOM 2615 C C . VAL A 1 341 ? -12.823 6.812 18.773 1.00 98.62 341 VAL A C 1
ATOM 2617 O O . VAL A 1 341 ? -13.792 6.443 19.426 1.00 98.62 341 VAL A O 1
ATOM 2620 N N . PHE A 1 342 ? -11.616 6.968 19.307 1.00 98.69 342 PHE A N 1
ATOM 2621 C CA . PHE A 1 342 ? -11.234 6.771 20.706 1.00 98.69 342 PHE A CA 1
ATOM 2622 C C . PHE A 1 342 ? -11.239 8.109 21.456 1.00 98.69 342 PHE A C 1
ATOM 2624 O O . PHE A 1 342 ? -10.656 9.084 20.978 1.00 98.69 342 PHE A O 1
ATOM 2631 N N . CYS A 1 343 ? -11.838 8.156 22.646 1.00 98.56 343 CYS A N 1
ATOM 2632 C CA . CYS A 1 343 ? -11.911 9.341 23.505 1.00 98.56 343 CYS A CA 1
ATOM 2633 C C . CYS A 1 343 ? -10.929 9.243 24.684 1.00 98.56 343 CYS A C 1
ATOM 2635 O O . CYS A 1 343 ? -11.074 8.381 25.546 1.00 98.56 343 CYS A O 1
ATOM 2637 N N . PHE A 1 344 ? -9.953 10.154 24.758 1.00 98.19 344 PHE A N 1
ATOM 2638 C CA . PHE A 1 344 ? -8.958 10.263 25.847 1.00 98.19 344 PHE A CA 1
ATOM 2639 C C . PHE A 1 344 ? -9.266 11.419 26.817 1.00 98.19 344 PHE A C 1
ATOM 2641 O O . PHE A 1 344 ? -8.409 11.844 27.606 1.00 98.19 344 PHE A O 1
ATOM 2648 N N . GLY A 1 345 ? -10.451 12.013 26.686 1.00 96.31 345 GLY A N 1
ATOM 2649 C CA . GLY A 1 345 ? -10.882 13.202 27.409 1.00 96.31 345 GLY A CA 1
ATOM 2650 C C . GLY A 1 345 ? -11.555 14.226 26.489 1.00 96.31 345 GLY A C 1
ATOM 2651 O O . GLY A 1 345 ? -11.689 13.996 25.289 1.00 96.31 345 GLY A O 1
ATOM 2652 N N . PRO A 1 346 ? -11.948 15.391 27.027 1.00 94.56 346 PRO A N 1
ATOM 2653 C CA . PRO A 1 346 ? -12.817 16.341 26.325 1.00 94.56 346 PRO A CA 1
ATOM 2654 C C . PRO A 1 346 ? -12.205 16.924 25.041 1.00 94.56 346 PRO A C 1
ATOM 2656 O O . PRO A 1 346 ? -12.934 17.283 24.120 1.00 94.56 346 PRO A O 1
ATOM 2659 N N . THR A 1 347 ? -10.874 17.002 24.965 1.00 97.00 347 THR A N 1
ATOM 2660 C CA . THR A 1 347 ? -10.129 17.674 23.884 1.00 97.00 347 THR A CA 1
ATOM 2661 C C . THR A 1 347 ? -9.100 16.773 23.200 1.00 97.00 347 THR A C 1
ATOM 2663 O O . THR A 1 347 ? -8.265 17.269 22.442 1.00 97.00 347 THR A O 1
ATOM 2666 N N . ARG A 1 348 ? -9.109 15.462 23.480 1.00 98.06 348 ARG A N 1
ATOM 2667 C CA . ARG A 1 348 ? -8.107 14.510 22.979 1.00 98.06 348 ARG A CA 1
ATOM 2668 C C . ARG A 1 348 ? -8.788 13.251 22.468 1.00 98.06 348 ARG A C 1
ATOM 2670 O O . ARG A 1 348 ? -9.365 12.497 23.248 1.00 98.06 348 ARG A O 1
ATOM 2677 N N . TYR A 1 349 ? -8.656 13.011 21.174 1.00 98.69 349 TYR A N 1
ATOM 2678 C CA . TYR A 1 349 ? -9.228 11.863 20.493 1.00 98.69 349 TYR A CA 1
ATOM 2679 C C . TYR A 1 349 ? -8.182 11.193 19.604 1.00 98.69 349 TYR A C 1
ATOM 2681 O O . TYR A 1 349 ? -7.166 11.791 19.234 1.00 98.69 349 TYR A O 1
ATOM 2689 N N . ARG A 1 350 ? -8.446 9.942 19.239 1.00 98.50 350 ARG A N 1
ATOM 2690 C CA . ARG A 1 350 ? -7.748 9.257 18.151 1.00 98.50 350 ARG A CA 1
ATOM 2691 C C . ARG A 1 350 ? -8.778 8.692 17.198 1.00 98.50 350 ARG A C 1
ATOM 2693 O O . ARG A 1 350 ? -9.716 8.052 17.649 1.00 98.50 350 ARG A O 1
ATOM 2700 N N . TYR A 1 351 ? -8.594 8.914 15.911 1.00 98.62 351 TYR A N 1
ATOM 2701 C CA . TYR A 1 351 ? -9.354 8.230 14.878 1.00 98.62 351 TYR A CA 1
ATOM 2702 C C . TYR A 1 351 ? -8.474 7.143 14.264 1.00 98.62 351 TYR A C 1
ATOM 2704 O O . TYR A 1 351 ? -7.306 7.399 13.963 1.00 98.62 351 TYR A O 1
ATOM 2712 N N . VAL A 1 352 ? -9.015 5.932 14.152 1.00 98.38 352 VAL A N 1
ATOM 2713 C CA . VAL A 1 352 ? -8.410 4.823 13.418 1.00 98.38 352 VAL A CA 1
ATOM 2714 C C . VAL A 1 352 ? -9.330 4.469 12.254 1.00 98.38 352 VAL A C 1
ATOM 2716 O O . VAL A 1 352 ? -10.434 3.985 12.496 1.00 98.38 352 VAL A O 1
ATOM 2719 N N . GLY A 1 353 ? -8.877 4.751 11.037 1.00 96.75 353 GLY A N 1
ATOM 2720 C CA . GLY A 1 353 ? -9.543 4.442 9.771 1.00 96.75 353 GLY A CA 1
ATOM 2721 C C . GLY A 1 353 ? -8.629 3.630 8.859 1.00 96.75 353 GLY A C 1
ATOM 2722 O O . GLY A 1 353 ? -7.650 3.025 9.314 1.00 96.75 353 GLY A O 1
ATOM 2723 N N . ASN A 1 354 ? -8.918 3.645 7.568 1.00 94.88 354 ASN A N 1
ATOM 2724 C CA . ASN A 1 354 ? -8.172 2.935 6.545 1.00 94.88 354 ASN A CA 1
ATOM 2725 C C . ASN A 1 354 ? -7.446 3.869 5.566 1.00 94.88 354 ASN A C 1
ATOM 2727 O O . ASN A 1 354 ? -6.403 3.492 5.030 1.00 94.88 354 ASN A O 1
ATOM 2731 N N . CYS A 1 355 ? -7.945 5.085 5.350 1.00 94.12 355 CYS A N 1
ATOM 2732 C CA . CYS A 1 355 ? -7.491 5.950 4.269 1.00 94.12 355 CYS A CA 1
ATOM 2733 C C . CYS A 1 355 ? -6.474 7.012 4.701 1.00 94.12 355 CYS A C 1
ATOM 2735 O O . CYS A 1 355 ? -6.606 7.703 5.711 1.00 94.12 355 CYS A O 1
ATOM 2737 N N . ASP A 1 356 ? -5.419 7.187 3.898 1.00 92.00 356 ASP A N 1
ATOM 2738 C CA . ASP A 1 356 ? -4.406 8.230 4.126 1.00 92.00 356 ASP A CA 1
ATOM 2739 C C . ASP A 1 356 ? -5.000 9.645 4.049 1.00 92.00 356 ASP A C 1
ATOM 2741 O O . ASP A 1 356 ? -4.587 10.545 4.784 1.00 92.00 356 ASP A O 1
ATOM 2745 N N . THR A 1 357 ? -6.004 9.825 3.189 1.00 94.12 357 THR A N 1
ATOM 2746 C CA . THR A 1 357 ? -6.671 11.104 2.920 1.00 94.12 357 THR A CA 1
ATOM 2747 C C . THR A 1 357 ? -7.595 11.572 4.040 1.00 94.12 357 THR A C 1
ATOM 2749 O O . THR A 1 357 ? -8.006 12.733 4.037 1.00 94.12 357 THR A O 1
ATOM 2752 N N . ASP A 1 358 ? -7.914 10.736 5.030 1.00 97.12 358 ASP A N 1
ATOM 2753 C CA . ASP A 1 358 ? -8.847 11.116 6.096 1.00 97.12 358 ASP A CA 1
ATOM 2754 C C . ASP A 1 358 ? -8.345 12.304 6.912 1.00 97.12 358 ASP A C 1
ATOM 2756 O O . ASP A 1 358 ? -9.114 13.180 7.314 1.00 97.12 358 ASP A O 1
ATOM 2760 N N . GLY A 1 359 ? -7.030 12.361 7.140 1.00 96.69 359 GLY A N 1
ATOM 2761 C CA . GLY A 1 359 ? -6.394 13.477 7.826 1.00 96.69 359 GLY A CA 1
ATOM 2762 C C . GLY A 1 359 ? -6.576 14.795 7.070 1.00 96.69 359 GLY A C 1
ATOM 2763 O O . GLY A 1 359 ? -6.887 15.813 7.690 1.00 96.69 359 GLY A O 1
ATOM 2764 N N . ASP A 1 360 ? -6.425 14.776 5.741 1.00 95.88 360 ASP A N 1
ATOM 2765 C CA . ASP A 1 360 ? -6.672 15.935 4.873 1.00 95.88 360 ASP A CA 1
ATOM 2766 C C . ASP A 1 360 ? -8.145 16.336 4.903 1.00 95.88 360 ASP A C 1
ATOM 2768 O O . ASP A 1 360 ? -8.460 17.518 5.056 1.00 95.88 360 ASP A O 1
ATOM 2772 N N . TRP A 1 361 ? -9.049 15.357 4.824 1.00 97.62 361 TRP A N 1
ATOM 2773 C CA . TRP A 1 361 ? -10.486 15.593 4.885 1.00 97.62 361 TRP A CA 1
ATOM 2774 C C . TRP A 1 361 ? -10.896 16.266 6.198 1.00 97.62 361 TRP A C 1
ATOM 2776 O O . TRP A 1 361 ? -11.543 17.316 6.197 1.00 97.62 361 TRP A O 1
ATOM 2786 N N . LEU A 1 362 ? -10.446 15.730 7.333 1.00 98.62 362 LEU A N 1
ATOM 2787 C CA . LEU A 1 362 ? -10.699 16.303 8.653 1.00 98.62 362 LEU A CA 1
ATOM 2788 C C . LEU A 1 362 ? -10.099 17.711 8.797 1.00 98.62 362 LEU A C 1
ATOM 2790 O O . LEU A 1 362 ? -10.760 18.605 9.332 1.00 98.62 362 LEU A O 1
ATOM 2794 N N . ARG A 1 363 ? -8.882 17.950 8.282 1.00 98.38 363 ARG A N 1
ATOM 2795 C CA . ARG A 1 363 ? -8.265 19.291 8.266 1.00 98.38 363 ARG A CA 1
ATOM 2796 C C . ARG A 1 363 ? -9.057 20.275 7.408 1.00 98.38 363 ARG A C 1
ATOM 2798 O O . ARG A 1 363 ? -9.276 21.406 7.841 1.00 98.38 363 ARG A O 1
ATOM 2805 N N . LYS A 1 364 ? -9.540 19.849 6.241 1.00 98.12 364 LYS A N 1
ATOM 2806 C CA . LYS A 1 364 ? -10.386 20.662 5.360 1.00 98.12 364 LYS A CA 1
ATOM 2807 C C . LYS A 1 364 ? -11.681 21.073 6.060 1.00 98.12 364 LYS A C 1
ATOM 2809 O O . LYS A 1 364 ? -12.035 22.251 6.040 1.00 98.12 364 LYS A O 1
ATOM 2814 N N . LEU A 1 365 ? -12.360 20.142 6.734 1.00 98.44 365 LEU A N 1
ATOM 2815 C CA . LEU A 1 365 ? -13.571 20.449 7.504 1.00 98.44 365 LEU A CA 1
ATOM 2816 C C . LEU A 1 365 ? -13.291 21.419 8.660 1.00 98.44 365 LEU A C 1
ATOM 2818 O O . LEU A 1 365 ? -14.055 22.363 8.868 1.00 98.44 365 LEU A O 1
ATOM 2822 N N . ALA A 1 366 ? -12.183 21.224 9.380 1.00 98.50 366 ALA A N 1
ATOM 2823 C CA . ALA A 1 366 ? -11.762 22.129 10.446 1.00 98.50 366 ALA A CA 1
ATOM 2824 C C . ALA A 1 366 ? -11.531 23.558 9.937 1.00 98.50 366 ALA A C 1
ATOM 2826 O O . ALA A 1 366 ? -12.033 24.508 10.538 1.00 98.50 366 ALA A O 1
ATOM 2827 N N . GLN A 1 367 ? -10.838 23.709 8.804 1.00 98.31 367 GLN A N 1
ATOM 2828 C CA . GLN A 1 367 ? -10.602 25.006 8.167 1.00 98.31 367 GLN A CA 1
ATOM 2829 C C . GLN A 1 367 ? -11.914 25.677 7.743 1.00 98.31 367 GLN A C 1
ATOM 2831 O O . GLN A 1 367 ? -12.140 26.840 8.070 1.00 98.31 367 GLN A O 1
ATOM 2836 N N . GLN A 1 368 ? -12.816 24.943 7.083 1.00 97.88 368 GLN A N 1
ATOM 2837 C CA . GLN A 1 368 ? -14.113 25.465 6.628 1.00 97.88 368 GLN A CA 1
ATOM 2838 C C . GLN A 1 368 ? -14.995 25.981 7.770 1.00 97.88 368 GLN A C 1
ATOM 2840 O O . GLN A 1 368 ? -15.760 26.926 7.588 1.00 97.88 368 GLN A O 1
ATOM 2845 N N . LYS A 1 369 ? -14.910 25.354 8.946 1.00 97.75 369 LYS A N 1
ATOM 2846 C CA . LYS A 1 369 ? -15.680 25.731 10.139 1.00 97.75 369 LYS A CA 1
ATOM 2847 C C . LYS A 1 369 ? -14.912 26.666 11.083 1.00 97.75 369 LYS A C 1
ATOM 2849 O O . LYS A 1 369 ? -15.440 27.002 12.139 1.00 97.75 369 LYS A O 1
ATOM 2854 N N . ALA A 1 370 ? -13.699 27.086 10.707 1.00 98.00 370 ALA A N 1
ATOM 2855 C CA . ALA A 1 370 ? -12.791 27.893 11.525 1.00 98.00 370 ALA A CA 1
ATOM 2856 C C . ALA A 1 370 ? -12.532 27.299 12.929 1.00 98.00 370 ALA A C 1
ATOM 2858 O O . ALA A 1 370 ? -12.429 28.022 13.923 1.00 98.00 370 ALA A O 1
ATOM 2859 N N . TRP A 1 371 ? -12.434 25.971 13.016 1.00 98.38 371 TRP A N 1
ATOM 2860 C CA . TRP A 1 371 ? -12.173 25.252 14.261 1.00 98.38 371 TRP A CA 1
ATOM 2861 C C . TRP A 1 371 ? -10.685 25.182 14.593 1.00 98.38 371 TRP A C 1
ATOM 2863 O O . TRP A 1 371 ? -9.836 24.932 13.740 1.00 98.38 371 TRP A O 1
ATOM 2873 N N . SER A 1 372 ? -10.373 25.339 15.876 1.00 97.69 372 SER A N 1
ATOM 2874 C CA . SER A 1 372 ? -9.032 25.178 16.428 1.00 97.69 372 SER A CA 1
ATOM 2875 C C . SER A 1 372 ? -8.823 23.732 16.873 1.00 97.69 372 SER A C 1
ATOM 2877 O O . SER A 1 372 ? -9.130 23.331 18.004 1.00 97.69 372 SER A O 1
ATOM 2879 N N . VAL A 1 373 ? -8.314 22.937 15.939 1.00 98.44 373 VAL A N 1
ATOM 2880 C CA . VAL A 1 373 ? -8.031 21.513 16.103 1.00 98.44 373 VAL A CA 1
ATOM 2881 C C . VAL A 1 373 ? -6.819 21.133 15.263 1.00 98.44 373 VAL A C 1
ATOM 2883 O O . VAL A 1 373 ? -6.662 21.582 14.130 1.00 98.44 373 VAL A O 1
ATOM 2886 N N . THR A 1 374 ? -5.974 20.283 15.827 1.00 98.50 374 THR A N 1
ATOM 2887 C CA . THR A 1 374 ? -4.845 19.661 15.145 1.00 98.50 374 THR A CA 1
ATOM 2888 C C . THR A 1 374 ? -5.201 18.214 14.834 1.00 98.50 374 THR A C 1
ATOM 2890 O O . THR A 1 374 ? -5.655 17.476 15.713 1.00 98.50 374 THR A O 1
ATOM 2893 N N . VAL A 1 375 ? -4.988 17.818 13.579 1.00 98.56 375 VAL A N 1
ATOM 2894 C CA . VAL A 1 375 ? -5.139 16.443 13.091 1.00 98.56 375 VAL A CA 1
ATOM 2895 C C . VAL A 1 375 ? -3.772 15.980 12.599 1.00 98.56 375 VAL A C 1
ATOM 2897 O O . VAL A 1 375 ? -3.276 16.466 11.584 1.00 98.56 375 VAL A O 1
ATOM 2900 N N . GLU A 1 376 ? -3.154 15.069 13.342 1.00 97.88 376 GLU A N 1
ATOM 2901 C CA . GLU A 1 376 ? -1.791 14.586 13.110 1.00 97.88 376 GLU A CA 1
ATOM 2902 C C . GLU A 1 376 ? -1.819 13.092 12.772 1.00 97.88 376 GLU A C 1
ATOM 2904 O O . GLU A 1 376 ? -2.329 12.289 13.556 1.00 97.88 376 GLU A O 1
ATOM 2909 N N . ALA A 1 377 ? -1.242 12.703 11.633 1.00 96.50 377 ALA A N 1
ATOM 2910 C CA . ALA A 1 377 ? -1.027 11.296 11.310 1.00 96.50 377 ALA A CA 1
ATOM 2911 C C . ALA A 1 377 ? 0.052 10.696 12.231 1.00 96.50 377 ALA A C 1
ATOM 2913 O O . ALA A 1 377 ? 1.132 11.261 12.434 1.00 96.50 377 ALA A O 1
ATOM 2914 N N . VAL A 1 378 ? -0.245 9.539 12.817 1.00 97.00 378 VAL A N 1
ATOM 2915 C CA . VAL A 1 378 ? 0.643 8.856 13.769 1.00 97.00 378 VAL A CA 1
ATOM 2916 C C . VAL A 1 378 ? 0.851 7.380 13.455 1.00 97.00 378 VAL A C 1
ATOM 2918 O O . VAL A 1 378 ? 1.449 6.689 14.275 1.00 97.00 378 VAL A O 1
ATOM 2921 N N . SER A 1 379 ? 0.396 6.905 12.291 1.00 95.69 379 SER A N 1
ATOM 2922 C CA . SER A 1 379 ? 0.497 5.499 11.875 1.00 95.69 379 SER A CA 1
ATOM 2923 C C . SER A 1 379 ? 1.920 4.950 12.022 1.00 95.69 379 SER A C 1
ATOM 2925 O O . SER A 1 379 ? 2.099 3.931 12.674 1.00 95.69 379 SER A O 1
ATOM 2927 N N . ASP A 1 380 ? 2.937 5.692 11.571 1.00 93.62 380 ASP A N 1
ATOM 2928 C CA . ASP A 1 380 ? 4.348 5.254 11.598 1.00 93.62 380 ASP A CA 1
ATOM 2929 C C . ASP A 1 380 ? 4.972 5.230 13.001 1.00 93.62 380 ASP A C 1
ATOM 2931 O O . ASP A 1 380 ? 6.061 4.704 13.207 1.00 93.62 380 ASP A O 1
ATOM 2935 N N . ARG A 1 381 ? 4.301 5.834 13.989 1.00 95.38 381 ARG A N 1
ATOM 2936 C CA . ARG A 1 381 ? 4.755 5.904 15.389 1.00 95.38 381 ARG A CA 1
ATOM 2937 C C . ARG A 1 381 ? 3.872 5.085 16.328 1.00 95.38 381 ARG A C 1
ATOM 2939 O O . ARG A 1 381 ? 4.113 5.074 17.536 1.00 95.38 381 ARG A O 1
ATOM 2946 N N . LEU A 1 382 ? 2.835 4.438 15.799 1.00 97.50 382 LEU A N 1
ATOM 2947 C CA . LEU A 1 382 ? 1.848 3.703 16.575 1.00 97.50 382 LEU A CA 1
ATOM 2948 C C . LEU A 1 382 ? 1.356 2.488 15.787 1.00 97.50 382 LEU A C 1
ATOM 2950 O O . LEU A 1 382 ? 0.367 2.546 15.056 1.00 97.50 382 LEU A O 1
ATOM 2954 N N . HIS A 1 383 ? 2.051 1.376 15.976 1.00 98.44 383 HIS A N 1
ATOM 2955 C CA . HIS A 1 383 ? 1.726 0.095 15.361 1.00 98.44 383 HIS A CA 1
ATOM 2956 C C . HIS A 1 383 ? 0.760 -0.687 16.248 1.00 98.44 383 HIS A C 1
ATOM 2958 O O . HIS A 1 383 ? 0.668 -0.416 17.448 1.00 98.44 383 HIS A O 1
ATOM 2964 N N . ASN A 1 384 ? 0.011 -1.630 15.678 1.00 98.12 384 ASN A N 1
ATOM 2965 C CA . ASN A 1 384 ? -0.937 -2.422 16.454 1.00 98.12 384 ASN A CA 1
ATOM 2966 C C . ASN A 1 384 ? -1.056 -3.867 15.985 1.00 98.12 384 ASN A C 1
ATOM 2968 O O . ASN A 1 384 ? -1.010 -4.157 14.792 1.00 98.12 384 ASN A O 1
ATOM 2972 N N . LEU A 1 385 ? -1.261 -4.746 16.965 1.00 98.38 385 LEU A N 1
ATOM 2973 C CA . LEU A 1 385 ? -1.637 -6.139 16.764 1.00 98.38 385 LEU A CA 1
ATOM 2974 C C . LEU A 1 385 ? -3.096 -6.340 17.154 1.00 98.38 385 LEU A C 1
ATOM 2976 O O . LEU A 1 385 ? -3.541 -5.786 18.158 1.00 98.38 385 LEU A O 1
ATOM 2980 N N . ALA A 1 386 ? -3.812 -7.181 16.421 1.00 98.19 386 ALA A N 1
ATOM 2981 C CA . ALA A 1 386 ? -5.105 -7.704 16.831 1.00 98.19 386 ALA A CA 1
ATOM 2982 C C . ALA A 1 386 ? -4.944 -9.133 17.355 1.00 98.19 386 ALA A C 1
ATOM 2984 O O . ALA A 1 386 ? -4.501 -10.017 16.629 1.00 98.19 386 ALA A O 1
ATOM 2985 N N . LEU A 1 387 ? -5.331 -9.351 18.611 1.00 98.56 387 LEU A N 1
ATOM 2986 C CA . LEU A 1 387 ? -5.473 -10.664 19.233 1.00 98.56 387 LEU A CA 1
ATOM 2987 C C . LEU A 1 387 ? -6.964 -11.014 19.272 1.00 98.56 387 LEU A C 1
ATOM 2989 O O . LEU A 1 387 ? -7.714 -10.438 20.058 1.00 98.56 387 LEU A O 1
ATOM 2993 N N . GLN A 1 388 ? -7.404 -11.929 18.415 1.00 98.38 388 GLN A N 1
ATOM 2994 C CA . GLN A 1 388 ? -8.822 -12.222 18.173 1.00 98.38 388 GLN A CA 1
ATOM 2995 C C . GLN A 1 388 ? -9.104 -13.720 18.346 1.00 98.38 388 GLN A C 1
ATOM 2997 O O . GLN A 1 388 ? -8.204 -14.530 18.179 1.00 98.38 388 GLN A O 1
ATOM 3002 N N . GLY A 1 389 ? -10.330 -14.098 18.691 1.00 98.25 389 GLY A N 1
ATOM 3003 C CA . GLY A 1 389 ? -10.771 -15.479 18.917 1.00 98.25 389 GLY A CA 1
ATOM 3004 C C . GLY A 1 389 ? -11.254 -15.746 20.350 1.00 98.25 389 GLY A C 1
ATOM 3005 O O . GLY A 1 389 ? -10.967 -14.968 21.269 1.00 98.25 389 GLY A O 1
ATOM 3006 N N . PRO A 1 390 ? -11.991 -16.845 20.586 1.00 97.94 390 PRO A N 1
ATOM 3007 C CA . PRO A 1 390 ? -12.646 -17.132 21.866 1.00 97.94 390 PRO A CA 1
ATOM 3008 C C . PRO A 1 390 ? -11.691 -17.236 23.068 1.00 97.94 390 PRO A C 1
ATOM 3010 O O . PRO A 1 390 ? -12.077 -16.882 24.182 1.00 97.94 390 PRO A O 1
ATOM 3013 N N . LEU A 1 391 ? -10.439 -17.656 22.860 1.00 98.19 391 LEU A N 1
ATOM 3014 C CA . LEU A 1 391 ? -9.414 -17.785 23.906 1.00 98.19 391 LEU A CA 1
ATOM 3015 C C . LEU A 1 391 ? -8.555 -16.522 24.084 1.00 98.19 391 LEU A C 1
ATOM 3017 O O . LEU A 1 391 ? -7.684 -16.493 24.954 1.00 98.19 391 LEU A O 1
ATOM 3021 N N . SER A 1 392 ? -8.797 -15.460 23.306 1.00 98.06 392 SER A N 1
ATOM 3022 C CA . SER A 1 392 ? -8.021 -14.208 23.364 1.00 98.06 392 SER A CA 1
ATOM 3023 C C . SER A 1 392 ? -8.001 -13.582 24.762 1.00 98.06 392 SER A C 1
ATOM 3025 O O . SER A 1 392 ? -6.947 -13.166 25.239 1.00 98.06 392 SER A O 1
ATOM 3027 N N . ARG A 1 393 ? -9.143 -13.556 25.461 1.00 97.75 393 ARG A N 1
ATOM 3028 C CA . ARG A 1 393 ? -9.230 -13.043 26.839 1.00 97.75 393 ARG A CA 1
ATOM 3029 C C . ARG A 1 393 ? -8.481 -13.926 27.828 1.00 97.75 393 ARG A C 1
ATOM 3031 O O . ARG A 1 393 ? -7.803 -13.403 28.708 1.00 97.75 393 ARG A O 1
ATOM 3038 N N . ASP A 1 394 ? -8.622 -15.243 27.704 1.00 96.12 394 ASP A N 1
ATOM 3039 C CA . ASP A 1 394 ? -7.985 -16.194 28.615 1.00 96.12 394 ASP A CA 1
ATOM 3040 C C . ASP A 1 394 ? -6.466 -16.183 28.495 1.00 96.12 394 ASP A C 1
ATOM 3042 O O . ASP A 1 394 ? -5.781 -16.350 29.500 1.00 96.12 394 ASP A O 1
ATOM 3046 N N . MET A 1 395 ? -5.964 -15.917 27.292 1.00 97.06 395 MET A N 1
ATOM 3047 C CA . MET A 1 395 ? -4.565 -15.623 27.029 1.00 97.06 395 MET A CA 1
ATOM 3048 C C . MET A 1 395 ? -4.172 -14.272 27.637 1.00 97.06 395 MET A C 1
ATOM 3050 O O . MET A 1 395 ? -3.288 -14.193 28.487 1.00 97.06 395 MET A O 1
ATOM 3054 N N . LEU A 1 396 ? -4.850 -13.190 27.240 1.00 97.81 396 LEU A N 1
ATOM 3055 C CA . LEU A 1 396 ? -4.386 -11.840 27.552 1.00 97.81 396 LEU A CA 1
ATOM 3056 C C . LEU A 1 396 ? -4.441 -11.537 29.053 1.00 97.81 396 LEU A C 1
ATOM 3058 O O . LEU A 1 396 ? -3.564 -10.839 29.562 1.00 97.81 396 LEU A O 1
ATOM 3062 N N . LYS A 1 397 ? -5.397 -12.121 29.789 1.00 97.19 397 LYS A N 1
ATOM 3063 C CA . LYS A 1 397 ? -5.508 -11.955 31.248 1.00 97.19 397 LYS A CA 1
ATOM 3064 C C . LYS A 1 397 ? -4.294 -12.481 32.018 1.00 97.19 397 LYS A C 1
ATOM 3066 O O . LYS A 1 397 ? -4.070 -12.043 33.142 1.00 97.19 397 LYS A O 1
ATOM 3071 N N . THR A 1 398 ? -3.506 -13.406 31.455 1.00 97.12 398 THR A N 1
ATOM 3072 C CA . THR A 1 398 ? -2.278 -13.885 32.115 1.00 97.12 398 THR A CA 1
ATOM 3073 C C . THR A 1 398 ? -1.153 -12.856 32.052 1.00 97.12 398 THR A C 1
ATOM 3075 O O . THR A 1 398 ? -0.178 -12.969 32.791 1.00 97.12 398 THR A O 1
ATOM 3078 N N . LEU A 1 399 ? -1.256 -11.885 31.141 1.00 97.69 399 LEU A N 1
ATOM 3079 C CA . LEU A 1 399 ? -0.296 -10.799 30.962 1.00 97.69 399 LEU A CA 1
ATOM 3080 C C . LEU A 1 399 ? -0.819 -9.480 31.543 1.00 97.69 399 LEU A C 1
ATOM 3082 O O . LEU A 1 399 ? -0.029 -8.712 32.082 1.00 97.69 399 LEU A O 1
ATOM 3086 N N . VAL A 1 400 ? -2.128 -9.235 31.430 1.00 97.62 400 VAL A N 1
ATOM 3087 C CA . VAL A 1 400 ? -2.813 -8.015 31.878 1.00 97.62 400 VAL A CA 1
ATOM 3088 C C . VAL A 1 400 ? -4.157 -8.399 32.511 1.00 97.62 400 VAL A C 1
ATOM 3090 O O . VAL A 1 400 ? -5.159 -8.488 31.798 1.00 97.62 400 VAL A O 1
ATOM 3093 N N . PRO A 1 401 ? -4.218 -8.680 33.824 1.00 96.38 401 PRO A N 1
ATOM 3094 C CA . PRO A 1 401 ? -5.446 -9.118 34.497 1.00 96.38 401 PRO A CA 1
ATOM 3095 C C . PRO A 1 401 ? -6.649 -8.173 34.321 1.00 96.38 401 PRO A C 1
ATOM 3097 O O . PRO A 1 401 ? -7.792 -8.627 34.269 1.00 96.38 401 PRO A O 1
ATOM 3100 N N . GLU A 1 402 ? -6.404 -6.872 34.161 1.00 94.44 402 GLU A N 1
ATOM 3101 C CA . GLU A 1 402 ? -7.406 -5.808 34.027 1.00 94.44 402 GLU A CA 1
ATOM 3102 C C . GLU A 1 402 ? -8.281 -5.941 32.766 1.00 94.44 402 GLU A C 1
ATOM 3104 O O . GLU A 1 402 ? -9.373 -5.377 32.696 1.00 94.44 402 GLU A O 1
ATOM 3109 N N . VAL A 1 403 ? -7.852 -6.715 31.760 1.00 94.88 403 VAL A N 1
ATOM 3110 C CA . VAL A 1 403 ? -8.615 -6.911 30.510 1.00 94.88 403 VAL A CA 1
ATOM 3111 C C . VAL A 1 403 ? -9.897 -7.729 30.689 1.00 94.88 403 VAL A C 1
ATOM 3113 O O . VAL A 1 403 ? -10.730 -7.759 29.775 1.00 94.88 403 VAL A O 1
ATOM 3116 N N . ILE A 1 404 ? -10.064 -8.396 31.839 1.00 94.19 404 ILE A N 1
ATOM 3117 C CA . ILE A 1 404 ? -11.278 -9.148 32.191 1.00 94.19 404 ILE A CA 1
ATOM 3118 C C . ILE A 1 404 ? -12.479 -8.202 32.294 1.00 94.19 404 ILE A C 1
ATOM 3120 O O . ILE A 1 404 ? -13.548 -8.513 31.765 1.00 94.19 404 ILE A O 1
ATOM 3124 N N . ASP A 1 405 ? -12.275 -7.026 32.888 1.00 93.69 405 ASP A N 1
ATOM 3125 C CA . ASP A 1 405 ? -13.323 -6.027 33.120 1.00 93.69 405 ASP A CA 1
ATOM 3126 C C . ASP A 1 405 ? -13.469 -5.037 31.952 1.00 93.69 405 ASP A C 1
ATOM 3128 O O . ASP A 1 405 ? -14.304 -4.127 31.977 1.00 93.69 405 ASP A O 1
ATOM 3132 N N . LEU A 1 406 ? -12.679 -5.211 30.884 1.00 97.19 406 LEU A N 1
ATOM 3133 C CA . LEU A 1 406 ? -12.709 -4.321 29.732 1.00 97.19 406 LEU A CA 1
ATOM 3134 C C . LEU A 1 406 ? -13.989 -4.534 28.907 1.00 97.19 406 LEU A C 1
ATOM 3136 O O . LEU A 1 406 ? -14.175 -5.543 28.215 1.00 97.19 406 LEU A O 1
ATOM 3140 N N . GLY A 1 407 ? -14.894 -3.556 28.973 1.00 97.50 407 GLY A N 1
ATOM 3141 C CA . GLY A 1 407 ? -16.122 -3.509 28.174 1.00 97.50 407 GLY A CA 1
ATOM 3142 C C . GLY A 1 407 ? -15.853 -3.448 26.666 1.00 97.50 407 GLY A C 1
ATOM 3143 O O . GLY A 1 407 ? -14.798 -2.998 26.229 1.00 97.50 407 GLY A O 1
ATOM 3144 N N . TYR A 1 408 ? -16.801 -3.923 25.852 1.00 97.31 408 TYR A N 1
ATOM 3145 C CA . TYR A 1 408 ? -16.704 -3.799 24.391 1.00 97.31 408 TYR A CA 1
ATOM 3146 C C . TYR A 1 408 ? -16.639 -2.320 23.993 1.00 97.31 408 TYR A C 1
ATOM 3148 O O . TYR A 1 408 ? -17.376 -1.517 24.564 1.00 97.31 408 TYR A O 1
ATOM 3156 N N . PHE A 1 409 ? -15.759 -1.969 23.049 1.00 97.50 409 PHE A N 1
ATOM 3157 C CA . PHE A 1 409 ? -15.434 -0.579 22.706 1.00 97.50 409 PHE A CA 1
ATOM 3158 C C . PHE A 1 409 ? -14.848 0.261 23.860 1.00 97.50 409 PHE A C 1
ATOM 3160 O O . PHE A 1 409 ? -14.788 1.482 23.752 1.00 97.50 409 PHE A O 1
ATOM 3167 N N . ASN A 1 410 ? -14.346 -0.351 24.936 1.00 98.44 410 ASN A N 1
ATOM 3168 C CA . ASN A 1 410 ? -13.508 0.346 25.914 1.00 98.44 410 ASN A CA 1
ATOM 3169 C C . ASN A 1 410 ? -12.024 0.066 25.646 1.00 98.44 410 ASN A C 1
ATOM 3171 O O . ASN A 1 410 ? -11.663 -0.926 25.005 1.00 98.44 410 ASN A O 1
ATOM 3175 N N . PHE A 1 411 ? -11.160 0.932 26.168 1.00 98.62 411 PHE A N 1
ATOM 3176 C CA . PHE A 1 411 ? -9.716 0.763 26.120 1.00 98.62 411 PHE A CA 1
ATOM 3177 C C . PHE A 1 411 ? -9.043 1.199 27.423 1.00 98.62 411 PHE A C 1
ATOM 3179 O O . PHE A 1 411 ? -9.561 2.043 28.154 1.00 98.62 411 PHE A O 1
ATOM 3186 N N . ILE A 1 412 ? -7.876 0.621 27.693 1.00 98.19 412 ILE A N 1
ATOM 3187 C CA . ILE A 1 412 ? -7.033 0.916 28.855 1.00 98.19 412 ILE A CA 1
ATOM 3188 C C . ILE A 1 412 ? -5.575 1.070 28.432 1.00 98.19 412 ILE A C 1
ATOM 3190 O O . ILE A 1 412 ? -5.145 0.541 27.407 1.00 98.19 412 ILE A O 1
ATOM 3194 N N . GLU A 1 413 ? -4.809 1.788 29.242 1.00 97.81 413 GLU A N 1
ATOM 3195 C CA . GLU A 1 413 ? -3.348 1.774 29.189 1.00 97.81 413 GLU A CA 1
ATOM 3196 C C . GLU A 1 413 ? -2.847 0.699 30.160 1.00 97.81 413 GLU A C 1
ATOM 3198 O O . GLU A 1 413 ? -3.341 0.599 31.282 1.00 97.81 413 GLU A O 1
ATOM 3203 N N . ALA A 1 414 ? -1.894 -0.121 29.724 1.00 97.62 414 ALA A N 1
ATOM 3204 C CA . ALA A 1 414 ? -1.355 -1.229 30.504 1.00 97.62 414 ALA A CA 1
ATOM 3205 C C . ALA A 1 414 ? 0.140 -1.432 30.222 1.00 97.62 414 ALA A C 1
ATOM 3207 O O . ALA A 1 414 ? 0.708 -0.839 29.300 1.00 97.62 414 ALA A O 1
ATOM 3208 N N . GLN A 1 415 ? 0.779 -2.297 31.010 1.00 97.62 415 GLN A N 1
ATOM 3209 C CA . GLN A 1 415 ? 2.143 -2.751 30.757 1.00 97.62 415 GLN A CA 1
ATOM 3210 C C . GLN A 1 415 ? 2.185 -4.263 30.572 1.00 97.62 415 GLN A C 1
ATOM 3212 O O . GLN A 1 415 ? 1.714 -5.011 31.422 1.00 97.62 415 GLN A O 1
ATOM 3217 N N . ILE A 1 416 ? 2.819 -4.718 29.493 1.00 98.06 416 ILE A N 1
ATOM 3218 C CA . ILE A 1 416 ? 3.117 -6.134 29.263 1.00 98.06 416 ILE A CA 1
ATOM 3219 C C . ILE A 1 416 ? 4.621 -6.313 29.419 1.00 98.06 416 ILE A C 1
ATOM 3221 O O . ILE A 1 416 ? 5.393 -5.893 28.562 1.00 98.06 416 ILE A O 1
ATOM 3225 N N . ARG A 1 417 ? 5.045 -6.906 30.543 1.00 96.25 417 ARG A N 1
ATOM 3226 C CA . ARG A 1 417 ? 6.469 -7.133 30.873 1.00 96.25 417 ARG A CA 1
ATOM 3227 C C . ARG A 1 417 ? 7.340 -5.872 30.697 1.00 96.25 417 ARG A C 1
ATOM 3229 O O . ARG A 1 417 ? 8.428 -5.933 30.135 1.00 96.25 417 ARG A O 1
ATOM 3236 N N . GLY A 1 418 ? 6.837 -4.724 31.159 1.00 96.44 418 GLY A N 1
ATOM 3237 C CA . GLY A 1 418 ? 7.517 -3.424 31.068 1.00 96.44 418 GLY A CA 1
ATOM 3238 C C . GLY A 1 418 ? 7.314 -2.661 29.751 1.00 96.44 418 GLY A C 1
ATOM 3239 O O . GLY A 1 418 ? 7.776 -1.529 29.639 1.00 96.44 418 GLY A O 1
ATOM 3240 N N . ILE A 1 419 ? 6.604 -3.228 28.769 1.00 98.31 419 ILE A N 1
ATOM 3241 C CA . ILE A 1 419 ? 6.239 -2.542 27.522 1.00 98.31 419 ILE A CA 1
ATOM 3242 C C . ILE A 1 419 ? 4.895 -1.839 27.711 1.00 98.31 419 ILE A C 1
ATOM 3244 O O . ILE A 1 419 ? 3.881 -2.499 27.942 1.00 98.31 419 ILE A O 1
ATOM 3248 N N . SER A 1 420 ? 4.873 -0.512 27.576 1.00 98.19 420 SER A N 1
ATOM 3249 C CA . SER A 1 420 ? 3.632 0.270 27.587 1.00 98.19 420 SER A CA 1
ATOM 3250 C C . SER A 1 420 ? 2.801 -0.009 26.336 1.00 98.19 420 SER A C 1
ATOM 3252 O O . SER A 1 420 ? 3.273 0.184 25.213 1.00 98.19 420 SER A O 1
ATOM 3254 N N . VAL A 1 421 ? 1.552 -0.418 26.539 1.00 98.31 421 VAL A N 1
ATOM 3255 C CA . VAL A 1 421 ? 0.587 -0.721 25.479 1.00 98.31 421 VAL A CA 1
ATOM 3256 C C . VAL A 1 421 ? -0.754 -0.056 25.773 1.00 98.31 421 VAL A C 1
ATOM 3258 O O . VAL A 1 421 ? -1.157 0.080 26.928 1.00 98.31 421 VAL A O 1
ATOM 3261 N N . LEU A 1 422 ? -1.469 0.339 24.723 1.00 98.50 422 LEU A N 1
ATOM 3262 C CA . LEU A 1 422 ? -2.890 0.663 24.820 1.00 98.50 422 LEU A CA 1
ATOM 3263 C C . LEU A 1 422 ? -3.685 -0.522 24.290 1.00 98.50 422 LEU A C 1
ATOM 3265 O O . LEU A 1 422 ? -3.458 -0.948 23.162 1.00 98.50 422 LEU A O 1
ATOM 3269 N N . ILE A 1 423 ? -4.598 -1.045 25.099 1.00 98.69 423 ILE A N 1
ATOM 3270 C CA . ILE A 1 423 ? -5.384 -2.236 24.786 1.00 98.69 423 ILE A CA 1
ATOM 3271 C C . ILE A 1 423 ? -6.836 -1.814 24.619 1.00 98.69 423 ILE A C 1
ATOM 3273 O O . ILE A 1 423 ? -7.422 -1.269 25.554 1.00 98.69 423 ILE A O 1
ATOM 3277 N N . SER A 1 424 ? -7.431 -2.079 23.460 1.00 98.56 424 SER A N 1
ATOM 3278 C CA . SER A 1 424 ? -8.856 -1.856 23.211 1.00 98.56 424 SER A CA 1
ATOM 3279 C C . SER A 1 424 ? -9.587 -3.155 22.958 1.00 98.56 424 SER A C 1
ATOM 3281 O O . SER A 1 424 ? -9.076 -4.035 22.277 1.00 98.56 424 SER A O 1
ATOM 3283 N N . ARG A 1 425 ? -10.811 -3.280 23.473 1.00 98.44 425 ARG A N 1
ATOM 3284 C CA . ARG A 1 425 ? -11.691 -4.403 23.135 1.00 98.44 425 ARG A CA 1
ATOM 3285 C C . ARG A 1 425 ? -12.468 -4.082 21.859 1.00 98.44 425 ARG A C 1
ATOM 3287 O O . ARG A 1 425 ? -13.652 -3.734 21.904 1.00 98.44 425 ARG A O 1
ATOM 3294 N N . THR A 1 426 ? -11.750 -4.154 20.745 1.00 97.06 426 THR A N 1
ATOM 3295 C CA . THR A 1 426 ? -12.202 -3.920 19.366 1.00 97.06 426 THR A CA 1
ATOM 3296 C C . THR A 1 426 ? -11.681 -5.040 18.460 1.00 97.06 426 THR A C 1
ATOM 3298 O O . THR A 1 426 ? -10.843 -5.846 18.877 1.00 97.06 426 THR A O 1
ATOM 3301 N N . GLY A 1 427 ? -12.212 -5.148 17.243 1.00 94.25 427 GLY A N 1
ATOM 3302 C CA . GLY A 1 427 ? -11.791 -6.180 16.302 1.00 94.25 427 GLY A CA 1
ATOM 3303 C C . GLY A 1 427 ? -12.534 -6.127 14.974 1.00 94.25 427 GLY A C 1
ATOM 3304 O O . GLY A 1 427 ? -13.612 -5.541 14.881 1.00 94.25 427 GLY A O 1
ATOM 3305 N N . TYR A 1 428 ? -11.950 -6.773 13.963 1.00 95.00 428 TYR A N 1
ATOM 3306 C CA . TYR A 1 428 ? -12.447 -6.805 12.583 1.00 95.00 428 TYR A CA 1
ATOM 3307 C C . TYR A 1 428 ? -12.653 -8.250 12.076 1.00 95.00 428 TYR A C 1
ATOM 3309 O O . TYR A 1 428 ? -12.342 -8.589 10.943 1.00 95.00 428 TYR A O 1
ATOM 3317 N N . THR A 1 429 ? -13.112 -9.149 12.955 1.00 96.50 429 THR A N 1
ATOM 3318 C CA . THR A 1 429 ? -13.205 -10.600 12.663 1.00 96.50 429 THR A CA 1
ATOM 3319 C C . THR A 1 429 ? -14.549 -11.237 13.038 1.00 96.50 429 THR A C 1
ATOM 3321 O O . THR A 1 429 ? -14.786 -12.414 12.757 1.00 96.50 429 THR A O 1
ATOM 3324 N N . GLY A 1 430 ? -15.419 -10.490 13.726 1.00 94.69 430 GLY A N 1
ATOM 3325 C CA . GLY A 1 430 ? -16.629 -11.025 14.358 1.00 94.69 430 GLY A CA 1
ATOM 3326 C C . GLY A 1 430 ? -16.381 -11.830 15.641 1.00 94.69 430 GLY A C 1
ATOM 3327 O O . GLY A 1 430 ? -17.344 -12.245 16.279 1.00 94.69 430 GLY A O 1
ATOM 3328 N N . GLU A 1 431 ? -15.123 -12.023 16.050 1.00 97.38 431 GLU A N 1
ATOM 3329 C CA . GLU A 1 431 ? -14.769 -12.746 17.273 1.00 97.38 431 GLU A CA 1
ATOM 3330 C C . GLU A 1 431 ? -14.605 -11.826 18.488 1.00 97.38 431 GLU A C 1
ATOM 3332 O O . GLU A 1 431 ? -14.461 -10.605 18.388 1.00 97.38 431 GLU A O 1
ATOM 3337 N N . LEU A 1 432 ? -14.566 -12.436 19.677 1.00 97.44 432 LEU A N 1
ATOM 3338 C CA . LEU A 1 432 ? -13.998 -11.773 20.847 1.00 97.44 432 LEU A CA 1
ATOM 3339 C C . LEU A 1 432 ? -12.534 -11.422 20.564 1.00 97.44 432 LEU A C 1
ATOM 3341 O O . LEU A 1 432 ? -11.768 -12.281 20.143 1.00 97.44 432 LEU A O 1
ATOM 3345 N N . GLY A 1 433 ? -12.110 -10.206 20.887 1.00 97.44 433 GLY A N 1
ATOM 3346 C CA . GLY A 1 433 ? -10.704 -9.867 20.767 1.00 97.44 433 GLY A CA 1
ATOM 3347 C C . GLY A 1 433 ? -10.336 -8.497 21.292 1.00 97.44 433 GLY A C 1
ATOM 3348 O O . GLY A 1 433 ? -11.165 -7.756 21.834 1.00 97.44 433 GLY A O 1
ATOM 3349 N N . TYR A 1 434 ? -9.051 -8.212 21.138 1.00 98.62 434 TYR A N 1
ATOM 3350 C CA . TYR A 1 434 ? -8.394 -7.004 21.583 1.00 98.62 434 TYR A CA 1
ATOM 3351 C C . TYR A 1 434 ? -7.446 -6.493 20.499 1.00 98.62 434 TYR A C 1
ATOM 3353 O O . TYR A 1 434 ? -6.866 -7.277 19.748 1.00 98.62 434 TYR A O 1
ATOM 3361 N N . GLU A 1 435 ? -7.243 -5.185 20.455 1.00 98.44 435 GLU A N 1
ATOM 3362 C CA . GLU A 1 435 ? -6.167 -4.553 19.702 1.00 98.44 435 GLU A CA 1
ATOM 3363 C C . GLU A 1 435 ? -5.170 -3.922 20.668 1.00 98.44 435 GLU A C 1
ATOM 3365 O O . GLU A 1 435 ? -5.554 -3.249 21.625 1.00 98.44 435 GLU A O 1
ATOM 3370 N N . LEU A 1 436 ? -3.884 -4.159 20.424 1.00 98.69 436 LEU A N 1
ATOM 3371 C CA . LEU A 1 436 ? -2.781 -3.703 21.255 1.00 98.69 436 LEU A CA 1
ATOM 3372 C C . LEU A 1 436 ? -1.937 -2.722 20.451 1.00 98.69 436 LEU A C 1
ATOM 3374 O O . LEU A 1 436 ? -1.219 -3.122 19.538 1.00 98.69 436 LEU A O 1
ATOM 3378 N N . PHE A 1 437 ? -2.017 -1.441 20.799 1.00 98.69 437 PHE A N 1
ATOM 3379 C CA . PHE A 1 437 ? -1.239 -0.372 20.184 1.00 98.69 437 PHE A CA 1
ATOM 3380 C C . PHE A 1 437 ? 0.068 -0.162 20.948 1.00 98.69 437 PHE A C 1
ATOM 3382 O O . PHE A 1 437 ? 0.065 -0.042 22.176 1.00 98.69 437 PHE A O 1
ATOM 3389 N N . VAL A 1 438 ? 1.177 -0.064 20.219 1.00 98.50 438 VAL A N 1
ATOM 3390 C CA . VAL A 1 438 ? 2.529 -0.003 20.776 1.00 98.50 438 VAL A CA 1
ATOM 3391 C C . VAL A 1 438 ? 3.436 0.901 19.938 1.00 98.50 438 VAL A C 1
ATOM 3393 O O . VAL A 1 438 ? 3.233 1.092 18.737 1.00 98.50 438 VAL A O 1
ATOM 3396 N N . HIS A 1 439 ? 4.463 1.465 20.573 1.00 98.19 439 HIS A N 1
ATOM 3397 C CA . HIS A 1 439 ? 5.534 2.141 19.847 1.00 98.19 439 HIS A CA 1
ATOM 3398 C C . HIS A 1 439 ? 6.359 1.121 19.032 1.00 98.19 439 HIS A C 1
ATOM 3400 O O . HIS A 1 439 ? 6.702 0.067 19.580 1.00 98.19 439 HIS A O 1
ATOM 3406 N N . PRO A 1 440 ? 6.758 1.428 17.781 1.00 97.25 440 PRO A N 1
ATOM 3407 C CA . PRO A 1 440 ? 7.463 0.483 16.914 1.00 97.25 440 PRO A CA 1
ATOM 3408 C C . PRO A 1 440 ? 8.716 -0.154 17.527 1.00 97.25 440 PRO A C 1
ATOM 3410 O O . PRO A 1 440 ? 8.966 -1.339 17.336 1.00 97.25 440 PRO A O 1
ATOM 3413 N N . GLN A 1 441 ? 9.460 0.595 18.347 1.00 97.31 441 GLN A N 1
ATOM 3414 C CA . GLN A 1 441 ? 10.673 0.097 19.017 1.00 97.31 441 GLN A CA 1
ATOM 3415 C C . GLN A 1 441 ? 10.457 -1.150 19.898 1.00 97.31 441 GLN A C 1
ATOM 3417 O O . GLN A 1 441 ? 11.416 -1.840 20.224 1.00 97.31 441 GLN A O 1
ATOM 3422 N N . HIS A 1 442 ? 9.218 -1.424 20.321 1.00 97.81 442 HIS A N 1
ATOM 3423 C CA . HIS A 1 442 ? 8.883 -2.569 21.169 1.00 97.81 442 HIS A CA 1
ATOM 3424 C C . HIS A 1 442 ? 8.135 -3.681 20.421 1.00 97.81 442 HIS A C 1
ATOM 3426 O O . HIS A 1 442 ? 7.760 -4.669 21.048 1.00 97.81 442 HIS A O 1
ATOM 3432 N N . GLY A 1 443 ? 7.894 -3.542 19.110 1.00 96.88 443 GLY A N 1
ATOM 3433 C CA . GLY A 1 443 ? 7.003 -4.444 18.375 1.00 96.88 443 GLY A CA 1
ATOM 3434 C C . GLY A 1 443 ? 7.477 -5.893 18.353 1.00 96.88 443 GLY A C 1
ATOM 3435 O O . GLY A 1 443 ? 6.722 -6.766 18.771 1.00 96.88 443 GLY A O 1
ATOM 3436 N N . ALA A 1 444 ? 8.731 -6.144 17.966 1.00 96.44 444 ALA A N 1
ATOM 3437 C CA . ALA A 1 444 ? 9.300 -7.494 17.953 1.00 96.44 444 ALA A CA 1
ATOM 3438 C C . ALA A 1 444 ? 9.233 -8.161 19.341 1.00 96.44 444 ALA A C 1
ATOM 3440 O O . ALA A 1 444 ? 8.775 -9.290 19.472 1.00 96.44 444 ALA A O 1
ATOM 3441 N N . ALA A 1 445 ? 9.592 -7.436 20.406 1.00 98.00 445 ALA A N 1
ATOM 3442 C CA . ALA A 1 445 ? 9.511 -7.963 21.768 1.00 98.00 445 ALA A CA 1
ATOM 3443 C C . ALA A 1 445 ? 8.065 -8.283 22.186 1.00 98.00 445 ALA A C 1
ATOM 3445 O O . ALA A 1 445 ? 7.813 -9.329 22.782 1.00 98.00 445 ALA A O 1
ATOM 3446 N N . LEU A 1 446 ? 7.108 -7.405 21.862 1.00 98.44 446 LEU A N 1
ATOM 3447 C CA . LEU A 1 446 ? 5.692 -7.641 22.142 1.00 98.44 446 LEU A CA 1
ATOM 3448 C C . LEU A 1 446 ? 5.161 -8.856 21.366 1.00 98.44 446 LEU A C 1
ATOM 3450 O O . LEU A 1 446 ? 4.445 -9.668 21.948 1.00 98.44 446 LEU A O 1
ATOM 3454 N N . TRP A 1 447 ? 5.535 -9.002 20.093 1.00 98.19 447 TRP A N 1
ATOM 3455 C CA . TRP A 1 447 ? 5.171 -10.147 19.258 1.00 98.19 447 TRP A CA 1
ATOM 3456 C C . TRP A 1 447 ? 5.607 -11.468 19.893 1.00 98.19 447 TRP A C 1
ATOM 3458 O O . TRP A 1 447 ? 4.766 -12.339 20.111 1.00 98.19 447 TRP A O 1
ATOM 3468 N N . GLU A 1 448 ? 6.880 -11.589 20.283 1.00 97.50 448 GLU A N 1
ATOM 3469 C CA . GLU A 1 448 ? 7.394 -12.811 20.915 1.00 97.50 448 GLU A CA 1
ATOM 3470 C C . GLU A 1 448 ? 6.693 -13.121 22.244 1.00 97.50 448 GLU A C 1
ATOM 3472 O O . GLU A 1 448 ? 6.361 -14.273 22.527 1.00 97.50 448 GLU A O 1
ATOM 3477 N N . ILE A 1 449 ? 6.412 -12.098 23.062 1.00 98.31 449 ILE A N 1
ATOM 3478 C CA . ILE A 1 449 ? 5.687 -12.279 24.328 1.00 98.31 449 ILE A CA 1
ATOM 3479 C C . ILE A 1 449 ? 4.278 -12.823 24.075 1.00 98.31 449 ILE A C 1
ATOM 3481 O O . ILE A 1 449 ? 3.843 -13.741 24.777 1.00 98.31 449 ILE A O 1
ATOM 3485 N N . LEU A 1 450 ? 3.567 -12.260 23.095 1.00 98.19 450 LEU A N 1
ATOM 3486 C CA . LEU A 1 450 ? 2.208 -12.680 22.774 1.00 98.19 450 LEU A CA 1
ATOM 3487 C C . LEU A 1 450 ? 2.190 -14.080 22.153 1.00 98.19 450 LEU A C 1
ATOM 3489 O O . LEU A 1 450 ? 1.394 -14.914 22.581 1.00 98.19 450 LEU A O 1
ATOM 3493 N N . LEU A 1 451 ? 3.089 -14.383 21.212 1.00 95.50 451 LEU A N 1
ATOM 3494 C CA . LEU A 1 451 ? 3.207 -15.730 20.649 1.00 95.50 451 LEU A CA 1
ATOM 3495 C C . LEU A 1 451 ? 3.503 -16.774 21.727 1.00 95.50 451 LEU A C 1
ATOM 3497 O O . LEU A 1 451 ? 2.809 -17.787 21.794 1.00 95.50 451 LEU A O 1
ATOM 3501 N N . ALA A 1 452 ? 4.467 -16.514 22.614 1.00 97.06 452 ALA A N 1
ATOM 3502 C CA . ALA A 1 452 ? 4.818 -17.442 23.685 1.00 97.06 452 ALA A CA 1
ATOM 3503 C C . ALA A 1 452 ? 3.646 -17.699 24.647 1.00 97.06 452 ALA A C 1
ATOM 3505 O O . ALA A 1 452 ? 3.425 -18.835 25.062 1.00 97.06 452 ALA A O 1
ATOM 3506 N N . ALA A 1 453 ? 2.874 -16.665 24.991 1.00 97.75 453 ALA A N 1
ATOM 3507 C CA . ALA A 1 453 ? 1.701 -16.812 25.852 1.00 97.75 453 ALA A CA 1
ATOM 3508 C C . ALA A 1 453 ? 0.519 -17.507 25.145 1.00 97.75 453 ALA A C 1
ATOM 3510 O O . ALA A 1 453 ? -0.265 -18.191 25.800 1.00 97.75 453 ALA A O 1
ATOM 3511 N N . GLY A 1 454 ? 0.392 -17.372 23.822 1.00 97.00 454 GLY A N 1
ATOM 3512 C CA . GLY A 1 454 ? -0.656 -18.029 23.038 1.00 97.00 454 GLY A CA 1
ATOM 3513 C C . GLY A 1 454 ? -0.328 -19.463 22.602 1.00 97.00 454 GLY A C 1
ATOM 3514 O O . GLY A 1 454 ? -1.248 -20.225 22.302 1.00 97.00 454 GLY A O 1
ATOM 3515 N N . GLN A 1 455 ? 0.948 -19.861 22.587 1.00 95.31 455 GLN A N 1
ATOM 3516 C CA . GLN A 1 455 ? 1.387 -21.180 22.113 1.00 95.31 455 GLN A CA 1
ATOM 3517 C C . GLN A 1 455 ? 0.714 -22.359 22.849 1.00 95.31 455 GLN A C 1
ATOM 3519 O O . GLN A 1 455 ? 0.212 -23.250 22.158 1.00 95.31 455 GLN A O 1
ATOM 3524 N N . PRO A 1 456 ? 0.576 -22.365 24.194 1.00 96.81 456 PRO A N 1
ATOM 3525 C CA . PRO A 1 456 ? -0.119 -23.444 24.907 1.00 96.81 456 PRO A CA 1
ATOM 3526 C C . PRO A 1 456 ? -1.608 -23.558 24.559 1.00 96.81 456 PRO A C 1
ATOM 3528 O O . PRO A 1 456 ? -2.222 -24.598 24.782 1.00 96.81 456 PRO A O 1
ATOM 3531 N N . LEU A 1 457 ? -2.193 -22.485 24.019 1.00 96.44 457 LEU A N 1
ATOM 3532 C CA . LEU A 1 457 ? -3.592 -22.407 23.604 1.00 96.44 457 LEU A CA 1
ATOM 3533 C C . LEU A 1 457 ? -3.770 -22.695 22.108 1.00 96.44 457 LEU A C 1
ATOM 3535 O O . LEU A 1 457 ? -4.873 -22.536 21.594 1.00 96.44 457 LEU A O 1
ATOM 3539 N N . GLY A 1 458 ? -2.705 -23.084 21.396 1.00 95.50 458 GLY A N 1
ATOM 3540 C CA . GLY A 1 458 ? -2.738 -23.343 19.956 1.00 95.50 458 GLY A CA 1
ATOM 3541 C C . GLY A 1 458 ? -3.048 -22.100 19.115 1.00 95.50 458 GLY A C 1
ATOM 3542 O O . GLY A 1 458 ? -3.667 -22.227 18.054 1.00 95.50 458 GLY A O 1
ATOM 3543 N N . MET A 1 459 ? -2.677 -20.912 19.607 1.00 96.31 459 MET A N 1
ATOM 3544 C CA . MET A 1 459 ? -2.801 -19.655 18.870 1.00 96.31 459 MET A CA 1
ATOM 3545 C C . MET A 1 459 ? -1.900 -19.665 17.635 1.00 96.31 459 MET A C 1
ATOM 3547 O O . MET A 1 459 ? -0.760 -20.124 17.713 1.00 96.31 459 MET A O 1
ATOM 3551 N N . LEU A 1 460 ? -2.388 -19.116 16.523 1.00 96.94 460 LEU A N 1
ATOM 3552 C CA . LEU A 1 460 ? -1.607 -18.945 15.297 1.00 96.94 460 LEU A CA 1
ATOM 3553 C C . LEU A 1 460 ? -1.582 -17.475 14.854 1.00 96.94 460 LEU A C 1
ATOM 3555 O O . LEU A 1 460 ? -2.540 -16.746 15.103 1.00 96.94 460 LEU A O 1
ATOM 3559 N N . PRO A 1 461 ? -0.523 -17.015 14.179 1.00 97.31 461 PRO A N 1
ATOM 3560 C CA . PRO A 1 461 ? -0.604 -15.801 13.377 1.00 97.31 461 PRO A CA 1
ATOM 3561 C C . PRO A 1 461 ? -1.710 -15.898 12.306 1.00 97.31 461 PRO A C 1
ATOM 3563 O O . PRO A 1 461 ? -2.022 -16.994 11.845 1.00 97.31 461 PRO A O 1
ATOM 3566 N N . LEU A 1 462 ? -2.295 -14.763 11.919 1.00 97.00 462 LEU A N 1
ATOM 3567 C CA . LEU A 1 462 ? -3.368 -14.655 10.920 1.00 97.00 462 LEU A CA 1
ATOM 3568 C C . LEU A 1 462 ? -2.940 -13.719 9.786 1.00 97.00 462 LEU A C 1
ATOM 3570 O O . LEU A 1 462 ? -2.532 -12.585 10.047 1.00 97.00 462 LEU A O 1
ATOM 3574 N N . GLY A 1 463 ? -3.043 -14.185 8.543 1.00 97.12 463 GLY A N 1
ATOM 3575 C CA . GLY A 1 463 ? -2.829 -13.396 7.335 1.00 97.12 463 GLY A CA 1
ATOM 3576 C C . GLY A 1 463 ? -4.120 -12.837 6.729 1.00 97.12 463 GLY A C 1
ATOM 3577 O O . GLY A 1 463 ? -5.239 -13.165 7.138 1.00 97.12 463 GLY A O 1
ATOM 3578 N N . MET A 1 464 ? -3.960 -12.000 5.703 1.00 95.88 464 MET A N 1
ATOM 3579 C CA . MET A 1 464 ? -5.062 -11.293 5.039 1.00 95.88 464 MET A CA 1
ATOM 3580 C C . MET A 1 464 ? -6.113 -12.231 4.424 1.00 95.88 464 MET A C 1
ATOM 3582 O O . MET A 1 464 ? -7.294 -11.898 4.447 1.00 95.88 464 MET A O 1
ATOM 3586 N N . LYS A 1 465 ? -5.735 -13.418 3.920 1.00 94.69 465 LYS A N 1
ATOM 3587 C CA . LYS A 1 465 ? -6.700 -14.377 3.339 1.00 94.69 465 LYS A CA 1
ATOM 3588 C C . LYS A 1 465 ? -7.714 -14.888 4.362 1.00 94.69 465 LYS A C 1
ATOM 3590 O O . LYS A 1 465 ? -8.915 -14.920 4.103 1.00 94.69 465 LYS A O 1
ATOM 3595 N N . ALA A 1 466 ? -7.229 -15.291 5.533 1.00 95.88 466 ALA A N 1
ATOM 3596 C CA . ALA A 1 466 ? -8.086 -15.779 6.603 1.00 95.88 466 ALA A CA 1
ATOM 3597 C C . ALA A 1 466 ? -8.908 -14.639 7.231 1.00 95.88 466 ALA A C 1
ATOM 3599 O O . ALA A 1 466 ? -10.074 -14.849 7.576 1.00 95.88 466 ALA A O 1
ATOM 3600 N N . LEU A 1 467 ? -8.337 -13.428 7.316 1.00 96.38 467 LEU A N 1
ATOM 3601 C CA . LEU A 1 467 ? -9.064 -12.220 7.714 1.00 96.38 467 LEU A CA 1
ATOM 3602 C C . LEU A 1 467 ? -10.237 -11.923 6.774 1.00 96.38 467 LEU A C 1
ATOM 3604 O O . LEU A 1 467 ? -11.340 -11.671 7.254 1.00 96.38 467 LEU A O 1
ATOM 3608 N N . ASP A 1 468 ? -10.010 -11.964 5.460 1.00 94.69 468 ASP A N 1
ATOM 3609 C CA . ASP A 1 468 ? -11.024 -11.628 4.458 1.00 94.69 468 ASP A CA 1
ATOM 3610 C C . ASP A 1 468 ? -12.250 -12.546 4.561 1.00 94.69 468 ASP A C 1
ATOM 3612 O O . ASP A 1 468 ? -13.393 -12.092 4.601 1.00 94.69 468 ASP A O 1
ATOM 3616 N N . ARG A 1 469 ? -12.022 -13.845 4.771 1.00 93.69 469 ARG A N 1
ATOM 3617 C CA . ARG A 1 469 ? -13.104 -14.791 5.073 1.00 93.69 469 ARG A CA 1
ATOM 3618 C C . ARG A 1 469 ? -13.848 -14.422 6.354 1.00 93.69 469 ARG A C 1
ATOM 3620 O O . ARG A 1 469 ? -15.077 -14.383 6.376 1.00 93.69 469 ARG A O 1
ATOM 3627 N N . ALA A 1 470 ? -13.109 -14.144 7.428 1.00 96.19 470 ALA A N 1
ATOM 3628 C CA . ALA A 1 470 ? -13.706 -13.883 8.730 1.00 96.19 470 ALA A CA 1
ATOM 3629 C C . ALA A 1 470 ? -14.543 -12.596 8.759 1.00 96.19 470 ALA A C 1
ATOM 3631 O O . ALA A 1 470 ? -15.610 -12.577 9.380 1.00 96.19 470 ALA A O 1
ATOM 3632 N N . ARG A 1 471 ? -14.076 -11.537 8.084 1.00 95.50 471 ARG A N 1
ATOM 3633 C CA . ARG A 1 471 ? -14.766 -10.243 8.007 1.00 95.50 471 ARG A CA 1
ATOM 3634 C C . ARG A 1 471 ? -16.011 -10.313 7.121 1.00 95.50 471 ARG A C 1
ATOM 3636 O O . ARG A 1 471 ? -17.040 -9.776 7.524 1.00 95.50 471 ARG A O 1
ATOM 3643 N N . ILE A 1 472 ? -15.969 -11.050 6.004 1.00 94.12 472 ILE A N 1
ATOM 3644 C CA . ILE A 1 472 ? -17.150 -11.300 5.156 1.00 94.12 472 ILE A CA 1
ATOM 3645 C C . ILE A 1 472 ? -18.231 -12.048 5.946 1.00 94.12 472 ILE A C 1
ATOM 3647 O O . ILE A 1 472 ? -19.375 -11.601 5.989 1.00 94.12 472 ILE A O 1
ATOM 3651 N N . GLU A 1 473 ? -17.873 -13.134 6.641 1.00 94.12 473 GLU A N 1
ATOM 3652 C CA . GLU A 1 473 ? -18.810 -13.897 7.483 1.00 94.12 473 GLU A CA 1
ATOM 3653 C C . GLU A 1 473 ? -19.432 -13.044 8.603 1.00 94.12 473 GLU A C 1
ATOM 3655 O O . GLU A 1 473 ? -20.586 -13.249 8.979 1.00 94.12 473 GLU A O 1
ATOM 3660 N N . ALA A 1 474 ? -18.682 -12.073 9.129 1.00 94.56 474 ALA A N 1
ATOM 3661 C CA . ALA A 1 474 ? -19.152 -11.143 10.151 1.00 94.56 474 ALA A CA 1
ATOM 3662 C C . ALA A 1 474 ? -19.971 -9.960 9.590 1.00 94.56 474 ALA A C 1
ATOM 3664 O O . ALA A 1 474 ? -20.482 -9.157 10.373 1.00 94.56 474 ALA A O 1
ATOM 3665 N N . GLY A 1 475 ? -20.086 -9.822 8.263 1.00 93.56 475 GLY A N 1
ATOM 3666 C CA . GLY A 1 475 ? -20.729 -8.674 7.617 1.00 93.56 475 GLY A CA 1
ATOM 3667 C C . GLY A 1 475 ? -19.966 -7.358 7.807 1.00 93.56 475 GLY A C 1
ATOM 3668 O O . GLY A 1 475 ? -20.577 -6.290 7.848 1.00 93.56 475 GLY A O 1
ATOM 3669 N N . LEU A 1 476 ? -18.644 -7.432 7.977 1.00 94.44 476 LEU A N 1
ATOM 3670 C CA . LEU A 1 476 ? -17.757 -6.280 8.110 1.00 94.44 476 LEU A CA 1
ATOM 3671 C C . LEU A 1 476 ? -17.231 -5.883 6.728 1.00 94.44 476 LEU A C 1
ATOM 3673 O O . LEU A 1 476 ? -16.625 -6.685 6.015 1.00 94.44 476 LEU A O 1
ATOM 3677 N N . LEU A 1 477 ? -17.500 -4.639 6.348 1.00 93.69 477 LEU A N 1
ATOM 3678 C CA . LEU A 1 477 ? -17.262 -4.140 4.999 1.00 93.69 477 LEU A CA 1
ATOM 3679 C C . LEU A 1 477 ? -15.880 -3.515 4.867 1.00 93.69 477 LEU A C 1
ATOM 3681 O O . LEU A 1 477 ? -15.355 -2.957 5.830 1.00 93.69 477 LEU A O 1
ATOM 3685 N N . ALA A 1 478 ? -15.314 -3.601 3.672 1.00 92.50 478 ALA A N 1
ATOM 3686 C CA . ALA A 1 478 ? -14.033 -3.040 3.299 1.00 92.50 478 ALA A CA 1
ATOM 3687 C C . ALA A 1 478 ? -14.227 -1.963 2.223 1.00 92.50 478 ALA A C 1
ATOM 3689 O O . ALA A 1 478 ? -14.929 -2.147 1.221 1.00 92.50 478 ALA A O 1
ATOM 3690 N N . MET A 1 479 ? -13.574 -0.821 2.428 1.00 90.56 479 MET A N 1
ATOM 3691 C CA . MET A 1 479 ? -13.560 0.255 1.446 1.00 90.56 479 MET A CA 1
ATOM 3692 C C . MET A 1 479 ? -12.932 -0.216 0.128 1.00 90.56 479 MET A C 1
ATOM 3694 O O . MET A 1 479 ? -11.947 -0.952 0.128 1.00 90.56 479 MET A O 1
ATOM 3698 N N . GLY A 1 480 ? -13.508 0.210 -0.998 1.00 88.69 480 GLY A N 1
ATOM 3699 C CA . GLY A 1 480 ? -13.093 -0.203 -2.341 1.00 88.69 480 GLY A CA 1
ATOM 3700 C C . GLY A 1 480 ? -13.698 -1.533 -2.797 1.00 88.69 480 GLY A C 1
ATOM 3701 O O . GLY A 1 480 ? -13.748 -1.776 -3.997 1.00 88.69 480 GLY A O 1
ATOM 3702 N N . TYR A 1 481 ? -14.220 -2.339 -1.866 1.00 89.88 481 TYR A N 1
ATOM 3703 C CA . TYR A 1 481 ? -14.911 -3.593 -2.160 1.00 89.88 481 TYR A CA 1
ATOM 3704 C C . TYR A 1 481 ? -16.430 -3.422 -2.069 1.00 89.88 481 TYR A C 1
ATOM 3706 O O . TYR A 1 481 ? -17.131 -3.571 -3.069 1.00 89.88 481 TYR A O 1
ATOM 3714 N N . GLU A 1 482 ? -16.956 -3.077 -0.888 1.00 92.69 482 GLU A N 1
ATOM 3715 C CA . GLU A 1 482 ? -18.409 -2.968 -0.677 1.00 92.69 482 GLU A CA 1
ATOM 3716 C C . GLU A 1 482 ? -18.925 -1.527 -0.592 1.00 92.69 482 GLU A C 1
ATOM 3718 O O . GLU A 1 482 ? -20.129 -1.294 -0.728 1.00 92.69 482 GLU A O 1
ATOM 3723 N N . PHE A 1 483 ? -18.045 -0.546 -0.382 1.00 94.31 483 PHE A N 1
ATOM 3724 C CA . PHE A 1 483 ? -18.419 0.866 -0.396 1.00 94.31 483 PHE A CA 1
ATOM 3725 C C . PHE A 1 483 ? -17.285 1.772 -0.881 1.00 94.31 483 PHE A C 1
ATOM 3727 O O . PHE A 1 483 ? -16.106 1.419 -0.875 1.00 94.31 483 PHE A O 1
ATOM 3734 N N . ASN A 1 484 ? -17.677 2.978 -1.271 1.00 94.44 484 ASN A N 1
ATOM 3735 C CA . ASN A 1 484 ? -16.817 4.108 -1.598 1.00 94.44 484 ASN A CA 1
ATOM 3736 C C . ASN A 1 484 ? -17.547 5.417 -1.242 1.00 94.44 484 ASN A C 1
ATOM 3738 O O . ASN A 1 484 ? -18.650 5.400 -0.685 1.00 94.44 484 ASN A O 1
ATOM 3742 N N . ASP A 1 485 ? -16.972 6.549 -1.630 1.00 94.62 485 ASP A N 1
ATOM 3743 C CA . ASP A 1 485 ? -17.511 7.889 -1.394 1.00 94.62 485 ASP A CA 1
ATOM 3744 C C . ASP A 1 485 ? -18.813 8.203 -2.155 1.00 94.62 485 ASP A C 1
ATOM 3746 O O . ASP A 1 485 ? -19.466 9.208 -1.868 1.00 94.62 485 ASP A O 1
ATOM 3750 N N . LEU A 1 486 ? -19.254 7.328 -3.061 1.00 95.69 486 LEU A N 1
ATOM 3751 C CA . LEU A 1 486 ? -20.566 7.391 -3.718 1.00 95.69 486 LEU A CA 1
ATOM 3752 C C . LEU A 1 486 ? -21.621 6.514 -3.027 1.00 95.69 486 LEU A C 1
ATOM 3754 O O . LEU A 1 486 ? -22.804 6.568 -3.367 1.00 95.69 486 LEU A O 1
ATOM 3758 N N . THR A 1 487 ? -21.210 5.707 -2.050 1.00 96.69 487 THR A N 1
ATOM 3759 C CA . THR A 1 487 ? -22.071 4.766 -1.335 1.00 96.69 487 THR A CA 1
ATOM 3760 C C . THR A 1 487 ? -22.416 5.323 0.041 1.00 96.69 487 THR A C 1
ATOM 3762 O O . THR A 1 487 ? -21.536 5.622 0.842 1.00 96.69 487 THR A O 1
ATOM 3765 N N . SER A 1 488 ? -23.705 5.467 0.351 1.00 97.56 488 SER A N 1
ATOM 3766 C CA . SER A 1 488 ? -24.143 5.898 1.685 1.00 97.56 488 SER A CA 1
ATOM 3767 C C . SER A 1 488 ? -24.146 4.752 2.708 1.00 97.56 488 SER A C 1
ATOM 3769 O O . SER A 1 488 ? -24.303 3.588 2.330 1.00 97.56 488 SER A O 1
ATOM 3771 N N . PRO A 1 489 ? -24.119 5.041 4.026 1.00 97.38 489 PRO A N 1
ATOM 3772 C CA . PRO A 1 489 ? -24.266 4.015 5.058 1.00 97.38 489 PRO A CA 1
ATOM 3773 C C . PRO A 1 489 ? -25.556 3.198 4.955 1.00 97.38 489 PRO A C 1
ATOM 3775 O O . PRO A 1 489 ? -25.564 2.039 5.348 1.00 97.38 489 PRO A O 1
ATOM 3778 N N . TYR A 1 490 ? -26.656 3.757 4.437 1.00 97.31 490 TYR A N 1
ATOM 3779 C CA . TYR A 1 490 ? -27.891 2.985 4.250 1.00 97.31 490 TYR A CA 1
ATOM 3780 C C . TYR A 1 490 ? -27.786 2.008 3.078 1.00 97.31 490 TYR A C 1
ATOM 3782 O O . TYR A 1 490 ? -28.286 0.893 3.186 1.00 97.31 490 TYR A O 1
ATOM 3790 N N . GLN A 1 491 ? -27.103 2.399 1.998 1.00 96.56 491 GLN A N 1
ATOM 3791 C CA . GLN A 1 491 ? -26.813 1.493 0.885 1.00 96.56 491 GLN A CA 1
ATOM 3792 C C . GLN A 1 491 ? -25.825 0.405 1.312 1.00 96.56 491 GLN A C 1
ATOM 3794 O O . GLN A 1 491 ? -26.005 -0.747 0.954 1.00 96.56 491 GLN A O 1
ATOM 3799 N N . ALA A 1 492 ? -24.841 0.731 2.146 1.00 95.69 492 ALA A N 1
ATOM 3800 C CA . ALA A 1 492 ? -23.876 -0.234 2.665 1.00 95.69 492 ALA A CA 1
ATOM 3801 C C . ALA A 1 492 ? -24.416 -1.098 3.830 1.00 95.69 492 ALA A C 1
ATOM 3803 O O . ALA A 1 492 ? -23.654 -1.791 4.482 1.00 95.69 492 ALA A O 1
ATOM 3804 N N . GLY A 1 493 ? -25.701 -1.024 4.200 1.00 93.50 493 GLY A N 1
ATOM 3805 C CA . GLY A 1 493 ? -26.225 -1.784 5.352 1.00 93.50 493 GLY A CA 1
ATOM 3806 C C . GLY A 1 493 ? -25.701 -1.326 6.731 1.00 93.50 493 GLY A C 1
ATOM 3807 O O . GLY A 1 493 ? -26.051 -1.897 7.763 1.00 93.50 493 GLY A O 1
ATOM 3808 N N . MET A 1 494 ? -24.939 -0.233 6.785 1.00 95.25 494 MET A N 1
ATOM 3809 C CA . MET A 1 494 ? -24.383 0.396 7.990 1.00 95.25 494 MET A CA 1
ATOM 3810 C C . MET A 1 494 ? -25.291 1.484 8.586 1.00 95.25 494 MET A C 1
ATOM 3812 O O . MET A 1 494 ? -24.860 2.315 9.388 1.00 95.25 494 MET A O 1
ATOM 3816 N N . GLY A 1 495 ? -26.583 1.490 8.243 1.00 95.19 495 GLY A N 1
ATOM 3817 C CA . GLY A 1 495 ? -27.553 2.467 8.756 1.00 95.19 495 GLY A CA 1
ATOM 3818 C C . GLY A 1 495 ? -27.641 2.509 10.290 1.00 95.19 495 GLY A C 1
ATOM 3819 O O . GLY A 1 495 ? -27.949 3.550 10.870 1.00 95.19 495 GLY A O 1
ATOM 3820 N N . TRP A 1 496 ? -27.298 1.408 10.967 1.00 94.12 496 TRP A N 1
ATOM 3821 C CA . TRP A 1 496 ? -27.208 1.313 12.429 1.00 94.12 496 TRP A CA 1
ATOM 3822 C C . TRP A 1 496 ? -26.103 2.202 13.039 1.00 94.12 496 TRP A C 1
ATOM 3824 O O . TRP A 1 496 ? -26.172 2.561 14.220 1.00 94.12 496 TRP A O 1
ATOM 3834 N N . ALA A 1 497 ? -25.098 2.596 12.250 1.00 95.19 497 ALA A N 1
ATOM 3835 C CA . ALA A 1 497 ? -24.030 3.509 12.651 1.00 95.19 497 ALA A CA 1
ATOM 3836 C C . ALA A 1 497 ? -24.399 4.994 12.444 1.00 95.19 497 ALA A C 1
ATOM 3838 O O . ALA A 1 497 ? -23.651 5.883 12.864 1.00 95.19 497 ALA A O 1
ATOM 3839 N N . VAL A 1 498 ? -25.557 5.295 11.841 1.00 97.56 498 VAL A N 1
ATOM 3840 C CA . VAL A 1 498 ? -26.010 6.666 11.570 1.00 97.56 498 VAL A CA 1
ATOM 3841 C C . VAL A 1 498 ? -26.909 7.170 12.694 1.00 97.56 498 VAL A C 1
ATOM 3843 O O . VAL A 1 498 ? -28.070 6.788 12.839 1.00 97.56 498 VAL A O 1
ATOM 3846 N N . ALA A 1 499 ? -26.404 8.115 13.480 1.00 96.81 499 ALA A N 1
ATOM 3847 C CA . ALA A 1 499 ? -27.188 8.791 14.501 1.00 96.81 499 ALA A CA 1
ATOM 3848 C C . ALA A 1 499 ? -27.984 9.957 13.893 1.00 96.81 499 ALA A C 1
ATOM 3850 O O . ALA A 1 499 ? -27.758 11.120 14.214 1.00 96.81 499 ALA A O 1
ATOM 3851 N N . ILE A 1 500 ? -28.964 9.635 13.045 1.00 96.44 500 ILE A N 1
ATOM 3852 C CA . ILE A 1 500 ? -29.759 10.604 12.267 1.00 96.44 500 ILE A CA 1
ATOM 3853 C C . ILE A 1 500 ? -30.460 11.678 13.122 1.00 96.44 500 ILE A C 1
ATOM 3855 O O . ILE A 1 500 ? -30.701 12.789 12.667 1.00 96.44 500 ILE A O 1
ATOM 3859 N N . LYS A 1 501 ? -30.742 11.370 14.397 1.00 95.44 501 LYS A N 1
ATOM 3860 C CA . LYS A 1 501 ? -31.338 12.301 15.370 1.00 95.44 501 LYS A CA 1
ATOM 3861 C C . LYS A 1 501 ? -30.362 13.369 15.886 1.00 95.44 501 LYS A C 1
ATOM 3863 O O . LYS A 1 501 ? -30.785 14.246 16.634 1.00 95.44 501 LYS A O 1
ATOM 3868 N N . LYS A 1 502 ? -29.067 13.294 15.552 1.00 95.12 502 LYS A N 1
ATOM 3869 C CA . LYS A 1 502 ? -28.102 14.364 15.849 1.00 95.12 502 LYS A CA 1
ATOM 3870 C C . LYS A 1 502 ? -28.608 15.677 15.241 1.00 95.12 502 LYS A C 1
ATOM 3872 O O . LYS A 1 502 ? -29.106 15.637 14.117 1.00 95.12 502 LYS A O 1
ATOM 3877 N N . PRO A 1 503 ? -28.482 16.822 15.933 1.00 94.06 503 PRO A N 1
ATOM 3878 C CA . PRO A 1 503 ? -28.940 18.102 15.395 1.00 94.06 503 PRO A CA 1
ATOM 3879 C C . PRO A 1 503 ? -28.330 18.411 14.025 1.00 94.06 503 PRO A C 1
ATOM 3881 O O . PRO A 1 503 ? -29.071 18.699 13.088 1.00 94.06 503 PRO A O 1
ATOM 3884 N N . ASP A 1 504 ? -27.015 18.232 13.896 1.00 95.69 504 ASP A N 1
ATOM 3885 C CA . ASP A 1 504 ? -26.256 18.477 12.672 1.00 95.69 504 ASP A CA 1
ATOM 3886 C C . ASP A 1 504 ? -25.070 17.502 12.548 1.00 95.69 504 ASP A C 1
ATOM 3888 O O . ASP A 1 504 ? -24.547 17.019 13.560 1.00 95.69 504 ASP A O 1
ATOM 3892 N N . PHE A 1 505 ? -24.704 17.186 11.306 1.00 98.00 505 PHE A N 1
ATOM 3893 C CA . PHE A 1 505 ? -23.477 16.517 10.863 1.00 98.00 505 PHE A CA 1
ATOM 3894 C C . PHE A 1 505 ? -23.409 16.573 9.328 1.00 98.00 505 PHE A C 1
ATOM 3896 O O . PHE A 1 505 ? -24.430 16.721 8.649 1.00 98.00 505 PHE A O 1
ATOM 3903 N N . ILE A 1 506 ? -22.210 16.446 8.766 1.00 98.44 506 ILE A N 1
ATOM 3904 C CA . ILE A 1 506 ? -22.009 16.507 7.319 1.00 98.44 506 ILE A CA 1
ATOM 3905 C C . ILE A 1 506 ? -22.794 15.403 6.593 1.00 98.44 506 ILE A C 1
ATOM 3907 O O . ILE A 1 506 ? -22.830 14.254 7.027 1.00 98.44 506 ILE A O 1
ATOM 3911 N N . GLY A 1 507 ? -23.476 15.765 5.505 1.00 97.75 507 GLY A N 1
ATOM 3912 C CA . GLY A 1 507 ? -24.277 14.822 4.718 1.00 97.75 507 GLY A CA 1
ATOM 3913 C C . GLY A 1 507 ? -25.629 14.437 5.329 1.00 97.75 507 GLY A C 1
ATOM 3914 O O . GLY A 1 507 ? -26.359 13.658 4.718 1.00 97.75 507 GLY A O 1
ATOM 3915 N N . LYS A 1 508 ? -26.020 14.991 6.489 1.00 98.00 508 LYS A N 1
ATOM 3916 C CA . LYS A 1 508 ? -27.290 14.652 7.156 1.00 98.00 508 LYS A CA 1
ATOM 3917 C C . LYS A 1 508 ? -28.512 14.799 6.245 1.00 98.00 508 LYS A C 1
ATOM 3919 O O . LYS A 1 508 ? -29.302 13.866 6.165 1.00 98.00 508 LYS A O 1
ATOM 3924 N N . ALA A 1 509 ? -28.665 15.938 5.566 1.00 96.88 509 ALA A N 1
ATOM 3925 C CA . ALA A 1 509 ? -29.832 16.199 4.717 1.00 96.88 509 ALA A CA 1
ATOM 3926 C C . ALA A 1 509 ? -29.951 15.183 3.565 1.00 96.88 509 ALA A C 1
ATOM 3928 O O . ALA A 1 509 ? -31.029 14.650 3.321 1.00 96.88 509 ALA A O 1
ATOM 3929 N N . ALA A 1 510 ? -28.830 14.854 2.913 1.00 97.00 510 ALA A N 1
ATOM 3930 C CA . ALA A 1 510 ? -28.794 13.822 1.879 1.00 97.00 510 ALA A CA 1
ATOM 3931 C C . ALA A 1 510 ? -29.167 12.446 2.453 1.00 97.00 510 ALA A C 1
ATOM 3933 O O . ALA A 1 510 ? -29.974 11.721 1.878 1.00 97.00 510 ALA A O 1
ATOM 3934 N N . LEU A 1 511 ? -28.650 12.112 3.636 1.00 97.62 511 LEU A N 1
ATOM 3935 C CA . LEU A 1 511 ? -28.957 10.855 4.312 1.00 97.62 511 LEU A CA 1
ATOM 3936 C C . LEU A 1 511 ? -30.403 10.743 4.796 1.00 97.62 511 LEU A C 1
ATOM 3938 O O . LEU A 1 511 ? -30.930 9.634 4.830 1.00 97.62 511 LEU A O 1
ATOM 3942 N N . GLU A 1 512 ? -31.056 11.842 5.172 1.00 96.81 512 GLU A N 1
ATOM 3943 C CA . GLU A 1 512 ? -32.486 11.841 5.499 1.00 96.81 512 GLU A CA 1
ATOM 3944 C C . GLU A 1 512 ? -33.344 11.465 4.289 1.00 96.81 512 GLU A C 1
ATOM 3946 O O . GLU A 1 512 ? -34.333 10.750 4.456 1.00 96.81 512 GLU A O 1
ATOM 3951 N N . GLU A 1 513 ? -32.941 11.891 3.091 1.00 95.50 513 GLU A N 1
ATOM 3952 C CA . GLU A 1 513 ? -33.613 11.526 1.846 1.00 95.50 513 GLU A CA 1
ATOM 3953 C C . GLU A 1 513 ? -33.305 10.081 1.441 1.00 95.50 513 GLU A C 1
ATOM 3955 O O . GLU A 1 513 ? -34.220 9.269 1.300 1.00 95.50 513 GLU A O 1
ATOM 3960 N N . ILE A 1 514 ? -32.020 9.715 1.370 1.00 95.81 514 ILE A N 1
ATOM 3961 C CA . ILE A 1 514 ? -31.582 8.364 0.983 1.00 95.81 514 ILE A CA 1
ATOM 3962 C C . ILE A 1 514 ? -32.181 7.299 1.907 1.00 95.81 514 ILE A C 1
ATOM 3964 O O . ILE A 1 514 ? -32.553 6.222 1.452 1.00 95.81 514 ILE A O 1
ATOM 3968 N N . ARG A 1 515 ? -32.333 7.590 3.206 1.00 95.44 515 ARG A N 1
ATOM 3969 C CA . ARG A 1 515 ? -32.938 6.658 4.167 1.00 95.44 515 ARG A CA 1
ATOM 3970 C C . ARG A 1 515 ? -34.361 6.243 3.787 1.00 95.44 515 ARG A C 1
ATOM 3972 O O . ARG A 1 515 ? -34.759 5.130 4.122 1.00 95.44 515 ARG A O 1
ATOM 3979 N N . ARG A 1 516 ? -35.146 7.132 3.168 1.00 93.75 516 ARG A N 1
ATOM 3980 C CA . ARG A 1 516 ? -36.539 6.839 2.793 1.00 93.75 516 ARG A CA 1
ATOM 3981 C C . ARG A 1 516 ? -36.588 5.821 1.658 1.00 93.75 516 ARG A C 1
ATOM 3983 O O . ARG A 1 516 ? -37.405 4.906 1.711 1.00 93.75 516 ARG A O 1
ATOM 3990 N N . HIS A 1 517 ? -35.689 5.967 0.685 1.00 91.88 517 HIS A N 1
ATOM 3991 C CA . HIS A 1 517 ? -35.636 5.152 -0.528 1.00 91.88 517 HIS A CA 1
ATOM 3992 C C . HIS A 1 517 ? -34.179 4.903 -0.967 1.00 91.88 517 HIS A C 1
ATOM 3994 O O . HIS A 1 517 ? -33.703 5.546 -1.905 1.00 91.88 517 HIS A O 1
ATOM 4000 N N . PRO A 1 518 ? -33.443 3.987 -0.306 1.00 89.81 518 PRO A N 1
ATOM 4001 C CA . PRO A 1 518 ? -32.071 3.689 -0.697 1.00 89.81 518 PRO A CA 1
ATOM 4002 C C . PRO A 1 518 ? -32.071 2.991 -2.071 1.00 89.81 518 PRO A C 1
ATOM 4004 O O . PRO A 1 518 ? -32.743 1.971 -2.226 1.00 89.81 518 PRO A O 1
ATOM 4007 N N . PRO A 1 519 ? -31.340 3.507 -3.078 1.00 87.12 519 PRO A N 1
ATOM 4008 C CA . PRO A 1 519 ? -31.470 3.038 -4.462 1.00 87.12 519 PRO A CA 1
ATOM 4009 C C . PRO A 1 519 ? -30.914 1.624 -4.688 1.00 87.12 519 PRO A C 1
ATOM 4011 O O . PRO A 1 519 ? -31.373 0.915 -5.579 1.00 87.12 519 PRO A O 1
ATOM 4014 N N . ARG A 1 520 ? -29.916 1.215 -3.895 1.00 90.88 520 ARG A N 1
ATOM 4015 C CA . ARG A 1 520 ? -29.321 -0.132 -3.856 1.00 90.88 520 ARG A CA 1
ATOM 4016 C C . ARG A 1 520 ? -28.919 -0.449 -2.421 1.00 90.88 520 ARG A C 1
ATOM 4018 O O . ARG A 1 520 ? -28.612 0.475 -1.674 1.00 90.88 520 ARG A O 1
ATOM 4025 N N . VAL A 1 521 ? -28.901 -1.722 -2.045 1.00 92.69 521 VAL A N 1
ATOM 4026 C CA . VAL A 1 521 ? -28.478 -2.157 -0.708 1.00 92.69 521 VAL A CA 1
ATOM 4027 C C . VAL A 1 521 ? -27.514 -3.334 -0.805 1.00 92.69 521 VAL A C 1
ATOM 4029 O O . VAL A 1 521 ? -27.741 -4.255 -1.586 1.00 92.69 521 VAL A O 1
ATOM 4032 N N . ALA A 1 522 ? -26.444 -3.288 -0.018 1.00 92.25 522 ALA A N 1
ATOM 4033 C CA . ALA A 1 522 ? -25.516 -4.388 0.168 1.00 92.25 522 ALA A CA 1
ATOM 4034 C C . ALA A 1 522 ? -26.210 -5.506 0.953 1.00 92.25 522 ALA A C 1
ATOM 4036 O O . ALA A 1 522 ? -26.876 -5.257 1.962 1.00 92.25 522 ALA A O 1
ATOM 4037 N N . VAL A 1 523 ? -26.057 -6.736 0.472 1.00 91.69 523 VAL A N 1
ATOM 4038 C CA . VAL A 1 523 ? -26.628 -7.942 1.074 1.00 91.69 523 VAL A CA 1
ATOM 4039 C C . VAL A 1 523 ? -25.564 -9.031 1.128 1.00 91.69 523 VAL A C 1
ATOM 4041 O O . VAL A 1 523 ? -24.698 -9.098 0.259 1.00 91.69 523 VAL A O 1
ATOM 4044 N N . GLY A 1 524 ? -25.632 -9.884 2.149 1.00 90.81 524 GLY A N 1
ATOM 4045 C CA . GLY A 1 524 ? -24.841 -11.111 2.189 1.00 90.81 524 GLY A CA 1
ATOM 4046 C C . GLY A 1 524 ? -25.482 -12.184 1.312 1.00 90.81 524 GLY A C 1
ATOM 4047 O O . GLY A 1 524 ? -26.705 -12.339 1.327 1.00 90.81 524 GLY A O 1
ATOM 4048 N N . LEU A 1 525 ? -24.663 -12.926 0.569 1.00 89.88 525 LEU A N 1
ATOM 4049 C CA . LEU A 1 525 ? -25.096 -14.047 -0.263 1.00 89.88 525 LEU A CA 1
ATOM 4050 C C . LEU A 1 525 ? -24.461 -15.342 0.245 1.00 89.88 525 LEU A C 1
ATOM 4052 O O . LEU A 1 525 ? -23.280 -15.370 0.585 1.00 89.88 525 LEU A O 1
ATOM 4056 N N . VAL A 1 526 ? -25.252 -16.413 0.278 1.00 90.06 526 VAL A N 1
ATOM 4057 C CA . VAL A 1 526 ? -24.775 -17.779 0.519 1.00 90.06 526 VAL A CA 1
ATOM 4058 C C . VAL A 1 526 ? -24.920 -18.527 -0.796 1.00 90.06 526 VAL A C 1
ATOM 4060 O O . VAL A 1 526 ? -26.029 -18.644 -1.312 1.00 90.06 526 VAL A O 1
ATOM 4063 N N . LEU A 1 527 ? -23.803 -18.984 -1.354 1.00 88.94 527 LEU A N 1
ATOM 4064 C CA . LEU A 1 527 ? -23.789 -19.677 -2.639 1.00 88.94 527 LEU A CA 1
ATOM 4065 C C . LEU A 1 527 ? -24.164 -21.149 -2.448 1.00 88.94 527 LEU A C 1
ATOM 4067 O O . LEU A 1 527 ? -23.665 -21.816 -1.540 1.00 88.94 527 LEU A O 1
ATOM 4071 N N . GLU A 1 528 ? -25.035 -21.661 -3.315 1.00 88.25 528 GLU A N 1
ATOM 4072 C CA . GLU A 1 528 ? -25.347 -23.088 -3.371 1.00 88.25 528 GLU A CA 1
ATOM 4073 C C . GLU A 1 528 ? -24.225 -23.820 -4.119 1.00 88.25 528 GLU A C 1
ATOM 4075 O O . GLU A 1 528 ? -24.175 -23.818 -5.344 1.00 88.25 528 GLU A O 1
ATOM 4080 N N . GLY A 1 529 ? -23.300 -24.440 -3.385 1.00 85.69 529 GLY A N 1
ATOM 4081 C CA . GLY A 1 529 ? -22.230 -25.249 -3.971 1.00 85.69 529 GLY A CA 1
ATOM 4082 C C . GLY A 1 529 ? -20.882 -25.088 -3.267 1.00 85.69 529 GLY A C 1
ATOM 4083 O O . GLY A 1 529 ? -20.773 -24.348 -2.292 1.00 85.69 529 GLY A O 1
ATOM 4084 N N . PRO A 1 530 ? -19.846 -25.808 -3.732 1.00 85.06 530 PRO A N 1
ATOM 4085 C CA . PRO A 1 530 ? -18.501 -25.737 -3.160 1.00 85.06 530 PRO A CA 1
ATOM 4086 C C . PRO A 1 530 ? -17.668 -24.560 -3.696 1.00 85.06 530 PRO A C 1
ATOM 4088 O O . PRO A 1 530 ? -16.519 -24.395 -3.291 1.00 85.06 530 PRO A O 1
ATOM 4091 N N . GLU A 1 531 ? -18.201 -23.789 -4.645 1.00 84.06 531 GLU A N 1
ATOM 4092 C CA . GLU A 1 531 ? -17.479 -22.709 -5.313 1.00 84.06 531 GLU A CA 1
ATOM 4093 C C . GLU A 1 531 ? -17.316 -21.492 -4.396 1.00 84.06 531 GLU A C 1
ATOM 4095 O O . GLU A 1 531 ? -18.234 -21.088 -3.682 1.00 84.06 531 GLU A O 1
ATOM 4100 N N . VAL A 1 532 ? -16.127 -20.892 -4.435 1.00 83.12 532 VAL A N 1
ATOM 4101 C CA . VAL A 1 532 ? -15.822 -19.646 -3.731 1.00 83.12 532 VAL A CA 1
ATOM 4102 C C . VAL A 1 532 ? -15.901 -18.516 -4.747 1.00 83.12 532 VAL A C 1
ATOM 4104 O O . VAL A 1 532 ? -15.148 -18.525 -5.720 1.00 83.12 532 VAL A O 1
ATOM 4107 N N . ALA A 1 533 ? -16.796 -17.551 -4.529 1.00 85.06 533 ALA A N 1
ATOM 4108 C CA . ALA A 1 533 ? -16.864 -16.379 -5.395 1.00 85.06 533 ALA A CA 1
ATOM 4109 C C . ALA A 1 533 ? -15.612 -15.509 -5.250 1.00 85.06 533 ALA A C 1
ATOM 4111 O O . ALA A 1 533 ? -15.133 -15.259 -4.141 1.00 85.06 533 ALA A O 1
ATOM 4112 N N . ALA A 1 534 ? -15.116 -15.020 -6.382 1.00 82.25 534 ALA A N 1
ATOM 4113 C CA . ALA A 1 534 ? -14.079 -14.000 -6.418 1.00 82.25 534 ALA A CA 1
ATOM 4114 C C . ALA A 1 534 ? -14.696 -12.598 -6.325 1.00 82.25 534 ALA A C 1
ATOM 4116 O O . ALA A 1 534 ? -15.845 -12.369 -6.714 1.00 82.25 534 ALA A O 1
ATOM 4117 N N . HIS A 1 535 ? -13.918 -11.626 -5.847 1.00 81.06 535 HIS A N 1
ATOM 4118 C CA . HIS A 1 535 ? -14.355 -10.236 -5.892 1.00 81.06 535 HIS A CA 1
ATOM 4119 C C . HIS A 1 535 ? -14.600 -9.778 -7.340 1.00 81.06 535 HIS A C 1
ATOM 4121 O O . HIS A 1 535 ? -13.850 -10.135 -8.247 1.00 81.06 535 HIS A O 1
ATOM 4127 N N . GLY A 1 536 ? -15.659 -8.994 -7.556 1.00 80.00 536 GLY A N 1
ATOM 4128 C CA . GLY A 1 536 ? -16.057 -8.512 -8.883 1.00 80.00 536 GLY A CA 1
ATOM 4129 C C . GLY A 1 536 ? -16.754 -9.553 -9.767 1.00 80.00 536 GLY A C 1
ATOM 4130 O O . GLY A 1 536 ? -17.191 -9.211 -10.865 1.00 80.00 536 GLY A O 1
ATOM 4131 N N . GLN A 1 537 ? -16.903 -10.800 -9.307 1.00 81.12 537 GLN A N 1
ATOM 4132 C CA . GLN A 1 537 ? -17.652 -11.817 -10.036 1.00 81.12 537 GLN A CA 1
ATOM 4133 C C . GLN A 1 537 ? -19.130 -11.420 -10.126 1.00 81.12 537 GLN A C 1
ATOM 4135 O O . GLN A 1 537 ? -19.776 -11.132 -9.117 1.00 81.12 537 GLN A O 1
ATOM 4140 N N . SER A 1 538 ? -19.669 -11.402 -11.346 1.00 75.00 538 SER A N 1
ATOM 4141 C CA . SER A 1 538 ? -21.101 -11.215 -11.563 1.00 75.00 538 SER A CA 1
ATOM 4142 C C . SER A 1 538 ? -21.872 -12.408 -11.003 1.00 75.00 538 SER A C 1
ATOM 4144 O O . SER A 1 538 ? -21.500 -13.552 -11.275 1.00 75.00 538 SER A O 1
ATOM 4146 N N . VAL A 1 539 ? -22.939 -12.120 -10.258 1.00 64.75 539 VAL A N 1
ATOM 4147 C CA . VAL A 1 539 ? -23.904 -13.110 -9.754 1.00 64.75 539 VAL A CA 1
ATOM 4148 C C . VAL A 1 539 ? -24.990 -13.366 -10.786 1.00 64.75 539 VAL A C 1
ATOM 4150 O O . VAL A 1 539 ? -25.459 -12.370 -11.388 1.00 64.75 539 VAL A O 1
#

Foldseek 3Di:
DDPWPQDPPPDDDPQADDDPAAFPTKTKAWFLAKAKDKAAAQKKKKKWDRAWLWKKWKKKDFDPDLPWIFALVLLCVVLVDQAAAFFPSFFTATPVRHTFKGWQEFAQPAWGQPDWWFFQVVCVVVPNHPQRTPLVNCCVNCVVVVRHRDRTHRTTIPQWRWDQDPVRDIDGARGRTHRHGIIMMGGRHIITMMMGGGNDLPDRSRPSDGGIMMMTMHDGPDDDHRWYWDDQDPPGDTATQDEFLCNVVVVVQDSQWDDAQSYTFHQARVVQGLVNQLCCQAAFKAKGWPLSWWKKKKFDQCSQVLCCFQWLAHCPPPDAQFKDKTFGAAQLQFGQWIFMWHHNDDGIIMTTTNGPCVLVVSVVSCVVVVHDMDIGICSLFKIKMKIHHPCQQVLVCVQPVCCVVADARGWDWDDRVNFIWIKHQDDQQLTGIIMTIHTSVCSNVVVVSSCVSRVVRVYYYHRPNSSVVRNLVNLHDDEPQQGHNVAHCQQSVNVVNGPLVPPHHRSSVSCVVCVVPPPHHDDRDDDDDPDDDDGPDDD

Sequence (539 aa):
MTTALKISTTELFTDIPPPLGEVVAEYRIAAGDAIAYPVAAGQHIQIIDVEGSQCSDFLAFGGDRQHDPLDATVTRTLTGLAVPQAGLPSKVFAQSMQPLVEVVQDTCSSHDSFLLACTARYYEDSGYPGHPSCSDNFNRVLAPYGIAPRPGWPALNFFYNTSVDCHGAIGFEEPLSRPGDYVLLLAHQELLCASSACPDDIDPANGWHPTPIHVRIYAAGQTFARAIGRRVAADWPLRLTQDSAFTPSIRQLTDDLVEYNGFWVPRSFAHQGDQAEYWALRQRAALMDLSALRKFKVHGKDAFALLQYAFSRNLNKLASGQAAYGCLLNPHGGIVDDGIVFCFGPTRYRYVGNCDTDGDWLRKLAQQKAWSVTVEAVSDRLHNLALQGPLSRDMLKTLVPEVIDLGYFNFIEAQIRGISVLISRTGYTGELGYELFVHPQHGAALWEILLAAGQPLGMLPLGMKALDRARIEAGLLAMGYEFNDLTSPYQAGMGWAVAIKKPDFIGKAALEEIRRHPPRVAVGLVLEGPEVAAHGQSV

Secondary structure (DSSP, 8-state):
--S-----TT---SSSPPPSS-EEEEEEE-TT-EEEEEE-TT-EEEEEESSSS--EEEEEEETT-TT-BB-HHHHHHHH-SSS--SSTT-EEEBTTS-EEEEEEEESS--EE-SSBSP-HHHHHHTT-TT---HHHHHHHHHGGGTPPP-SS-B-EEET-EEEE-TT--EEEE-----TT-EEEEEESS-EEEEEEE----SSGGGTTS---EEEEEEPTT-----EEEE-SSTTSPPEE-B--SSHHHHTTT-S-EEEETTEEEES--TTT-HHHHHHHHHHS-EEEE-TTSEEEEEESTTHHHHHHHHBSS--TT--TTEEEEEEEE-TTS-EEEEEEEEESSTTEEEEEES-TTHHHHHHHHHHHTT---EEEE-GGG-EEEEEESTTHHHHHTTT-GGGGS--TTBEEEEEETTEEEEEES--SSSSSEEEEEE-GGGHHHHHHHHHHHHGGGT-EE--HHHHHHHHHHTT---BTTTB-TTS-TTTTT-GGG--TTSS--TTHHHHHHHTTS-S--------SSSPPPPTT---

pLDDT: mean 93.63, std 8.74, range [33.56, 98.69]

Radius of gyration: 26.6 Å; chains: 1; bounding box: 70×54×77 Å